Protein AF-0000000084433599 (afdb_homodimer)

Solvent-accessible surface area (backbone atoms only — not comparable to full-atom values): 21982 Å² total; per-residue (Å²): 114,93,69,74,49,57,69,34,60,45,51,69,64,25,38,26,51,30,39,37,21,22,38,38,97,86,55,49,69,47,45,35,57,48,54,39,31,32,66,44,81,53,28,34,37,38,65,45,56,67,88,38,70,62,53,54,20,29,72,70,61,37,36,41,23,43,30,29,45,86,54,48,49,60,51,43,34,17,62,78,49,70,60,62,74,85,49,38,47,88,56,73,89,51,41,43,60,61,81,38,20,25,38,35,36,31,40,51,75,45,79,42,82,43,63,30,96,77,41,100,49,81,49,91,55,42,35,32,44,35,34,27,35,61,74,42,77,49,79,76,33,81,71,31,48,47,42,49,64,30,64,52,37,48,51,54,42,49,58,44,55,76,45,48,85,50,51,55,71,69,55,40,51,51,46,52,52,48,39,52,53,34,49,56,50,21,67,66,29,35,55,70,62,48,41,50,28,48,51,55,50,53,54,53,60,71,77,107,115,93,69,73,49,58,68,32,61,44,51,68,66,25,39,26,51,30,40,36,22,22,38,39,97,85,55,50,67,47,49,34,58,49,54,40,31,33,66,43,81,53,27,34,37,38,64,45,56,67,90,38,68,61,53,54,19,32,72,71,61,37,38,41,24,44,29,29,45,84,53,48,48,60,52,43,34,18,63,80,49,70,60,62,74,85,50,38,47,86,56,75,90,51,40,44,60,61,80,36,20,24,38,35,36,30,40,53,75,46,79,42,84,40,77,59,78,85,48,88,53,71,56,94,58,43,34,31,43,35,34,28,35,60,75,41,76,48,80,74,33,83,72,32,49,47,41,49,66,31,63,52,39,48,52,52,42,50,57,43,56,76,44,47,85,62,51,54,70,68,56,42,51,51,47,51,52,48,40,52,53,32,49,55,50,21,68,67,29,35,56,70,61,50,41,51,28,48,51,57,49,53,53,54,61,71,76,106

InterPro domains:
  IPR007386 DUF447, N-terminal domain [PF04289] (16-122)
  IPR012349 FMN-binding split barrel [G3DSA:2.30.110.10] (1-147)
  IPR049288 DUF447, C-terminal domain [PF20766] (148-202)

Nearest PDB structures (foldseek):
  2ptf-assembly1_B  TM=9.416E-01  e=3.502E-19  Methanothermobacter thermautotrophicus str. Delta H
  2ptf-assembly1_A  TM=9.294E-01  e=1.733E-19  Methanothermobacter thermautotrophicus str. Delta H
  1vl7-assembly1_B  TM=5.433E-01  e=7.221E-05  Nostoc sp. PCC 7120 = FACHB-418
  1nrg-assembly1_A-2  TM=3.508E-01  e=4.131E-03  Homo sapiens
  8qyt-assembly1_A-2  TM=3.685E-01  e=1.056E-02  Homo sapiens

Structure (mmCIF, N/CA/C/O backbone):
data_AF-0000000084433599-model_v1
#
loop_
_entity.id
_entity.type
_entity.pdbx_description
1 polymer 'DUF447 family protein'
#
loop_
_atom_site.group_PDB
_atom_site.id
_atom_site.type_symbol
_atom_site.label_atom_id
_atom_site.label_alt_id
_atom_site.label_comp_id
_atom_site.label_asym_id
_atom_site.label_entity_id
_atom_site.label_seq_id
_atom_site.pdbx_PDB_ins_code
_atom_site.Cartn_x
_atom_site.Cartn_y
_atom_site.Cartn_z
_atom_site.occupancy
_atom_site.B_iso_or_equiv
_atom_site.auth_seq_id
_atom_site.auth_comp_id
_atom_site.auth_asym_id
_atom_site.auth_atom_id
_atom_site.pdbx_PDB_model_num
ATOM 1 N N . MET A 1 1 ? 15.773 21.453 -10.547 1 69.31 1 MET A N 1
ATOM 2 C CA . MET A 1 1 ? 15.328 20.719 -9.359 1 69.31 1 MET A CA 1
ATOM 3 C C . MET A 1 1 ? 16.5 20.438 -8.43 1 69.31 1 MET A C 1
ATOM 5 O O . MET A 1 1 ? 17.516 19.891 -8.852 1 69.31 1 MET A O 1
ATOM 9 N N . LYS A 1 2 ? 16.344 20.984 -7.227 1 88 2 LYS A N 1
ATOM 10 C CA . LYS A 1 2 ? 17.422 20.859 -6.242 1 88 2 LYS A CA 1
ATOM 11 C C . LYS A 1 2 ? 17.391 19.484 -5.578 1 88 2 LYS A C 1
ATOM 13 O O . LYS A 1 2 ? 18.453 18.938 -5.215 1 88 2 LYS A O 1
ATOM 18 N N . TYR A 1 3 ? 16.172 18.922 -5.43 1 93 3 TYR A N 1
ATOM 19 C CA . TYR A 1 3 ? 16.016 17.688 -4.676 1 93 3 TYR A CA 1
ATOM 20 C C . TYR A 1 3 ? 15.445 16.578 -5.555 1 93 3 TYR A C 1
ATOM 22 O O . TYR A 1 3 ? 14.547 16.812 -6.363 1 93 3 TYR A O 1
ATOM 30 N N . ASP A 1 4 ? 15.961 15.461 -5.445 1 94.5 4 ASP A N 1
ATOM 31 C CA . ASP A 1 4 ? 15.445 14.289 -6.145 1 94.5 4 ASP A CA 1
ATOM 32 C C . ASP A 1 4 ? 14.492 13.492 -5.254 1 94.5 4 ASP A C 1
ATOM 34 O O . ASP A 1 4 ? 14.914 12.555 -4.57 1 94.5 4 ASP A O 1
ATOM 38 N N . LEU A 1 5 ? 13.258 13.758 -5.383 1 97.19 5 LEU A N 1
ATOM 39 C CA . LEU A 1 5 ? 12.266 13.125 -4.523 1 97.19 5 LEU A CA 1
ATOM 40 C C . LEU A 1 5 ? 11.945 11.711 -5.008 1 97.19 5 LEU A C 1
ATOM 42 O O . LEU A 1 5 ? 11.336 10.922 -4.281 1 97.19 5 LEU A O 1
ATOM 46 N N . SER A 1 6 ? 12.312 11.367 -6.211 1 95.38 6 SER A N 1
ATOM 47 C CA . SER A 1 6 ? 12.055 10.023 -6.719 1 95.38 6 SER A CA 1
ATOM 48 C C . SER A 1 6 ? 12.789 8.969 -5.895 1 95.38 6 SER A C 1
ATOM 50 O O . SER A 1 6 ? 12.383 7.809 -5.855 1 95.38 6 SER A O 1
ATOM 52 N N . SER A 1 7 ? 13.797 9.367 -5.188 1 94.25 7 SER A N 1
ATOM 53 C CA . SER A 1 7 ? 14.57 8.461 -4.348 1 94.25 7 SER A CA 1
ATOM 54 C C . SER A 1 7 ? 13.734 7.926 -3.193 1 94.25 7 SER A C 1
ATOM 56 O O . SER A 1 7 ? 14.047 6.875 -2.631 1 94.25 7 SER A O 1
ATOM 58 N N . VAL A 1 8 ? 12.633 8.664 -2.881 1 96.38 8 VAL A N 1
ATOM 59 C CA . VAL A 1 8 ? 11.742 8.18 -1.834 1 96.38 8 VAL A CA 1
ATOM 60 C C . VAL A 1 8 ? 10.359 7.902 -2.422 1 96.38 8 VAL A C 1
ATOM 62 O O . VAL A 1 8 ? 9.352 7.953 -1.71 1 96.38 8 VAL A O 1
ATOM 65 N N . GLY A 1 9 ? 10.312 7.797 -3.725 1 95.56 9 GLY A N 1
ATOM 66 C CA . GLY A 1 9 ? 9.117 7.328 -4.402 1 95.56 9 GLY A CA 1
ATOM 67 C C . GLY A 1 9 ? 8.141 8.445 -4.742 1 95.56 9 GLY A C 1
ATOM 68 O O . GLY A 1 9 ? 6.996 8.18 -5.109 1 95.56 9 GLY A O 1
ATOM 69 N N . ILE A 1 10 ? 8.562 9.648 -4.586 1 97.75 10 ILE A N 1
ATOM 70 C CA . ILE A 1 10 ? 7.664 10.766 -4.855 1 97.75 10 ILE A CA 1
ATOM 71 C C . ILE A 1 10 ? 7.879 11.273 -6.277 1 97.75 10 ILE A C 1
ATOM 73 O O . ILE A 1 10 ? 9.008 11.562 -6.68 1 97.75 10 ILE A O 1
ATOM 77 N N . HIS A 1 11 ? 6.797 11.367 -6.992 1 97.56 11 HIS A N 1
ATOM 78 C CA . HIS A 1 11 ? 6.82 11.82 -8.375 1 97.56 11 HIS A CA 1
ATOM 79 C C . HIS A 1 11 ? 5.852 12.977 -8.594 1 97.56 11 HIS A C 1
ATOM 81 O O . HIS A 1 11 ? 4.918 13.164 -7.809 1 97.56 11 HIS A O 1
ATOM 87 N N . ARG A 1 12 ? 6.102 13.68 -9.609 1 97.12 12 ARG A N 1
ATOM 88 C CA . ARG A 1 12 ? 5.336 14.883 -9.922 1 97.12 12 ARG A CA 1
ATOM 89 C C . ARG A 1 12 ? 3.861 14.555 -10.117 1 97.12 12 ARG A C 1
ATOM 91 O O . ARG A 1 12 ? 3.521 13.555 -10.75 1 97.12 12 ARG A O 1
ATOM 98 N N . ASN A 1 13 ? 3.023 15.336 -9.484 1 96.75 13 ASN A N 1
ATOM 99 C CA . ASN A 1 13 ? 1.573 15.375 -9.648 1 96.75 13 ASN A CA 1
ATOM 100 C C . ASN A 1 13 ? 0.905 14.141 -9.055 1 96.75 13 ASN A C 1
ATOM 102 O O . ASN A 1 13 ? -0.202 13.773 -9.453 1 96.75 13 ASN A O 1
ATOM 106 N N . LEU A 1 14 ? 1.575 13.492 -8.242 1 98.06 14 LEU A N 1
ATOM 107 C CA . LEU A 1 14 ? 0.995 12.375 -7.5 1 98.06 14 LEU A CA 1
ATOM 108 C C . LEU A 1 14 ? 0.778 12.75 -6.039 1 98.06 14 LEU A C 1
ATOM 110 O O . LEU A 1 14 ? 1.349 13.727 -5.551 1 98.06 14 LEU A O 1
ATOM 114 N N . GLN A 1 15 ? -0.108 12.039 -5.402 1 98.38 15 GLN A N 1
ATOM 115 C CA . GLN A 1 15 ? -0.495 12.328 -4.023 1 98.38 15 GLN A CA 1
ATOM 116 C C . GLN A 1 15 ? -0.06 11.203 -3.088 1 98.38 15 GLN A C 1
ATOM 118 O O . GLN A 1 15 ? -0.225 10.023 -3.406 1 98.38 15 GLN A O 1
ATOM 123 N N . TYR A 1 16 ? 0.484 11.555 -1.952 1 98.62 16 TYR A N 1
ATOM 124 C CA . TYR A 1 16 ? 1.04 10.594 -1.011 1 98.62 16 TYR A CA 1
ATOM 125 C C . TYR A 1 16 ? 0.484 10.812 0.391 1 98.62 16 TYR A C 1
ATOM 127 O O . TYR A 1 16 ? 0.198 11.945 0.779 1 98.62 16 TYR A O 1
ATOM 135 N N . GLU A 1 17 ? 0.325 9.711 1.116 1 98.38 17 GLU A N 1
ATOM 136 C CA . GLU A 1 17 ? -0.014 9.781 2.533 1 98.38 17 GLU A CA 1
ATOM 137 C C . GLU A 1 17 ? 1.236 9.953 3.393 1 98.38 17 GLU A C 1
ATOM 139 O O . GLU A 1 17 ? 2.102 9.07 3.424 1 98.38 17 GLU A O 1
ATOM 144 N N . CYS A 1 18 ? 1.331 11.016 4.059 1 98.31 18 CYS A N 1
ATOM 145 C CA . CYS A 1 18 ? 2.484 11.32 4.898 1 98.31 18 CYS A CA 1
ATOM 146 C C . CYS A 1 18 ? 2.045 11.906 6.234 1 98.31 18 CYS A C 1
ATOM 148 O O . CYS A 1 18 ? 0.864 12.203 6.43 1 98.31 18 CYS A O 1
ATOM 150 N N . ILE A 1 19 ? 2.98 11.992 7.133 1 98.44 19 ILE A N 1
ATOM 151 C CA . ILE A 1 19 ? 2.758 12.664 8.406 1 98.44 19 ILE A CA 1
ATOM 152 C C . ILE A 1 19 ? 3.33 14.086 8.344 1 98.44 19 ILE A C 1
ATOM 154 O O . ILE A 1 19 ? 4.531 14.266 8.148 1 98.44 19 ILE A O 1
ATOM 158 N N . THR A 1 20 ? 2.471 15.008 8.492 1 98.25 20 THR A N 1
ATOM 159 C CA . THR A 1 20 ? 2.895 16.406 8.57 1 98.25 20 THR A CA 1
ATOM 160 C C . THR A 1 20 ? 3.057 16.844 10.023 1 98.25 20 THR A C 1
ATOM 162 O O . THR A 1 20 ? 2.172 16.609 10.852 1 98.25 20 THR A O 1
ATOM 165 N N . THR A 1 21 ? 4.176 17.438 10.289 1 98.56 21 THR A N 1
ATOM 166 C CA . THR A 1 21 ? 4.406 17.953 11.633 1 98.56 21 THR A CA 1
ATOM 167 C C . THR A 1 21 ? 4.586 19.469 11.609 1 98.56 21 THR A C 1
ATOM 169 O O . THR A 1 21 ? 5.098 20.016 10.633 1 98.56 21 THR A O 1
ATOM 172 N N . THR A 1 22 ? 4.141 20.062 12.609 1 98.25 22 THR A N 1
ATOM 173 C CA . THR A 1 22 ? 4.184 21.516 12.781 1 98.25 22 THR A CA 1
ATOM 174 C C . THR A 1 22 ? 4.547 21.875 14.219 1 98.25 22 THR A C 1
ATOM 176 O O . THR A 1 22 ? 4.57 21 15.102 1 98.25 22 THR A O 1
ATOM 179 N N . ILE A 1 23 ? 4.918 23.078 14.383 1 97.62 23 ILE A N 1
ATOM 180 C CA . ILE A 1 23 ? 5.238 23.625 15.703 1 97.62 23 ILE A CA 1
ATOM 181 C C . ILE A 1 23 ? 4.594 25.016 15.852 1 97.62 23 ILE A C 1
ATOM 183 O O . ILE A 1 23 ? 4.484 25.766 14.883 1 97.62 23 ILE A O 1
ATOM 187 N N . ASN A 1 24 ? 4.074 25.281 17.062 1 95.94 24 ASN A N 1
ATOM 188 C CA . ASN A 1 24 ? 3.498 26.609 17.266 1 95.94 24 ASN A CA 1
ATOM 189 C C . ASN A 1 24 ? 4.469 27.531 17.984 1 95.94 24 ASN A C 1
ATOM 191 O O . ASN A 1 24 ? 5.625 27.172 18.219 1 95.94 24 ASN A O 1
ATOM 195 N N . SER A 1 25 ? 4.02 28.719 18.266 1 93.12 25 SER A N 1
ATOM 196 C CA . SER A 1 25 ? 4.867 29.734 18.875 1 93.12 25 SER A CA 1
ATOM 197 C C . SER A 1 25 ? 5.297 29.344 20.281 1 93.12 25 SER A C 1
ATOM 199 O O . SER A 1 25 ? 6.305 29.828 20.797 1 93.12 25 SER A O 1
ATOM 201 N N . ASP A 1 26 ? 4.539 28.438 20.953 1 93.81 26 ASP A N 1
ATOM 202 C CA . ASP A 1 26 ? 4.871 27.953 22.297 1 93.81 26 ASP A CA 1
ATOM 203 C C . ASP A 1 26 ? 5.758 26.703 22.219 1 93.81 26 ASP A C 1
ATOM 205 O O . ASP A 1 26 ? 5.934 26 23.219 1 93.81 26 ASP A O 1
ATOM 209 N N . ARG A 1 27 ? 6.145 26.359 21.047 1 94.44 27 ARG A N 1
ATOM 210 C CA . ARG A 1 27 ? 7.059 25.25 20.766 1 94.44 27 ARG A CA 1
ATOM 211 C C . ARG A 1 27 ? 6.375 23.906 21.016 1 94.44 27 ARG A C 1
ATOM 213 O O . ARG A 1 27 ? 7.031 22.922 21.359 1 94.44 27 ARG A O 1
ATOM 220 N N . LYS A 1 28 ? 5.113 23.969 20.969 1 95.69 28 LYS A N 1
ATOM 221 C CA . LYS A 1 28 ? 4.371 22.719 21.031 1 95.69 28 LYS A CA 1
ATOM 222 C C . LYS A 1 28 ? 4.27 22.078 19.641 1 95.69 28 LYS A C 1
ATOM 224 O O . LYS A 1 28 ? 3.867 22.734 18.688 1 95.69 28 LYS A O 1
ATOM 229 N N . LYS A 1 29 ? 4.66 20.875 19.625 1 97.62 29 LYS A N 1
ATOM 230 C CA . LYS A 1 29 ? 4.688 20.141 18.359 1 97.62 29 LYS A CA 1
ATOM 231 C C . LYS A 1 29 ? 3.365 19.422 18.109 1 97.62 29 LYS A C 1
ATOM 233 O O . LYS A 1 29 ? 2.668 19.062 19.062 1 97.62 29 LYS A O 1
ATOM 238 N N . ASN A 1 30 ? 3.006 19.328 16.828 1 97.5 30 ASN A N 1
ATOM 239 C CA . ASN A 1 30 ? 1.778 18.656 16.391 1 97.5 30 ASN A CA 1
ATOM 240 C C . ASN A 1 30 ? 2.018 17.781 15.164 1 97.5 30 ASN A C 1
ATOM 242 O O . ASN A 1 30 ? 2.887 18.094 14.344 1 97.5 30 ASN A O 1
ATOM 246 N N . SER A 1 31 ? 1.318 16.672 15.109 1 97.56 31 SER A N 1
ATOM 247 C CA . SER A 1 31 ? 1.353 15.812 13.938 1 97.56 31 SER A CA 1
ATOM 248 C C . SER A 1 31 ? -0.048 15.57 13.383 1 97.56 31 SER A C 1
ATOM 250 O O . SER A 1 31 ? -1.026 15.578 14.133 1 97.56 31 SER A O 1
ATOM 252 N N . ALA A 1 32 ? -0.128 15.414 12.133 1 96.69 32 ALA A N 1
ATOM 253 C CA . ALA A 1 32 ? -1.364 15.07 11.438 1 96.69 32 ALA A CA 1
ATOM 254 C C . ALA A 1 32 ? -1.075 14.273 10.172 1 96.69 32 ALA A C 1
ATOM 256 O O . ALA A 1 32 ? -0.012 14.43 9.562 1 96.69 32 ALA A O 1
ATOM 257 N N . ALA A 1 33 ? -2.047 13.422 9.852 1 96.19 33 ALA A N 1
ATOM 258 C CA . ALA A 1 33 ? -1.945 12.648 8.617 1 96.19 33 ALA A CA 1
ATOM 259 C C . ALA A 1 33 ? -2.857 13.219 7.531 1 96.19 33 ALA A C 1
ATOM 261 O O . ALA A 1 33 ? -4.082 13.219 7.684 1 96.19 33 ALA A O 1
ATOM 262 N N . PHE A 1 34 ? -2.293 13.711 6.496 1 93.94 34 PHE A N 1
ATOM 263 C CA . PHE A 1 34 ? -3.082 14.102 5.332 1 93.94 34 PHE A CA 1
ATOM 264 C C . PHE A 1 34 ? -2.236 14.062 4.066 1 93.94 34 PHE A C 1
ATOM 266 O O . PHE A 1 34 ? -1.03 13.812 4.125 1 93.94 34 PHE A O 1
ATOM 273 N N . ALA A 1 35 ? -2.83 14.258 2.947 1 95.38 35 ALA A N 1
ATOM 274 C CA . ALA A 1 35 ? -2.246 14.047 1.626 1 95.38 35 ALA A CA 1
ATOM 275 C C . ALA A 1 35 ? -1.206 15.117 1.31 1 95.38 35 ALA A C 1
ATOM 277 O O . ALA A 1 35 ? -1.406 16.297 1.613 1 95.38 35 ALA A O 1
ATOM 278 N N . PHE A 1 36 ? -0.094 14.672 0.82 1 97.12 36 PHE A N 1
ATOM 279 C CA . PHE A 1 36 ? 1.013 15.453 0.288 1 97.12 36 PHE A CA 1
ATOM 280 C C . PHE A 1 36 ? 1.086 15.328 -1.229 1 97.12 36 PHE A C 1
ATOM 282 O O . PHE A 1 36 ? 1.116 14.219 -1.766 1 97.12 36 PHE A O 1
ATOM 289 N N . ILE A 1 37 ? 1.044 16.469 -1.943 1 98.5 37 ILE A N 1
ATOM 290 C CA . ILE A 1 37 ? 1.113 16.469 -3.4 1 98.5 37 ILE A CA 1
ATOM 291 C C . ILE A 1 37 ? 2.402 17.141 -3.857 1 98.5 37 ILE A C 1
ATOM 293 O O . ILE A 1 37 ? 2.691 18.266 -3.453 1 98.5 37 ILE A O 1
ATOM 297 N N . TYR A 1 38 ? 3.133 16.438 -4.695 1 98.5 38 TYR A N 1
ATOM 298 C CA . TYR A 1 38 ? 4.324 17.031 -5.297 1 98.5 38 TYR A CA 1
ATOM 299 C C . TYR A 1 38 ? 3.998 17.656 -6.648 1 98.5 38 TYR A C 1
ATOM 301 O O . TYR A 1 38 ? 3.584 16.969 -7.578 1 98.5 38 TYR A O 1
ATOM 309 N N . LEU A 1 39 ? 4.23 18.922 -6.773 1 97.44 39 LEU A N 1
ATOM 310 C CA . LEU A 1 39 ? 3.83 19.656 -7.973 1 97.44 39 LEU A CA 1
ATOM 311 C C . LEU A 1 39 ? 4.969 19.703 -8.984 1 97.44 39 LEU A C 1
ATOM 313 O O . LEU A 1 39 ? 4.754 20.031 -10.156 1 97.44 39 LEU A O 1
ATOM 317 N N . GLY A 1 40 ? 6.145 19.375 -8.57 1 95.88 40 GLY A N 1
ATOM 318 C CA . GLY A 1 40 ? 7.34 19.547 -9.383 1 95.88 40 GLY A CA 1
ATOM 319 C C . GLY A 1 40 ? 8.109 20.812 -9.055 1 95.88 40 GLY A C 1
ATOM 320 O O . GLY A 1 40 ? 7.602 21.688 -8.344 1 95.88 40 GLY A O 1
ATOM 321 N N . ASP A 1 41 ? 9.406 20.781 -9.414 1 94.44 41 ASP A N 1
ATOM 322 C CA . ASP A 1 41 ? 10.266 21.938 -9.25 1 94.44 41 ASP A CA 1
ATOM 323 C C . ASP A 1 41 ? 10.305 22.391 -7.793 1 94.44 41 ASP A C 1
ATOM 325 O O . ASP A 1 41 ? 10.156 23.578 -7.504 1 94.44 41 ASP A O 1
ATOM 329 N N . ASP A 1 42 ? 10.328 21.5 -6.871 1 96.56 42 ASP A N 1
ATOM 330 C CA . ASP A 1 42 ? 10.484 21.703 -5.43 1 96.56 42 ASP A CA 1
ATOM 331 C C . ASP A 1 42 ? 9.242 22.344 -4.828 1 96.56 42 AS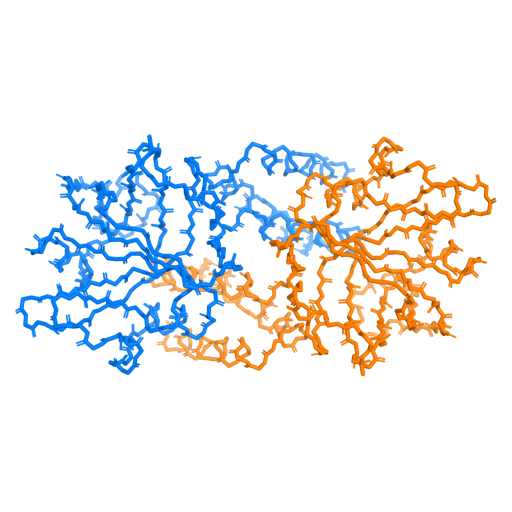P A C 1
ATOM 333 O O . ASP A 1 42 ? 9.305 22.922 -3.738 1 96.56 42 ASP A O 1
ATOM 337 N N . ARG A 1 43 ? 8.172 22.312 -5.594 1 98.25 43 ARG A N 1
ATOM 338 C CA . ARG A 1 43 ? 6.902 22.859 -5.117 1 98.25 43 ARG A CA 1
ATOM 339 C C . ARG A 1 43 ? 5.961 21.734 -4.68 1 98.25 43 ARG A C 1
ATOM 341 O O . ARG A 1 43 ? 5.906 20.672 -5.312 1 98.25 43 ARG A O 1
ATOM 348 N N . VAL A 1 44 ? 5.258 22.062 -3.602 1 98.62 44 VAL A N 1
ATOM 349 C CA . VAL A 1 44 ? 4.367 21.062 -3.029 1 98.62 44 VAL A CA 1
ATOM 350 C C . VAL A 1 44 ? 3.043 21.703 -2.635 1 98.62 44 VAL A C 1
ATOM 352 O O . VAL A 1 44 ? 2.939 22.938 -2.582 1 98.62 44 VAL A O 1
ATOM 355 N N . MET A 1 45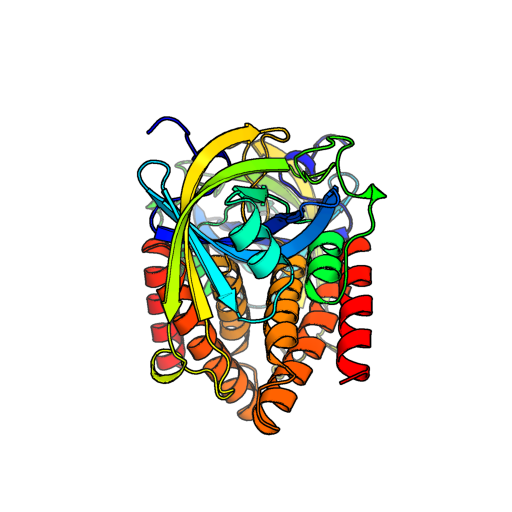 ? 2.047 20.875 -2.395 1 98.44 45 MET A N 1
ATOM 356 C CA . MET A 1 45 ? 0.739 21.344 -1.943 1 98.44 45 MET A CA 1
ATOM 357 C C . MET A 1 45 ? 0.112 20.344 -0.971 1 98.44 45 MET A C 1
ATOM 359 O O . MET A 1 45 ? 0.37 19.141 -1.051 1 98.44 45 MET A O 1
ATOM 363 N N . CYS A 1 46 ? -0.626 20.891 -0.053 1 97.69 46 CYS A N 1
ATOM 364 C CA . CYS A 1 46 ? -1.502 20.078 0.782 1 97.69 46 CYS A CA 1
ATOM 365 C C . CYS A 1 46 ? -2.836 20.766 1.017 1 97.69 46 CYS A C 1
ATOM 367 O O . CYS A 1 46 ? -2.992 21.953 0.688 1 97.69 46 CYS A O 1
ATOM 369 N N . ARG A 1 47 ? -3.807 20 1.437 1 94.06 47 ARG A N 1
ATOM 370 C CA . ARG A 1 47 ? -5.137 20.5 1.779 1 94.06 47 ARG A CA 1
ATOM 371 C C . ARG A 1 47 ? -5.488 20.172 3.227 1 94.06 47 ARG A C 1
ATOM 373 O O . ARG A 1 47 ? -5.336 19.016 3.664 1 94.06 47 ARG A O 1
ATOM 380 N N . ILE A 1 48 ? -5.895 21.156 3.867 1 93.31 48 ILE A N 1
ATOM 381 C CA . ILE A 1 48 ? -6.195 20.984 5.285 1 93.31 48 ILE A CA 1
ATOM 382 C C . ILE A 1 48 ? -7.562 21.594 5.598 1 93.31 48 ILE A C 1
ATOM 384 O O . ILE A 1 48 ? -7.879 22.703 5.145 1 93.31 48 ILE A O 1
ATOM 388 N N . PHE A 1 49 ? -8.32 20.891 6.363 1 86.75 49 PHE A N 1
ATOM 389 C CA . PHE A 1 49 ? -9.633 21.391 6.762 1 86.75 49 PHE A CA 1
ATOM 390 C C . PHE A 1 49 ? -9.508 22.484 7.816 1 86.75 49 PHE A C 1
ATOM 392 O O . PHE A 1 49 ? -8.602 22.438 8.656 1 86.75 49 PHE A O 1
ATOM 399 N N . GLU A 1 50 ? -10.445 23.328 7.773 1 90.19 50 GLU A N 1
ATOM 400 C CA . GLU A 1 50 ? -10.492 24.406 8.758 1 90.19 50 GLU A CA 1
ATOM 401 C C . GLU A 1 50 ? -10.656 23.859 10.172 1 90.19 50 GLU A C 1
ATOM 403 O O . GLU A 1 50 ? -11.398 22.906 10.383 1 90.19 50 GLU A O 1
ATOM 408 N N . GLY A 1 51 ? -9.906 24.531 11.109 1 89.38 51 GLY A N 1
ATOM 409 C CA . GLY A 1 51 ? -10.086 24.203 12.516 1 89.38 51 GLY A CA 1
ATOM 410 C C . GLY A 1 51 ? -9.023 23.25 13.047 1 89.38 51 GLY A C 1
ATOM 411 O O . GLY A 1 51 ? -9.008 22.953 14.242 1 89.38 51 GLY A O 1
ATOM 412 N N . SER A 1 52 ? -8.094 22.906 12.227 1 91.06 52 SER A N 1
ATOM 413 C CA . SER A 1 52 ? -7.059 21.984 12.68 1 91.06 52 SER A CA 1
ATOM 414 C C . SER A 1 52 ? -5.91 22.734 13.344 1 91.06 52 SER A C 1
ATOM 416 O O . SER A 1 52 ? -5.637 23.891 13.008 1 91.06 52 SER A O 1
ATOM 418 N N . LYS A 1 53 ? -5.254 22.078 14.273 1 94.88 53 LYS A N 1
ATOM 419 C CA . LYS A 1 53 ? -4.059 22.625 14.906 1 94.88 53 LYS A CA 1
ATOM 420 C C . LYS A 1 53 ? -2.941 22.828 13.883 1 94.88 53 LYS A C 1
ATOM 422 O O . LYS A 1 53 ? -2.209 23.812 13.945 1 94.88 53 LYS A O 1
ATOM 427 N N . SER A 1 54 ? -2.84 21.938 12.906 1 96.44 54 SER A N 1
ATOM 428 C CA . SER A 1 54 ? -1.822 22.047 11.867 1 96.44 54 SER A CA 1
ATOM 429 C C . SER A 1 54 ? -2.01 23.328 11.047 1 96.44 54 SER A C 1
ATOM 431 O O . SER A 1 54 ? -1.04 24.031 10.758 1 96.44 54 SER A O 1
ATOM 433 N N . LEU A 1 55 ? -3.27 23.578 10.75 1 96.94 55 LEU A N 1
ATOM 434 C CA . LEU A 1 55 ? -3.545 24.797 9.984 1 96.94 55 LEU A CA 1
ATOM 435 C C . LEU A 1 55 ? -3.168 26.031 10.781 1 96.94 55 LEU A C 1
ATOM 437 O O . LEU A 1 55 ? -2.527 26.953 10.25 1 96.94 55 LEU A O 1
ATOM 441 N N . GLU A 1 56 ? -3.557 26.078 12.023 1 97.38 56 GLU A N 1
ATOM 442 C CA . GLU A 1 56 ? -3.225 27.203 12.898 1 97.38 56 GLU A CA 1
ATOM 443 C C . GLU A 1 56 ? -1.717 27.422 12.969 1 97.38 56 GLU A C 1
ATOM 445 O O . GLU A 1 56 ? -1.236 28.547 12.797 1 97.38 56 GLU A O 1
ATOM 450 N N . ASN A 1 57 ? -1.011 26.344 13.203 1 98 57 ASN A N 1
ATOM 451 C CA . ASN A 1 57 ? 0.443 26.422 13.297 1 98 57 ASN A CA 1
ATOM 452 C C . ASN A 1 57 ? 1.059 26.922 11.992 1 98 57 ASN A C 1
ATOM 454 O O . ASN A 1 57 ? 1.965 27.75 12 1 98 57 ASN A O 1
ATOM 458 N N . ILE A 1 58 ? 0.608 26.391 10.867 1 98.25 58 ILE A N 1
ATOM 459 C CA . ILE A 1 58 ? 1.147 26.734 9.555 1 98.25 58 ILE A CA 1
ATOM 460 C C . ILE A 1 58 ? 0.884 28.219 9.258 1 98.25 58 ILE A C 1
ATOM 462 O O . ILE A 1 58 ? 1.744 28.906 8.711 1 98.25 58 ILE A O 1
ATOM 466 N N . LYS A 1 59 ? -0.319 28.641 9.633 1 97.56 59 LYS A N 1
ATOM 467 C CA . LYS A 1 59 ? -0.635 30.062 9.445 1 97.56 59 LYS A CA 1
ATOM 468 C C . LYS A 1 59 ? 0.306 30.953 10.258 1 97.56 59 LYS A C 1
ATOM 470 O O . LYS A 1 59 ? 0.684 32.031 9.812 1 97.56 59 LYS A O 1
ATOM 475 N N . GLN A 1 60 ? 0.678 30.453 11.383 1 96.94 60 GLN A N 1
ATOM 476 C CA . GLN A 1 60 ? 1.52 31.219 12.305 1 96.94 60 GLN A CA 1
ATOM 477 C C . GLN A 1 60 ? 2.982 31.188 11.867 1 96.94 60 GLN A C 1
ATOM 479 O O . GLN A 1 60 ? 3.666 32.219 11.883 1 96.94 60 GLN A O 1
ATOM 484 N N . THR A 1 61 ? 3.498 30.047 11.477 1 97.12 61 THR A N 1
ATOM 485 C CA . THR A 1 61 ? 4.938 29.859 11.328 1 97.12 61 THR A CA 1
ATOM 486 C C . THR A 1 61 ? 5.332 29.859 9.859 1 97.12 61 THR A C 1
ATOM 488 O O . THR A 1 61 ? 6.512 30.016 9.523 1 97.12 61 THR A O 1
ATOM 491 N N . LYS A 1 62 ? 4.418 29.578 9.008 1 97.88 62 LYS A N 1
ATOM 492 C CA . LYS A 1 62 ? 4.621 29.469 7.566 1 97.88 62 LYS A CA 1
ATOM 493 C C . LYS A 1 62 ? 5.633 28.375 7.23 1 97.88 62 LYS A C 1
ATOM 495 O O . LYS A 1 62 ? 6.418 28.516 6.293 1 97.88 62 LYS A O 1
ATOM 500 N N . ARG A 1 63 ? 5.609 27.391 8.016 1 98.19 63 ARG A N 1
ATOM 501 C CA . ARG A 1 63 ? 6.512 26.266 7.824 1 98.19 63 ARG A CA 1
ATOM 502 C C . ARG A 1 63 ? 5.887 24.969 8.328 1 98.19 63 ARG A C 1
ATOM 504 O O . ARG A 1 63 ? 5.129 24.969 9.297 1 98.19 63 ARG A O 1
ATOM 511 N N . TYR A 1 64 ? 6.164 23.875 7.668 1 98.69 64 TYR A N 1
ATOM 512 C CA . TYR A 1 64 ? 5.812 22.562 8.172 1 98.69 64 TYR A CA 1
ATOM 513 C C . TYR A 1 64 ? 6.77 21.5 7.633 1 98.69 64 TYR A C 1
ATOM 515 O O . TYR A 1 64 ? 7.613 21.797 6.785 1 98.69 64 TYR A O 1
ATOM 523 N N . VAL A 1 65 ? 6.73 20.406 8.25 1 98.88 65 VAL A N 1
ATOM 524 C CA . VAL A 1 65 ? 7.602 19.297 7.867 1 98.88 65 VAL A CA 1
ATOM 525 C C . VAL A 1 65 ? 6.758 18.109 7.391 1 98.88 65 VAL A C 1
ATOM 527 O O . VAL A 1 65 ? 5.738 17.781 8 1 98.88 65 VAL A O 1
ATOM 530 N N . VAL A 1 66 ? 7.117 17.531 6.293 1 98.88 66 VAL A N 1
ATOM 531 C CA . VAL A 1 66 ? 6.527 16.281 5.805 1 98.88 66 VAL A CA 1
ATOM 532 C C . VAL A 1 66 ? 7.441 15.117 6.148 1 98.88 66 VAL A C 1
ATOM 534 O O . VAL A 1 66 ? 8.594 15.062 5.711 1 98.88 66 VAL A O 1
ATOM 537 N N . ASN A 1 67 ? 6.969 14.227 6.93 1 98.88 67 ASN A N 1
ATOM 538 C CA . ASN A 1 67 ? 7.707 13.031 7.32 1 98.88 67 ASN A CA 1
ATOM 539 C C . ASN A 1 67 ? 7.27 11.812 6.508 1 98.88 67 ASN A C 1
ATOM 541 O O . ASN A 1 67 ? 6.086 11.469 6.484 1 98.88 67 ASN A O 1
ATOM 545 N N . ILE A 1 68 ? 8.211 11.18 5.859 1 98.62 68 ILE A N 1
ATOM 546 C CA . ILE A 1 68 ? 7.961 9.977 5.082 1 98.62 68 ILE A CA 1
ATOM 547 C C . ILE A 1 68 ? 8.141 8.742 5.969 1 98.62 68 ILE A C 1
ATOM 549 O O . ILE A 1 68 ? 9.266 8.43 6.387 1 98.62 68 ILE A O 1
ATOM 553 N N . THR A 1 69 ? 7.039 8.109 6.285 1 97.88 69 THR A N 1
ATOM 554 C CA . THR A 1 69 ? 7.035 6.898 7.098 1 97.88 69 THR A CA 1
ATOM 555 C C . THR A 1 69 ? 5.852 6.004 6.73 1 97.88 69 THR A C 1
ATOM 557 O O . THR A 1 69 ? 4.871 6.473 6.152 1 97.88 69 THR A O 1
ATOM 560 N N . GLN A 1 70 ? 6.016 4.723 6.996 1 97.19 70 GLN A N 1
ATOM 561 C CA . GLN A 1 70 ? 4.902 3.787 6.895 1 97.19 70 GLN A CA 1
ATOM 562 C C . GLN A 1 70 ? 4.668 3.061 8.219 1 97.19 70 GLN A C 1
ATOM 564 O O . GLN A 1 70 ? 4.348 1.87 8.227 1 97.19 70 GLN A O 1
ATOM 569 N N . ASP A 1 71 ? 4.988 3.773 9.305 1 97.56 71 ASP A N 1
ATOM 570 C CA . ASP A 1 71 ? 4.719 3.244 10.641 1 97.56 71 ASP A CA 1
ATOM 571 C C . ASP A 1 71 ? 3.225 3.281 10.953 1 97.56 71 ASP A C 1
ATOM 573 O O . ASP A 1 71 ? 2.631 4.355 11.055 1 97.56 71 ASP A O 1
ATOM 577 N N . PRO A 1 72 ? 2.627 2.102 11.156 1 98.31 72 PRO A N 1
ATOM 578 C CA . PRO A 1 72 ? 1.173 2.076 11.32 1 98.31 72 PRO A CA 1
ATOM 579 C C . PRO A 1 72 ? 0.71 2.787 12.594 1 98.31 72 PRO A C 1
ATOM 581 O O . PRO A 1 72 ? -0.355 3.408 12.602 1 98.31 72 PRO A O 1
ATOM 584 N N . LEU A 1 73 ? 1.469 2.752 13.586 1 97.5 73 LEU A N 1
ATOM 585 C CA . LEU A 1 73 ? 1.07 3.391 14.836 1 97.5 73 LEU A CA 1
ATOM 586 C C . LEU A 1 73 ? 1.147 4.91 14.719 1 97.5 73 LEU A C 1
ATOM 588 O O . LEU A 1 73 ? 0.276 5.617 15.227 1 97.5 73 LEU A O 1
ATOM 592 N N . ILE A 1 74 ? 2.152 5.398 14.062 1 98.12 74 ILE A N 1
ATOM 593 C CA . ILE A 1 74 ? 2.303 6.84 13.891 1 98.12 74 ILE A CA 1
ATOM 594 C C . ILE A 1 74 ? 1.134 7.387 13.07 1 98.12 74 ILE A C 1
ATOM 596 O O . ILE A 1 74 ? 0.539 8.406 13.43 1 98.12 74 ILE A O 1
ATOM 600 N N . PHE A 1 75 ? 0.755 6.688 12.008 1 98.19 75 PHE A N 1
ATOM 601 C CA . PHE A 1 75 ? -0.39 7.105 11.203 1 98.19 75 PHE A CA 1
ATOM 602 C C . PHE A 1 75 ? -1.665 7.098 12.039 1 98.19 75 PHE A C 1
ATOM 604 O O . PHE A 1 75 ? -2.451 8.047 11.984 1 98.19 75 PHE A O 1
ATOM 611 N N . THR A 1 76 ? -1.84 6.051 12.797 1 97.81 76 THR A N 1
ATOM 612 C CA . THR A 1 76 ? -3.066 5.887 13.57 1 97.81 76 THR A CA 1
ATOM 613 C C . THR A 1 76 ? -3.172 6.953 14.656 1 97.81 76 THR A C 1
ATOM 615 O O . THR A 1 76 ? -4.172 7.668 14.734 1 97.81 76 THR A O 1
ATOM 618 N N . LEU A 1 77 ? -2.135 7.141 15.367 1 96.62 77 LEU A N 1
ATOM 619 C CA . LEU A 1 77 ? -2.146 8.102 16.469 1 96.62 77 LEU A CA 1
ATOM 620 C C . LEU A 1 77 ? -2.254 9.523 15.938 1 96.62 77 LEU A C 1
ATOM 622 O O . LEU A 1 77 ? -2.977 10.352 16.5 1 96.62 77 LEU A O 1
ATOM 626 N N . SER A 1 78 ? -1.613 9.805 14.836 1 96.12 78 SER A N 1
ATOM 627 C CA . SER A 1 78 ? -1.644 11.148 14.258 1 96.12 78 SER A CA 1
ATOM 628 C C . SER A 1 78 ? -3.021 11.477 13.688 1 96.12 78 SER A C 1
ATOM 630 O O . SER A 1 78 ? -3.338 12.641 13.453 1 96.12 78 SER A O 1
ATOM 632 N N . THR A 1 79 ? -3.764 10.469 13.391 1 94.56 79 THR A N 1
ATOM 633 C CA . THR A 1 79 ? -5.094 10.664 12.828 1 94.56 79 THR A CA 1
ATOM 634 C C . THR A 1 79 ? -6.137 10.797 13.938 1 94.56 79 THR A C 1
ATOM 636 O O . THR A 1 79 ? -7.02 11.656 13.859 1 94.56 79 THR A O 1
ATOM 639 N N . ILE A 1 80 ? -6.082 10.008 14.969 1 92.44 80 ILE A N 1
ATOM 640 C CA . ILE A 1 80 ? -7.188 9.93 15.914 1 92.44 80 ILE A CA 1
ATOM 641 C C . ILE A 1 80 ? -6.891 10.812 17.125 1 92.44 80 ILE A C 1
ATOM 643 O O . ILE A 1 80 ? -7.797 11.18 17.875 1 92.44 80 ILE A O 1
ATOM 647 N N . ASP A 1 81 ? -5.582 10.969 17.406 1 85.31 81 ASP A N 1
ATOM 648 C CA . ASP A 1 81 ? -5.172 11.727 18.578 1 85.31 81 ASP A CA 1
ATOM 649 C C . ASP A 1 81 ? -3.91 12.539 18.297 1 85.31 81 ASP A C 1
ATOM 651 O O . ASP A 1 81 ? -3.746 13.078 17.203 1 85.31 81 ASP A O 1
ATOM 655 N N . LYS A 1 82 ? -3.17 12.805 19.328 1 84.75 82 LYS A N 1
ATOM 656 C CA . LYS A 1 82 ? -1.874 13.477 19.234 1 84.75 82 LYS A CA 1
ATOM 657 C C . LYS A 1 82 ? -0.733 12.5 19.516 1 84.75 82 LYS A C 1
ATOM 659 O O . LYS A 1 82 ? -0.829 11.664 20.406 1 84.75 82 LYS A O 1
ATOM 664 N N . LEU A 1 83 ? 0.238 12.633 18.688 1 94.94 83 LEU A N 1
ATOM 665 C CA . LEU A 1 83 ? 1.45 11.867 18.969 1 94.94 83 LEU A CA 1
ATOM 666 C C . LEU A 1 83 ? 2.137 12.375 20.234 1 94.94 83 LEU A C 1
ATOM 668 O O . LEU A 1 83 ? 2.262 13.586 20.438 1 94.94 83 LEU A O 1
ATOM 672 N N . PRO A 1 84 ? 2.574 11.492 21.094 1 94.06 84 PRO A N 1
ATOM 673 C CA . PRO A 1 84 ? 3.355 11.93 22.25 1 94.06 84 PRO A CA 1
ATOM 674 C C . PRO A 1 84 ? 4.664 12.609 21.844 1 94.06 84 PRO A C 1
ATOM 676 O O . PRO A 1 84 ? 5.203 12.344 20.766 1 94.06 84 PRO A O 1
ATOM 679 N N . ASP A 1 85 ? 5.203 13.359 22.734 1 94.56 85 ASP A N 1
ATOM 680 C CA . ASP A 1 85 ? 6.383 14.172 22.469 1 94.56 85 ASP A CA 1
ATOM 681 C C . ASP A 1 85 ? 7.602 13.297 22.188 1 94.56 85 ASP A C 1
ATOM 683 O O . ASP A 1 85 ? 8.5 13.703 21.438 1 94.56 85 ASP A O 1
ATOM 687 N N . GLU A 1 86 ? 7.578 12.102 22.703 1 95.81 86 GLU A N 1
ATOM 688 C CA . GLU A 1 86 ? 8.742 11.234 22.578 1 95.81 86 GLU A CA 1
ATOM 689 C C . GLU A 1 86 ? 8.953 10.773 21.141 1 95.81 86 GLU A C 1
ATOM 691 O O . GLU A 1 86 ? 10 10.234 20.797 1 95.81 86 GLU A O 1
ATOM 696 N N . TYR A 1 87 ? 7.992 11.039 20.281 1 97.5 87 TYR A N 1
ATOM 697 C CA . TYR A 1 87 ? 8.109 10.625 18.891 1 97.5 87 TYR A CA 1
ATOM 698 C C . TYR A 1 87 ? 8.883 11.656 18.078 1 97.5 87 TYR A C 1
ATOM 700 O O . TYR A 1 87 ? 9.289 11.391 16.953 1 97.5 87 TYR A O 1
ATOM 708 N N . TYR A 1 88 ? 9.117 12.836 18.641 1 98.06 88 TYR A N 1
ATOM 709 C CA . TYR A 1 88 ? 9.773 13.922 17.922 1 98.06 88 TYR A CA 1
ATOM 710 C C . TYR A 1 88 ? 11.25 14.016 18.281 1 98.06 88 TYR A C 1
ATOM 712 O O . TYR A 1 88 ? 11.648 13.602 19.375 1 98.06 88 TYR A O 1
ATOM 720 N N . THR A 1 89 ? 11.992 14.555 17.359 1 97.38 89 THR A N 1
ATOM 721 C CA . THR A 1 89 ? 13.375 14.891 17.672 1 97.38 89 THR A CA 1
ATOM 722 C C . THR A 1 89 ? 13.445 16.031 18.688 1 97.38 89 THR A C 1
ATOM 724 O O . THR A 1 89 ? 12.43 16.672 18.984 1 97.38 89 THR A O 1
ATOM 727 N N . ASP A 1 90 ? 14.625 16.344 19.203 1 95.69 90 ASP A N 1
ATOM 728 C CA . ASP A 1 90 ? 14.781 17.281 20.312 1 95.69 90 ASP A CA 1
ATOM 729 C C . ASP A 1 90 ? 14.953 18.703 19.797 1 95.69 90 ASP A C 1
ATOM 731 O O . ASP A 1 90 ? 15.203 19.625 20.578 1 95.69 90 ASP A O 1
ATOM 735 N N . ASP A 1 91 ? 14.789 18.906 18.547 1 95.56 91 ASP A N 1
ATOM 736 C CA . ASP A 1 91 ? 14.898 20.25 18 1 95.56 91 ASP A CA 1
ATOM 737 C C . ASP A 1 91 ? 13.875 21.188 18.641 1 95.56 91 ASP A C 1
ATOM 739 O O . ASP A 1 91 ? 12.719 20.812 18.828 1 95.56 91 ASP A O 1
ATOM 743 N N . GLU A 1 92 ? 14.25 22.422 18.906 1 93.75 92 GLU A N 1
ATOM 744 C CA . GLU A 1 92 ? 13.391 23.359 19.625 1 93.75 92 GLU A CA 1
ATOM 745 C C . GLU A 1 92 ? 12.492 24.141 18.672 1 93.75 92 GLU A C 1
ATOM 747 O O . GLU A 1 92 ? 11.398 24.562 19.047 1 93.75 92 GLU A O 1
ATOM 752 N N . ASP A 1 93 ? 12.93 24.312 17.422 1 94.94 93 ASP A N 1
ATOM 753 C CA . ASP A 1 93 ? 12.227 25.25 16.562 1 94.94 93 ASP A CA 1
ATOM 754 C C . ASP A 1 93 ? 11.625 24.547 15.344 1 94.94 93 ASP A C 1
ATOM 756 O O . ASP A 1 93 ? 11.188 25.203 14.391 1 94.94 93 ASP A O 1
ATOM 760 N N . ILE A 1 94 ? 11.75 23.219 15.352 1 97.25 94 ILE A N 1
ATOM 761 C CA . ILE A 1 94 ? 11.195 22.438 14.242 1 97.25 94 ILE A CA 1
ATOM 762 C C . ILE A 1 94 ? 10.703 21.094 14.75 1 97.25 94 ILE A C 1
ATOM 764 O O . ILE A 1 94 ? 11.297 20.5 15.656 1 97.25 94 ILE A O 1
ATOM 768 N N . ALA A 1 95 ? 9.641 20.625 14.281 1 98.06 95 ALA A N 1
ATOM 769 C CA . ALA A 1 95 ? 9.086 19.312 14.641 1 98.06 95 ALA A CA 1
ATOM 770 C C . ALA A 1 95 ? 9.422 18.266 13.586 1 98.06 95 ALA A C 1
ATOM 772 O O . ALA A 1 95 ? 8.961 18.344 12.445 1 98.06 95 ALA A O 1
ATOM 773 N N . ILE A 1 96 ? 10.219 17.312 13.914 1 98.62 96 ILE A N 1
ATOM 774 C CA . ILE A 1 96 ? 10.602 16.219 13.039 1 98.62 96 ILE A CA 1
ATOM 775 C C . ILE A 1 96 ? 10.383 14.891 13.758 1 98.62 96 ILE A C 1
ATOM 777 O O . ILE A 1 96 ? 10.703 14.758 14.945 1 98.62 96 ILE A O 1
ATOM 781 N N . LEU A 1 97 ? 9.805 13.938 13.125 1 98.56 97 LEU A N 1
ATOM 782 C CA . LEU A 1 97 ? 9.648 12.617 13.727 1 98.56 97 LEU A CA 1
ATOM 783 C C . LEU A 1 97 ? 10.992 11.906 13.844 1 98.56 97 LEU A C 1
ATOM 785 O O . LEU A 1 97 ? 11.75 11.828 12.867 1 98.56 97 LEU A O 1
ATOM 789 N N . LYS A 1 98 ? 11.188 11.305 14.93 1 97.38 98 LYS A N 1
ATOM 790 C CA . LYS A 1 98 ? 12.453 10.648 15.227 1 97.38 98 LYS A CA 1
ATOM 791 C C . LYS A 1 98 ? 12.711 9.492 14.266 1 97.38 98 LYS A C 1
ATOM 793 O O . LYS A 1 98 ? 13.844 9.289 13.82 1 97.38 98 LYS A O 1
ATOM 798 N N . ASP A 1 99 ? 11.688 8.781 13.906 1 95.31 99 ASP A N 1
ATOM 799 C CA . ASP A 1 99 ? 11.883 7.523 13.188 1 95.31 99 ASP A CA 1
ATOM 800 C C . ASP A 1 99 ? 11.398 7.633 11.742 1 95.31 99 ASP A C 1
ATOM 802 O O . ASP A 1 99 ? 11.102 6.621 11.109 1 95.31 99 ASP A O 1
ATOM 806 N N . SER A 1 100 ? 11.234 8.836 11.258 1 97.62 100 SER A N 1
ATOM 807 C CA . SER A 1 100 ? 10.867 8.977 9.852 1 97.62 100 SER A CA 1
ATOM 808 C C . SER A 1 100 ? 12.023 8.57 8.938 1 97.62 100 SER A C 1
ATOM 810 O O . SER A 1 100 ? 13.18 8.906 9.211 1 97.62 100 SER A O 1
ATOM 812 N N . GLY A 1 101 ? 11.766 7.867 7.902 1 97.81 101 GLY A N 1
ATOM 813 C CA . GLY A 1 101 ? 12.789 7.469 6.949 1 97.81 101 GLY A CA 1
ATOM 814 C C . GLY A 1 101 ? 13.359 8.633 6.16 1 97.81 101 GLY A C 1
ATOM 815 O O . GLY A 1 101 ? 14.516 8.594 5.738 1 97.81 101 GLY A O 1
ATOM 816 N N . ALA A 1 102 ? 12.617 9.594 5.914 1 98.5 102 ALA A N 1
ATOM 817 C CA . ALA A 1 102 ? 12.992 10.844 5.266 1 98.5 102 ALA A CA 1
ATOM 818 C C . ALA A 1 102 ? 12.047 11.977 5.672 1 98.5 102 ALA A C 1
ATOM 820 O O . ALA A 1 102 ? 10.984 11.734 6.238 1 98.5 102 ALA A O 1
ATOM 821 N N . TYR A 1 103 ? 12.492 13.172 5.438 1 98.75 103 TYR A N 1
ATOM 822 C CA . TYR A 1 103 ? 11.578 14.281 5.688 1 98.75 103 TYR A CA 1
ATOM 823 C C . TYR A 1 103 ? 11.922 15.477 4.809 1 98.75 103 TYR A C 1
ATOM 825 O O . TYR A 1 103 ? 13.039 15.594 4.309 1 98.75 103 TYR A O 1
ATOM 833 N N . LEU A 1 104 ? 10.977 16.281 4.578 1 98.81 104 LEU A N 1
ATOM 834 C CA . LEU A 1 104 ? 11.07 17.547 3.844 1 98.81 104 LEU A CA 1
ATOM 835 C C . LEU A 1 104 ? 10.688 18.719 4.734 1 98.81 104 LEU A C 1
ATOM 837 O O . LEU A 1 104 ? 9.688 18.672 5.449 1 98.81 104 LEU A O 1
ATOM 841 N N . VAL A 1 105 ? 11.461 19.734 4.688 1 98.88 105 VAL A N 1
ATOM 842 C CA . VAL A 1 105 ? 11.086 21 5.316 1 98.88 105 VAL A CA 1
ATOM 843 C C . VAL A 1 105 ? 10.492 21.938 4.27 1 98.88 105 VAL A C 1
ATOM 845 O O . VAL A 1 105 ? 11.117 22.219 3.244 1 98.88 105 VAL A O 1
ATOM 848 N N . ILE A 1 106 ? 9.281 22.438 4.555 1 98.88 106 ILE A N 1
ATOM 849 C CA . ILE A 1 106 ? 8.547 23.234 3.576 1 98.88 106 ILE A CA 1
ATOM 850 C C . ILE A 1 106 ? 8.367 24.656 4.094 1 98.88 106 ILE A C 1
ATOM 852 O O . ILE A 1 106 ? 7.926 24.859 5.23 1 98.88 106 ILE A O 1
ATOM 856 N N . ASP A 1 107 ? 8.695 25.594 3.295 1 98.81 107 ASP A N 1
ATOM 857 C CA . ASP A 1 107 ? 8.258 26.969 3.51 1 98.81 107 ASP A CA 1
ATOM 858 C C . ASP A 1 107 ? 6.973 27.266 2.744 1 98.81 107 ASP A C 1
ATOM 860 O O . ASP A 1 107 ? 6.879 27 1.544 1 98.81 107 ASP A O 1
ATOM 864 N N . VAL A 1 108 ? 6.051 27.797 3.424 1 98.81 108 VAL A N 1
ATOM 865 C CA . VAL A 1 108 ? 4.738 28.062 2.834 1 98.81 108 VAL A CA 1
ATOM 866 C C . VAL A 1 108 ? 4.781 29.344 2.014 1 98.81 108 VAL A C 1
ATOM 868 O O . VAL A 1 108 ? 5.238 30.375 2.496 1 98.81 108 VAL A O 1
ATOM 871 N N . ASP A 1 109 ? 4.277 29.234 0.836 1 98.69 109 ASP A N 1
ATOM 872 C CA . ASP A 1 109 ? 4.23 30.391 -0.061 1 98.69 109 ASP A CA 1
ATOM 873 C C . ASP A 1 109 ? 2.844 31.031 -0.055 1 98.69 109 ASP A C 1
ATOM 875 O O . ASP A 1 109 ? 2.723 32.25 -0.067 1 98.69 109 ASP A O 1
ATOM 879 N N . GLU A 1 110 ? 1.83 30.172 -0.062 1 98.5 110 GLU A N 1
ATOM 880 C CA . GLU A 1 110 ? 0.462 30.656 -0.214 1 98.5 110 GLU A CA 1
ATOM 881 C C . GLU A 1 110 ? -0.524 29.781 0.544 1 98.5 110 GLU A C 1
ATOM 883 O O . GLU A 1 110 ? -0.369 28.547 0.579 1 98.5 110 GLU A O 1
ATOM 888 N N . ILE A 1 111 ? -1.473 30.391 1.151 1 98.06 111 ILE A N 1
ATOM 889 C CA . ILE A 1 111 ? -2.609 29.719 1.789 1 98.06 111 ILE A CA 1
ATOM 890 C C . ILE A 1 111 ? -3.912 30.281 1.219 1 98.06 111 ILE A C 1
ATOM 892 O O . ILE A 1 111 ? -4.199 31.469 1.354 1 98.06 111 ILE A O 1
ATOM 896 N N . GLU A 1 112 ? -4.668 29.391 0.603 1 96.06 112 GLU A N 1
ATOM 897 C CA . GLU A 1 112 ? -5.922 29.797 -0.025 1 96.06 112 GLU A CA 1
ATOM 898 C C . GLU A 1 112 ? -7.105 29.031 0.554 1 96.06 112 GLU A C 1
ATOM 900 O O . GLU A 1 112 ? -7.09 27.812 0.604 1 96.06 112 GLU A O 1
ATOM 905 N N . MET A 1 113 ? -8.086 29.766 0.937 1 93.25 113 MET A N 1
ATOM 906 C CA . MET A 1 113 ? -9.312 29.141 1.413 1 93.25 113 MET A CA 1
ATOM 907 C C . MET A 1 113 ? -10.25 28.812 0.25 1 93.25 113 MET A C 1
ATOM 909 O O . MET A 1 113 ? -10.445 29.641 -0.641 1 93.25 113 MET A O 1
ATOM 913 N N . LYS A 1 114 ? -10.656 27.562 0.248 1 86.69 114 LYS A N 1
ATOM 914 C CA . LYS A 1 114 ? -11.656 27.156 -0.741 1 86.69 114 LYS A CA 1
ATOM 915 C C . LYS A 1 114 ? -12.945 26.688 -0.067 1 86.69 114 LYS A C 1
ATOM 917 O O . LYS A 1 114 ? -12.898 26.047 0.977 1 86.69 114 LYS A O 1
ATOM 922 N N . THR A 1 115 ? -14.164 27.094 -0.573 1 77.25 115 THR A N 1
ATOM 923 C CA . THR A 1 115 ? -15.461 26.766 0.007 1 77.25 115 THR A CA 1
ATOM 924 C C . THR A 1 115 ? -15.977 25.438 -0.548 1 77.25 115 THR A C 1
ATOM 926 O O . THR A 1 115 ? -15.625 25.047 -1.666 1 77.25 115 THR A O 1
ATOM 929 N N . PRO A 1 116 ? -16.75 24.688 0.349 1 66.62 116 PRO A N 1
ATOM 930 C CA . PRO A 1 116 ? -17.281 23.328 0.121 1 66.62 116 PRO A CA 1
ATOM 931 C C . PRO A 1 116 ? -17.953 23.188 -1.237 1 66.62 116 PRO A C 1
ATOM 933 O O . PRO A 1 116 ? -17.953 22.094 -1.821 1 66.62 116 PRO A O 1
ATOM 936 N N . GLU A 1 117 ? -18.609 24.156 -1.685 1 62.53 117 GLU A N 1
ATOM 937 C CA . GLU A 1 117 ? -19.297 23.953 -2.957 1 62.53 117 GLU A CA 1
ATOM 938 C C . GLU A 1 117 ? -18.359 23.344 -3.996 1 62.53 117 GLU A C 1
ATOM 940 O O . GLU A 1 117 ? -18.797 22.688 -4.934 1 62.53 117 GLU A O 1
ATOM 945 N N . ASP A 1 118 ? -17.156 23.406 -3.576 1 55.97 118 ASP A N 1
ATOM 946 C CA . ASP A 1 118 ? -16.141 22.984 -4.527 1 55.97 118 ASP A CA 1
ATOM 947 C C . ASP A 1 118 ? -15.703 21.547 -4.254 1 55.97 118 ASP A C 1
ATOM 949 O O . ASP A 1 118 ? -14.945 20.953 -5.031 1 55.97 118 ASP A O 1
ATOM 953 N N . PHE A 1 119 ? -16.219 21.078 -2.994 1 59.5 119 PHE A N 1
ATOM 954 C CA . PHE A 1 119 ? -15.805 19.719 -2.648 1 59.5 119 PHE A CA 1
ATOM 955 C C . PHE A 1 119 ? -16.984 18.891 -2.156 1 59.5 119 PHE A C 1
ATOM 957 O O . PHE A 1 119 ? -17.953 19.453 -1.629 1 59.5 119 PHE A O 1
ATOM 964 N N . PRO A 1 120 ? -17.031 17.734 -2.533 1 55.34 120 PRO A N 1
ATOM 965 C CA . PRO A 1 120 ? -18.141 16.875 -2.094 1 55.34 120 PRO A CA 1
ATOM 966 C C . PRO A 1 120 ? -18.125 16.625 -0.589 1 55.34 120 PRO A C 1
ATOM 968 O O . PRO A 1 120 ? -18.078 15.469 -0.156 1 55.34 120 PRO A O 1
ATOM 971 N N . ILE A 1 121 ? -17.938 17.703 0.227 1 58.75 121 ILE A N 1
ATOM 972 C CA . ILE A 1 121 ? -18 17.531 1.674 1 58.75 121 ILE A CA 1
ATOM 973 C C . ILE A 1 121 ? -19.312 18.109 2.215 1 58.75 121 ILE A C 1
ATOM 975 O O . ILE A 1 121 ? -19.719 19.203 1.822 1 58.75 121 ILE A O 1
ATOM 979 N N . LYS A 1 122 ? -20.125 17.281 2.75 1 57.84 122 LYS A N 1
ATOM 980 C CA . LYS A 1 122 ? -21.438 17.688 3.256 1 57.84 122 LYS A CA 1
ATOM 981 C C . LYS A 1 122 ? -21.312 18.812 4.277 1 57.84 122 LYS A C 1
ATOM 983 O O . LYS A 1 122 ? -22.266 19.547 4.527 1 57.84 122 LYS A O 1
ATOM 988 N N . ASN A 1 123 ? -20.203 18.703 5.059 1 59.94 123 ASN A N 1
ATOM 989 C CA . ASN A 1 123 ? -20.234 19.703 6.125 1 59.94 123 ASN A CA 1
ATOM 990 C C . ASN A 1 123 ? -19.609 21.016 5.68 1 59.94 123 ASN A C 1
ATOM 992 O O . ASN A 1 123 ? -18.75 21.031 4.789 1 59.94 123 ASN A O 1
ATOM 996 N N . ASP A 1 124 ? -20.25 22 5.984 1 63.81 124 ASP A N 1
ATOM 997 C CA . ASP A 1 124 ? -20 23.406 5.707 1 63.81 124 ASP A CA 1
ATOM 998 C C . ASP A 1 124 ? -18.609 23.828 6.199 1 63.81 124 ASP A C 1
ATOM 1000 O O . ASP A 1 124 ? -18.422 24.953 6.645 1 63.81 124 ASP A O 1
ATOM 1004 N N . THR A 1 125 ? -17.656 22.844 6.18 1 77.69 125 THR A N 1
ATOM 1005 C CA . THR A 1 125 ? -16.344 23.25 6.676 1 77.69 125 THR A CA 1
ATOM 1006 C C . THR A 1 125 ? -15.438 23.656 5.52 1 77.69 125 THR A C 1
ATOM 1008 O O . THR A 1 125 ? -15.383 22.969 4.496 1 77.69 125 THR A O 1
ATOM 1011 N N . ASN A 1 126 ? -14.703 24.766 5.633 1 87.44 126 ASN A N 1
ATOM 1012 C CA . ASN A 1 126 ? -13.781 25.266 4.621 1 87.44 126 ASN A CA 1
ATOM 1013 C C . ASN A 1 126 ? -12.531 24.375 4.523 1 87.44 126 ASN A C 1
ATOM 1015 O O . ASN A 1 126 ? -12.156 23.719 5.492 1 87.44 126 ASN A O 1
ATOM 1019 N N . ILE A 1 127 ? -12.031 24.344 3.32 1 90.56 127 ILE A N 1
ATOM 1020 C CA . ILE A 1 127 ? -10.766 23.672 3.072 1 90.56 127 ILE A CA 1
ATOM 1021 C C . ILE A 1 127 ? -9.711 24.688 2.648 1 90.56 127 ILE A C 1
ATOM 1023 O O . ILE A 1 127 ? -9.992 25.609 1.877 1 90.56 127 ILE A O 1
ATOM 1027 N N . TYR A 1 128 ? -8.555 24.531 3.15 1 94.88 128 TYR A N 1
ATOM 1028 C CA . TYR A 1 128 ? -7.445 25.406 2.805 1 94.88 128 TYR A CA 1
ATOM 1029 C C . TYR A 1 128 ? -6.434 24.703 1.914 1 94.88 128 TYR A C 1
ATOM 1031 O O . TYR A 1 128 ? -5.977 23.594 2.238 1 94.88 128 TYR A O 1
ATOM 1039 N N . PHE A 1 129 ? -6.141 25.312 0.801 1 96.44 129 PHE A N 1
ATOM 1040 C CA . PHE A 1 129 ? -5.062 24.891 -0.086 1 96.44 129 PHE A CA 1
ATOM 1041 C C . PHE A 1 129 ? -3.762 25.594 0.266 1 96.44 129 PHE A C 1
ATOM 1043 O O . PHE A 1 129 ? -3.688 26.828 0.222 1 96.44 129 PHE A O 1
ATOM 1050 N N . ILE A 1 130 ? -2.783 24.844 0.583 1 98.44 130 ILE A N 1
ATOM 1051 C CA . ILE A 1 130 ? -1.506 25.391 1.019 1 98.44 130 ILE A CA 1
ATOM 1052 C C . ILE A 1 130 ? -0.404 24.984 0.045 1 98.44 130 ILE A C 1
ATOM 1054 O O . ILE A 1 130 ? -0.145 23.797 -0.142 1 98.44 130 ILE A O 1
ATOM 1058 N N . THR A 1 131 ? 0.213 25.922 -0.591 1 98.62 131 THR A N 1
ATOM 1059 C CA . THR A 1 131 ? 1.351 25.672 -1.469 1 98.62 131 THR A CA 1
ATOM 1060 C C . THR A 1 131 ? 2.646 26.156 -0.828 1 98.62 131 THR A C 1
ATOM 1062 O O . THR A 1 131 ? 2.643 27.125 -0.058 1 98.62 131 THR A O 1
ATOM 1065 N N . GLY A 1 132 ? 3.691 25.391 -1.058 1 98.75 132 GLY A N 1
ATOM 1066 C CA . GLY A 1 132 ? 4.98 25.719 -0.474 1 98.75 132 GLY A CA 1
ATOM 1067 C C . GLY A 1 132 ? 6.152 25.234 -1.297 1 98.75 132 GLY A C 1
ATOM 1068 O O . GLY A 1 132 ? 5.965 24.625 -2.354 1 98.75 132 GLY A O 1
ATOM 1069 N N . THR A 1 133 ? 7.336 25.562 -0.816 1 98.69 133 THR A N 1
ATOM 1070 C CA . THR A 1 133 ? 8.594 25.188 -1.451 1 98.69 133 THR A CA 1
ATOM 1071 C C . THR A 1 133 ? 9.453 24.359 -0.504 1 98.69 133 THR A C 1
ATOM 1073 O O . THR A 1 133 ? 9.555 24.656 0.686 1 98.69 133 THR A O 1
ATOM 1076 N N . ILE A 1 134 ? 10.039 23.359 -1.056 1 98.81 134 ILE A N 1
ATOM 1077 C CA . ILE A 1 134 ? 10.93 22.516 -0.271 1 98.81 134 ILE A CA 1
ATOM 1078 C C . ILE A 1 134 ? 12.219 23.266 0.042 1 98.81 134 ILE A C 1
ATOM 1080 O O . ILE A 1 134 ? 12.891 23.766 -0.866 1 98.81 134 ILE A O 1
ATOM 1084 N N . LYS A 1 135 ? 12.555 23.281 1.309 1 98.38 135 LYS A N 1
ATOM 1085 C CA . LYS A 1 135 ? 13.75 23.984 1.747 1 98.38 135 LYS A CA 1
ATOM 1086 C C . LYS A 1 135 ? 14.867 23.016 2.123 1 98.38 135 LYS A C 1
ATOM 1088 O O . LYS A 1 135 ? 16.047 23.359 2.08 1 98.38 135 LYS A O 1
ATOM 1093 N N . ASP A 1 136 ? 14.445 21.906 2.557 1 98.19 136 ASP A N 1
ATOM 1094 C CA . ASP A 1 136 ? 15.375 20.844 2.934 1 98.19 136 ASP A CA 1
ATOM 1095 C C . ASP A 1 136 ? 14.766 19.469 2.691 1 98.19 136 ASP A C 1
ATOM 1097 O O . ASP A 1 136 ? 13.547 19.297 2.77 1 98.19 136 ASP A O 1
ATOM 1101 N N . PHE A 1 137 ? 15.555 18.625 2.316 1 98.56 137 PHE A N 1
ATOM 1102 C CA . PHE A 1 137 ? 15.188 17.234 2.074 1 98.56 137 PHE A CA 1
ATOM 1103 C C . PHE A 1 137 ? 16.25 16.297 2.605 1 98.56 137 PHE A C 1
ATOM 1105 O O . PHE A 1 137 ? 17.375 16.266 2.094 1 98.56 137 PHE A O 1
ATOM 1112 N N . VAL A 1 138 ? 15.891 15.523 3.613 1 98.31 138 VAL A N 1
ATOM 1113 C CA . VAL A 1 138 ? 16.844 14.656 4.293 1 98.31 138 VAL A CA 1
ATOM 1114 C C . VAL A 1 138 ? 16.391 13.211 4.207 1 98.31 138 VAL A C 1
ATOM 1116 O O . VAL A 1 138 ? 15.227 12.898 4.52 1 98.31 138 VAL A O 1
ATOM 1119 N N . ILE A 1 139 ? 17.312 12.32 3.775 1 97.94 139 ILE A N 1
ATOM 1120 C CA . ILE A 1 139 ? 17.047 10.883 3.736 1 97.94 139 ILE A CA 1
ATOM 1121 C C . ILE A 1 139 ? 17.828 10.188 4.855 1 97.94 139 ILE A C 1
ATOM 1123 O O . ILE A 1 139 ? 19.047 10.305 4.938 1 97.94 139 ILE A O 1
ATOM 1127 N N . ARG A 1 140 ? 17.109 9.516 5.676 1 97.38 140 ARG A N 1
ATOM 1128 C CA . ARG A 1 140 ? 17.719 8.797 6.797 1 97.38 140 ARG A CA 1
ATOM 1129 C C . ARG A 1 140 ? 17.734 7.293 6.539 1 97.38 140 ARG A C 1
ATOM 1131 O O . ARG A 1 140 ? 18.562 6.57 7.109 1 97.38 140 ARG A O 1
ATOM 1138 N N . ASP A 1 141 ? 16.781 6.812 5.852 1 94.81 141 ASP A N 1
ATOM 1139 C CA . ASP A 1 141 ? 16.625 5.426 5.418 1 94.81 141 ASP A CA 1
ATOM 1140 C C . ASP A 1 141 ? 16.438 5.34 3.906 1 94.81 141 ASP A C 1
ATOM 1142 O O . ASP A 1 141 ? 15.406 5.754 3.377 1 94.81 141 ASP A O 1
ATOM 1146 N N . GLU A 1 142 ? 17.391 4.707 3.277 1 91.12 142 GLU A N 1
ATOM 1147 C CA . GLU A 1 142 ? 17.391 4.664 1.819 1 91.12 142 GLU A CA 1
ATOM 1148 C C . GLU A 1 142 ? 16.234 3.842 1.284 1 91.12 142 GLU A C 1
ATOM 1150 O O . GLU A 1 142 ? 15.891 3.932 0.102 1 91.12 142 GLU A O 1
ATOM 1155 N N . SER A 1 143 ? 15.602 3.076 2.123 1 91.31 143 SER A N 1
ATOM 1156 C CA . SER A 1 143 ? 14.477 2.252 1.69 1 91.31 143 SER A CA 1
ATOM 1157 C C . SER A 1 143 ? 13.156 2.975 1.896 1 91.31 143 SER A C 1
ATOM 1159 O O . SER A 1 143 ? 12.102 2.467 1.511 1 91.31 143 SER A O 1
ATOM 1161 N N . ALA A 1 144 ? 13.242 4.23 2.426 1 95 144 ALA A N 1
ATOM 1162 C CA . ALA A 1 144 ? 12.016 4.98 2.701 1 95 144 ALA A CA 1
ATOM 1163 C C . ALA A 1 144 ? 11.25 5.273 1.415 1 95 144 ALA A C 1
ATOM 1165 O O . ALA A 1 144 ? 11.844 5.68 0.411 1 95 144 ALA A O 1
ATOM 1166 N N . GLN A 1 145 ? 9.977 4.992 1.433 1 95.75 145 GLN A N 1
ATOM 1167 C CA . GLN A 1 145 ? 9.078 5.273 0.317 1 95.75 145 GLN A CA 1
ATOM 1168 C C . GLN A 1 145 ? 7.777 5.914 0.802 1 95.75 145 GLN A C 1
ATOM 1170 O O . GLN A 1 145 ? 7.18 5.449 1.774 1 95.75 145 GLN A O 1
ATOM 1175 N N . ALA A 1 146 ? 7.375 6.992 0.171 1 97.81 146 ALA A N 1
ATOM 1176 C CA . ALA A 1 146 ? 6.07 7.574 0.471 1 97.81 146 ALA A CA 1
ATOM 1177 C C . ALA A 1 146 ? 4.938 6.684 -0.035 1 97.81 146 ALA A C 1
ATOM 1179 O O . ALA A 1 146 ? 5.07 6.035 -1.075 1 97.81 146 ALA A O 1
ATOM 1180 N N . PHE A 1 147 ? 3.922 6.707 0.689 1 98 147 PHE A N 1
ATOM 1181 C CA . PHE A 1 147 ? 2.838 5.777 0.397 1 98 147 PHE A CA 1
ATOM 1182 C C . PHE A 1 147 ? 1.796 6.426 -0.506 1 98 147 PHE A C 1
ATOM 1184 O O . PHE A 1 147 ? 1.283 7.504 -0.196 1 98 147 PHE A O 1
ATOM 1191 N N . ASN A 1 148 ? 1.479 5.848 -1.598 1 98.12 148 ASN A N 1
ATOM 1192 C CA . ASN A 1 148 ? 0.431 6.215 -2.543 1 98.12 148 ASN A CA 1
ATOM 1193 C C . ASN A 1 148 ? -0.706 5.199 -2.543 1 98.12 148 ASN A C 1
ATOM 1195 O O . ASN A 1 148 ? -0.465 3.992 -2.627 1 98.12 148 ASN A O 1
ATOM 1199 N N . ARG A 1 149 ? -1.883 5.645 -2.482 1 97.94 149 ARG A N 1
ATOM 1200 C CA . ARG A 1 149 ? -3.016 4.746 -2.283 1 97.94 149 ARG A CA 1
ATOM 1201 C C . ARG A 1 149 ? -3.428 4.082 -3.594 1 97.94 149 ARG A C 1
ATOM 1203 O O . ARG A 1 149 ? -4.242 3.158 -3.598 1 97.94 149 ARG A O 1
ATOM 1210 N N . GLY A 1 150 ? -2.91 4.547 -4.68 1 98.25 150 GLY A N 1
ATOM 1211 C CA . GLY A 1 150 ? -3.348 4.055 -5.977 1 98.25 150 GLY A CA 1
ATOM 1212 C C . GLY A 1 150 ? -3.104 2.57 -6.164 1 98.25 150 GLY A C 1
ATOM 1213 O O . GLY A 1 150 ? -4.039 1.813 -6.438 1 98.25 150 GLY A O 1
ATOM 1214 N N . PHE A 1 151 ? -1.852 2.15 -5.91 1 98 151 PHE A N 1
ATOM 1215 C CA . PHE A 1 151 ? -1.488 0.754 -6.133 1 98 151 PHE A CA 1
ATOM 1216 C C . PHE A 1 151 ? -2.258 -0.16 -5.188 1 98 151 PHE A C 1
ATOM 1218 O O . PHE A 1 151 ? -2.73 -1.225 -5.59 1 98 151 PHE A O 1
ATOM 1225 N N . SER A 1 152 ? -2.398 0.212 -3.973 1 98 152 SER A N 1
ATOM 1226 C CA . SER A 1 152 ? -3.135 -0.589 -2.998 1 98 152 SER A CA 1
ATOM 1227 C C . SER A 1 152 ? -4.59 -0.769 -3.418 1 98 152 SER A C 1
ATOM 1229 O O . SER A 1 152 ? -5.148 -1.859 -3.285 1 98 152 SER A O 1
ATOM 1231 N N . GLY A 1 153 ? -5.219 0.342 -3.875 1 98.06 153 GLY A N 1
ATOM 1232 C CA . GLY A 1 153 ? -6.57 0.226 -4.395 1 98.06 153 GLY A CA 1
ATOM 1233 C C . GLY A 1 153 ? -6.688 -0.75 -5.551 1 98.06 153 GLY A C 1
ATOM 1234 O O . GLY A 1 153 ? -7.664 -1.494 -5.645 1 98.06 153 GLY A O 1
ATOM 1235 N N . LEU A 1 154 ? -5.727 -0.727 -6.406 1 98.69 154 LEU A N 1
ATOM 1236 C CA . LEU A 1 154 ? -5.699 -1.655 -7.531 1 98.69 154 LEU A CA 1
ATOM 1237 C C . LEU A 1 154 ? -5.594 -3.096 -7.043 1 98.69 154 LEU A C 1
ATOM 1239 O O . LEU A 1 154 ? -6.332 -3.969 -7.508 1 98.69 154 LEU A O 1
ATOM 1243 N N . ILE A 1 155 ? -4.715 -3.4 -6.086 1 98.31 155 ILE A N 1
ATOM 1244 C CA . ILE A 1 155 ? -4.52 -4.75 -5.566 1 98.31 155 ILE A CA 1
ATOM 1245 C C . ILE A 1 155 ? -5.82 -5.262 -4.953 1 98.31 155 ILE A C 1
ATOM 1247 O O . ILE A 1 155 ? -6.23 -6.398 -5.211 1 98.31 155 ILE A O 1
ATOM 1251 N N . GLU A 1 156 ? -6.473 -4.406 -4.199 1 97.19 156 GLU A N 1
ATOM 1252 C CA . GLU A 1 156 ? -7.75 -4.812 -3.625 1 97.19 156 GLU A CA 1
ATOM 1253 C C . GLU A 1 156 ? -8.758 -5.164 -4.715 1 97.19 156 GLU A C 1
ATOM 1255 O O . GLU A 1 156 ? -9.5 -6.141 -4.59 1 97.19 156 GLU A O 1
ATOM 1260 N N . SER A 1 157 ? -8.773 -4.355 -5.715 1 97.75 157 SER A N 1
ATOM 1261 C CA . SER A 1 157 ? -9.711 -4.582 -6.816 1 97.75 157 SER A CA 1
ATOM 1262 C C . SER A 1 157 ? -9.375 -5.871 -7.562 1 97.75 157 SER A C 1
ATOM 1264 O O . SER A 1 157 ? -10.281 -6.582 -8.008 1 97.75 157 SER A O 1
ATOM 1266 N N . LEU A 1 158 ? -8.133 -6.176 -7.691 1 97.31 158 LEU A N 1
ATOM 1267 C CA . LEU A 1 158 ? -7.695 -7.398 -8.352 1 97.31 158 LEU A CA 1
ATOM 1268 C C . LEU A 1 158 ? -8.062 -8.625 -7.531 1 97.31 158 LEU A C 1
ATOM 1270 O O . LEU A 1 158 ? -8.523 -9.633 -8.078 1 97.31 158 LEU A O 1
ATOM 1274 N N . VAL A 1 159 ? -7.848 -8.57 -6.238 1 94.69 159 VAL A N 1
ATOM 1275 C CA . VAL A 1 159 ? -8.211 -9.664 -5.344 1 94.69 159 VAL A CA 1
ATOM 1276 C C . VAL A 1 159 ? -9.711 -9.938 -5.457 1 94.69 159 VAL A C 1
ATOM 1278 O O . VAL A 1 159 ? -10.125 -11.094 -5.562 1 94.69 159 VAL A O 1
ATOM 1281 N N . ASN A 1 160 ? -10.5 -8.859 -5.457 1 93.88 160 ASN A N 1
ATOM 1282 C CA . ASN A 1 160 ? -11.945 -9 -5.613 1 93.88 160 ASN A CA 1
ATOM 1283 C C . ASN A 1 160 ? -12.305 -9.625 -6.957 1 93.88 160 ASN A C 1
ATOM 1285 O O . ASN A 1 160 ? -13.195 -10.469 -7.031 1 93.88 160 ASN A O 1
ATOM 1289 N N . CYS A 1 161 ? -11.648 -9.188 -7.934 1 93.38 161 CYS A N 1
ATOM 1290 C CA . CYS A 1 161 ? -11.922 -9.68 -9.281 1 93.38 161 CYS A CA 1
ATOM 1291 C C . CYS A 1 161 ? -11.695 -11.188 -9.359 1 93.38 161 CYS A C 1
ATOM 1293 O O . CYS A 1 161 ? -12.469 -11.898 -10 1 93.38 161 CYS A O 1
ATOM 1295 N N . SER A 1 162 ? -10.617 -11.648 -8.742 1 87.94 162 SER A N 1
ATOM 1296 C CA . SER A 1 162 ? -10.281 -13.07 -8.773 1 87.94 162 SER A CA 1
ATOM 1297 C C . SER A 1 162 ? -11.359 -13.906 -8.094 1 87.94 162 SER A C 1
ATOM 1299 O O . SER A 1 162 ? -11.477 -15.102 -8.359 1 87.94 162 SER A O 1
ATOM 1301 N N . ARG A 1 163 ? -12.164 -13.297 -7.297 1 84.5 163 ARG A N 1
ATOM 1302 C CA . ARG A 1 163 ? -13.203 -14 -6.562 1 84.5 163 ARG A CA 1
ATOM 1303 C C . ARG A 1 163 ? -14.578 -13.719 -7.16 1 84.5 163 ARG A C 1
ATOM 1305 O O . ARG A 1 163 ? -15.578 -14.32 -6.758 1 84.5 163 ARG A O 1
ATOM 1312 N N . TYR A 1 164 ? -14.656 -12.836 -8.023 1 86.31 164 TYR A N 1
ATOM 1313 C CA . TYR A 1 164 ? -15.891 -12.227 -8.508 1 86.31 164 TYR A CA 1
ATOM 1314 C C . TYR A 1 164 ? -16.828 -13.281 -9.086 1 86.31 164 TYR A C 1
ATOM 1316 O O . TYR A 1 164 ? -18.047 -13.188 -8.93 1 86.31 164 TY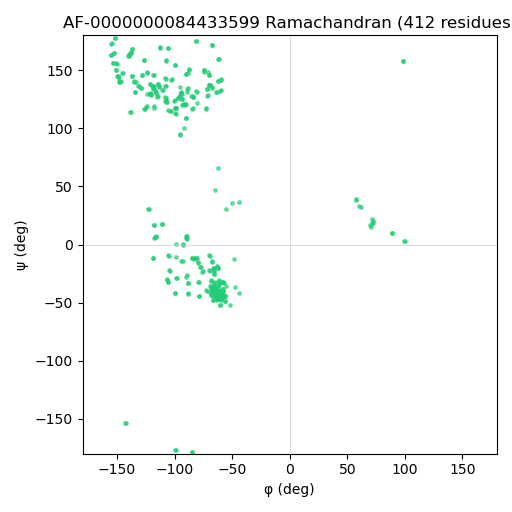R A O 1
ATOM 1324 N N . LYS A 1 165 ? -16.281 -14.305 -9.656 1 79.94 165 LYS A N 1
ATOM 1325 C CA . LYS A 1 165 ? -17.094 -15.289 -10.359 1 79.94 165 LYS A CA 1
ATOM 1326 C C . LYS A 1 165 ? -17.688 -16.312 -9.391 1 79.94 165 LYS A C 1
ATOM 1328 O O . LYS A 1 165 ? -18.625 -17.031 -9.734 1 79.94 165 LYS A O 1
ATOM 1333 N N . ILE A 1 166 ? -17.234 -16.344 -8.188 1 80.38 166 ILE A N 1
ATOM 1334 C CA . ILE A 1 166 ? -17.641 -17.422 -7.301 1 80.38 166 ILE A CA 1
ATOM 1335 C C . ILE A 1 166 ? -18.422 -16.859 -6.121 1 80.38 166 ILE A C 1
ATOM 1337 O O . ILE A 1 166 ? -18.719 -17.578 -5.16 1 80.38 166 ILE A O 1
ATOM 1341 N N . VAL A 1 167 ? -18.734 -15.602 -6.141 1 82.38 167 VAL A N 1
ATOM 1342 C CA . VAL A 1 167 ? -19.484 -15 -5.039 1 82.38 167 VAL A CA 1
ATOM 1343 C C . VAL A 1 167 ? -20.922 -14.742 -5.465 1 82.38 167 VAL A C 1
ATOM 1345 O O . VAL A 1 167 ? -21.266 -14.852 -6.645 1 82.38 167 VAL A O 1
ATOM 1348 N N . ASP A 1 168 ? -21.734 -14.406 -4.449 1 84.06 168 ASP A N 1
ATOM 1349 C CA . ASP A 1 168 ? -23.156 -14.188 -4.723 1 84.06 168 ASP A CA 1
ATOM 1350 C C . ASP A 1 168 ? -23.406 -12.758 -5.199 1 84.06 168 ASP A C 1
ATOM 1352 O O . ASP A 1 168 ? -22.469 -11.969 -5.336 1 84.06 168 ASP A O 1
ATOM 1356 N N . GLY A 1 169 ? -24.656 -12.477 -5.438 1 85.44 169 GLY A N 1
ATOM 1357 C CA . GLY A 1 169 ? -25.047 -11.195 -6.012 1 85.44 169 GLY A CA 1
ATOM 1358 C C . GLY A 1 169 ? -24.719 -10.016 -5.109 1 85.44 169 GLY A C 1
ATOM 1359 O O . GLY A 1 169 ? -24.312 -8.961 -5.582 1 85.44 169 GLY A O 1
ATOM 1360 N N . GLU A 1 170 ? -24.969 -10.18 -3.912 1 87.81 170 GLU A N 1
ATOM 1361 C CA . GLU A 1 170 ? -24.703 -9.094 -2.973 1 87.81 170 GLU A CA 1
ATOM 1362 C C . GLU A 1 170 ? -23.219 -8.773 -2.898 1 87.81 170 GLU A C 1
ATOM 1364 O O . GLU A 1 170 ? -22.828 -7.602 -2.936 1 87.81 170 GLU A O 1
ATOM 1369 N N . LYS A 1 171 ? -22.469 -9.789 -2.855 1 88.44 171 LYS A N 1
ATOM 1370 C CA . LYS A 1 171 ? -21.016 -9.602 -2.809 1 88.44 171 LYS A CA 1
ATOM 1371 C C . LYS A 1 171 ? -20.484 -9.047 -4.129 1 88.44 171 LYS A C 1
ATOM 1373 O O . LYS A 1 171 ? -19.531 -8.273 -4.145 1 88.44 171 LYS A O 1
ATOM 1378 N N . LYS A 1 172 ? -21.078 -9.477 -5.18 1 90.5 172 LYS A N 1
ATOM 1379 C CA . LYS A 1 172 ? -20.703 -8.922 -6.477 1 90.5 172 LYS A CA 1
ATOM 1380 C C . LYS A 1 172 ? -20.922 -7.414 -6.52 1 90.5 172 LYS A C 1
ATOM 1382 O O . LYS A 1 172 ? -20.078 -6.664 -7 1 90.5 172 LYS A O 1
ATOM 1387 N N . LYS A 1 173 ? -22.078 -7.047 -5.996 1 90.81 173 LYS A N 1
ATOM 1388 C CA . LYS A 1 173 ? -22.375 -5.617 -5.934 1 90.81 173 LYS A CA 1
ATOM 1389 C C . LYS A 1 173 ? -21.359 -4.883 -5.07 1 90.81 173 LYS A C 1
ATOM 1391 O O . LYS A 1 173 ? -20.891 -3.797 -5.434 1 90.81 173 LYS A O 1
ATOM 1396 N N . TYR A 1 174 ? -21 -5.492 -4 1 90.12 174 TYR A N 1
ATOM 1397 C CA . TYR A 1 174 ? -20.016 -4.926 -3.098 1 90.12 174 TYR A CA 1
ATOM 1398 C C . TYR A 1 174 ? -18.672 -4.734 -3.805 1 90.12 174 TYR A C 1
ATOM 1400 O O . TYR A 1 174 ? -18.047 -3.68 -3.684 1 90.12 174 TYR A O 1
ATOM 1408 N N . TYR A 1 175 ? -18.25 -5.699 -4.574 1 93.38 175 TYR A N 1
ATOM 1409 C CA . TYR A 1 175 ? -16.984 -5.645 -5.293 1 93.38 175 TYR A CA 1
ATOM 1410 C C . TYR A 1 175 ? -17.016 -4.562 -6.367 1 93.38 175 TYR A C 1
ATOM 1412 O O . TYR A 1 175 ? -16.031 -3.861 -6.578 1 93.38 175 TYR A O 1
ATOM 1420 N N . LYS A 1 176 ? -18.141 -4.414 -6.996 1 94.25 176 LYS A N 1
ATOM 1421 C CA . LYS A 1 176 ? -18.266 -3.396 -8.039 1 94.25 176 LYS A CA 1
ATOM 1422 C C . LYS A 1 176 ? -18.234 -1.993 -7.438 1 94.25 176 LYS A C 1
ATOM 1424 O O . LYS A 1 176 ? -17.625 -1.087 -8 1 94.25 176 LYS A O 1
ATOM 1429 N N . ASP A 1 177 ? -18.891 -1.826 -6.344 1 92.56 177 ASP A N 1
ATOM 1430 C CA . ASP A 1 177 ? -18.859 -0.539 -5.656 1 92.56 177 ASP A CA 1
ATOM 1431 C C . ASP A 1 177 ? -17.422 -0.177 -5.246 1 92.56 177 ASP A C 1
ATOM 1433 O O . ASP A 1 177 ? -17.016 0.973 -5.391 1 92.56 177 ASP A O 1
ATOM 1437 N N . ARG A 1 178 ? -16.75 -1.158 -4.812 1 93.88 178 ARG A N 1
ATOM 1438 C CA . ARG A 1 178 ? -15.367 -0.936 -4.41 1 93.88 178 ARG A CA 1
ATOM 1439 C C . ARG A 1 178 ? -14.5 -0.592 -5.613 1 93.88 178 ARG A C 1
ATOM 1441 O O . ARG A 1 178 ? -13.609 0.256 -5.52 1 93.88 178 ARG A O 1
ATOM 1448 N N . LEU A 1 179 ? -14.758 -1.296 -6.664 1 96.88 179 LEU A N 1
ATOM 1449 C CA . LEU A 1 179 ? -14.031 -1.013 -7.898 1 96.88 179 LEU A CA 1
ATOM 1450 C C . LEU A 1 179 ? -14.219 0.442 -8.312 1 96.88 179 LEU A C 1
ATOM 1452 O O . LEU A 1 179 ? -13.25 1.119 -8.672 1 96.88 179 LEU A O 1
ATOM 1456 N N . GLU A 1 180 ? -15.422 0.938 -8.242 1 96.25 180 GLU A N 1
ATOM 1457 C CA . GLU A 1 180 ? -15.719 2.307 -8.656 1 96.25 180 GLU A CA 1
ATOM 1458 C C . GLU A 1 180 ? -15.039 3.316 -7.734 1 96.25 180 GLU A C 1
ATOM 1460 O O . GLU A 1 180 ? -14.492 4.32 -8.195 1 96.25 180 GLU A O 1
ATOM 1465 N N . GLU A 1 181 ? -15.102 3.045 -6.492 1 94.81 181 GLU A N 1
ATOM 1466 C CA . GLU A 1 181 ? -14.445 3.93 -5.535 1 94.81 181 GLU A CA 1
ATOM 1467 C C . GLU A 1 181 ? -12.93 3.945 -5.754 1 94.81 181 GLU A C 1
ATOM 1469 O O . GLU A 1 181 ? -12.312 5.012 -5.746 1 94.81 181 GLU A O 1
ATOM 1474 N N . ASN A 1 182 ? -12.367 2.795 -5.926 1 97.69 182 ASN A N 1
ATOM 1475 C CA . ASN A 1 182 ? -10.93 2.715 -6.164 1 97.69 182 ASN A CA 1
ATOM 1476 C C . ASN A 1 182 ? -10.539 3.395 -7.477 1 97.69 182 ASN A C 1
ATOM 1478 O O . ASN A 1 182 ? -9.484 4.023 -7.562 1 97.69 182 ASN A O 1
ATOM 1482 N N . LYS A 1 183 ? -11.391 3.182 -8.453 1 98.12 183 LYS A N 1
ATOM 1483 C CA . LYS A 1 183 ? -11.148 3.844 -9.734 1 98.12 183 LYS A CA 1
ATOM 1484 C C . LYS A 1 183 ? -11.109 5.359 -9.57 1 98.12 183 LYS A C 1
ATOM 1486 O O . LYS A 1 183 ? -10.227 6.023 -10.109 1 98.12 183 LYS A O 1
ATOM 1491 N N . ARG A 1 184 ? -12.023 5.91 -8.844 1 97.06 184 ARG A N 1
ATOM 1492 C CA . ARG A 1 184 ? -12.062 7.344 -8.57 1 97.06 184 ARG A CA 1
ATOM 1493 C C . ARG A 1 184 ? -10.789 7.801 -7.863 1 97.06 184 ARG A C 1
ATOM 1495 O O . ARG A 1 184 ? -10.188 8.805 -8.25 1 97.06 184 ARG A O 1
ATOM 1502 N N . VAL A 1 185 ? -10.375 7.125 -6.863 1 96.75 185 VAL A N 1
ATOM 1503 C CA . VAL A 1 185 ? -9.188 7.469 -6.094 1 96.75 185 VAL A CA 1
ATOM 1504 C C . VAL A 1 185 ? -7.953 7.402 -6.988 1 96.75 185 VAL A C 1
ATOM 1506 O O . VAL A 1 185 ? -7.152 8.336 -7.02 1 96.75 185 VAL A O 1
ATOM 1509 N N . ILE A 1 186 ? -7.809 6.352 -7.746 1 98.56 186 ILE A N 1
ATOM 1510 C CA . ILE A 1 186 ? -6.652 6.121 -8.602 1 98.56 186 ILE A CA 1
ATOM 1511 C C . ILE A 1 186 ? -6.543 7.238 -9.633 1 98.56 186 ILE A C 1
ATOM 1513 O O . ILE A 1 186 ? -5.445 7.73 -9.914 1 98.56 186 ILE A O 1
ATOM 1517 N N . GLU A 1 187 ? -7.66 7.621 -10.156 1 97.94 187 GLU A N 1
ATOM 1518 C CA . GLU A 1 187 ? -7.664 8.703 -11.133 1 97.94 187 GLU A CA 1
ATOM 1519 C C . GLU A 1 187 ? -7.074 9.984 -10.547 1 97.94 187 GLU A C 1
ATOM 1521 O O . GLU A 1 187 ? -6.426 10.758 -11.258 1 97.94 187 GLU A O 1
ATOM 1526 N N . LYS A 1 188 ? -7.254 10.172 -9.328 1 96.06 188 LYS A N 1
ATOM 1527 C CA . LYS A 1 188 ? -6.867 11.414 -8.68 1 96.06 188 LYS A CA 1
ATOM 1528 C C . LYS A 1 188 ? -5.418 11.359 -8.203 1 96.06 188 LYS A C 1
ATOM 1530 O O . LYS A 1 188 ? -4.719 12.375 -8.211 1 96.06 188 LYS A O 1
ATOM 1535 N N . VAL A 1 189 ? -4.91 10.242 -7.801 1 97.94 189 VAL A N 1
ATOM 1536 C CA . VAL A 1 189 ? -3.707 10.266 -6.977 1 97.94 189 VAL A CA 1
ATOM 1537 C C . VAL A 1 189 ? -2.576 9.531 -7.688 1 97.94 189 VAL A C 1
ATOM 1539 O O . VAL A 1 189 ? -1.418 9.602 -7.27 1 97.94 189 VAL A O 1
ATOM 1542 N N . SER A 1 190 ? -2.85 8.805 -8.758 1 98.25 190 SER A N 1
ATOM 1543 C CA . SER A 1 190 ? -1.897 7.816 -9.25 1 98.25 190 SER A CA 1
ATOM 1544 C C . SER A 1 190 ? -1.332 8.219 -10.602 1 98.25 190 SER A C 1
ATOM 1546 O O . SER A 1 190 ? -1.802 9.18 -11.219 1 98.25 190 SER A O 1
ATOM 1548 N N . ASP A 1 191 ? -0.356 7.531 -11.008 1 97.75 191 ASP A N 1
ATOM 1549 C CA . ASP A 1 191 ? 0.296 7.758 -12.297 1 97.75 191 ASP A CA 1
ATOM 1550 C C . ASP A 1 191 ? -0.488 7.105 -13.43 1 97.75 191 ASP A C 1
ATOM 1552 O O . ASP A 1 191 ? -1.454 6.383 -13.188 1 97.75 191 ASP A O 1
ATOM 1556 N N . GLU A 1 192 ? -0.049 7.34 -14.617 1 98.06 192 GLU A N 1
ATOM 1557 C CA . GLU A 1 192 ? -0.76 6.883 -15.812 1 98.06 192 GLU A CA 1
ATOM 1558 C C . GLU A 1 192 ? -0.75 5.363 -15.914 1 98.06 192 GLU A C 1
ATOM 1560 O O . GLU A 1 192 ? -1.717 4.762 -16.391 1 98.06 192 GLU A O 1
ATOM 1565 N N . LYS A 1 193 ? 0.275 4.742 -15.562 1 98.06 193 LYS A N 1
ATOM 1566 C CA . LYS A 1 193 ? 0.371 3.287 -15.633 1 98.06 193 LYS A CA 1
ATOM 1567 C C . LYS A 1 193 ? -0.679 2.623 -14.742 1 98.06 193 LYS A C 1
ATOM 1569 O O . LYS A 1 193 ? -1.334 1.665 -15.164 1 98.06 193 LYS A O 1
ATOM 1574 N N . THR A 1 194 ? -0.84 3.133 -13.547 1 98.69 194 THR A N 1
ATOM 1575 C CA . THR A 1 194 ? -1.843 2.617 -12.625 1 98.69 194 THR A CA 1
ATOM 1576 C C . THR A 1 194 ? -3.25 2.879 -13.148 1 98.69 194 THR A C 1
ATOM 1578 O O . THR A 1 194 ? -4.125 2.016 -13.047 1 98.69 194 THR A O 1
ATOM 1581 N N . LYS A 1 195 ? -3.447 4 -13.695 1 98.75 195 LYS A N 1
ATOM 1582 C CA . LYS A 1 195 ? -4.738 4.32 -14.297 1 98.75 195 LYS A CA 1
ATOM 1583 C C . LYS A 1 195 ? -5.078 3.35 -15.422 1 98.75 195 LYS A C 1
ATOM 1585 O O . LYS A 1 195 ? -6.203 2.85 -15.5 1 98.75 195 LYS A O 1
ATOM 1590 N N . LYS A 1 196 ? -4.141 3.117 -16.219 1 98.56 196 LYS A N 1
ATOM 1591 C CA . LYS A 1 196 ? -4.332 2.18 -17.328 1 98.56 196 LYS A CA 1
ATOM 1592 C C . LYS A 1 196 ? -4.656 0.781 -16.812 1 98.56 196 LYS A C 1
ATOM 1594 O O . LYS A 1 196 ? -5.555 0.114 -17.328 1 98.56 196 LYS A O 1
ATOM 1599 N N . ALA A 1 197 ? -3.914 0.334 -15.828 1 98.38 197 ALA A N 1
ATOM 1600 C CA . ALA A 1 197 ? -4.164 -0.971 -15.219 1 98.38 197 ALA A CA 1
ATOM 1601 C C . ALA A 1 197 ? -5.598 -1.069 -14.703 1 98.38 197 ALA A C 1
ATOM 1603 O O . ALA A 1 197 ? -6.273 -2.076 -14.914 1 98.38 197 ALA A O 1
ATOM 1604 N N . MET A 1 198 ? -6.035 -0.036 -14.055 1 98.62 198 MET A N 1
ATOM 1605 C CA . MET A 1 198 ? -7.395 -0.011 -13.523 1 98.62 198 MET A CA 1
ATOM 1606 C C . MET A 1 198 ? -8.422 -0.059 -14.641 1 98.62 198 MET A C 1
ATOM 1608 O O . MET A 1 198 ? -9.461 -0.715 -14.516 1 98.62 198 MET A O 1
ATOM 1612 N N . GLU A 1 199 ? -8.156 0.629 -15.703 1 98.12 199 GLU A N 1
ATOM 1613 C CA . GLU A 1 199 ? -9.047 0.596 -16.859 1 98.12 199 GLU A CA 1
ATOM 1614 C C . GLU A 1 199 ? -9.172 -0.819 -17.422 1 98.12 199 GLU A C 1
ATOM 1616 O O . GLU A 1 199 ? -10.273 -1.276 -17.719 1 98.12 199 GLU A O 1
ATOM 1621 N N . ILE A 1 200 ? -8.102 -1.467 -17.547 1 97.25 200 ILE A N 1
ATOM 1622 C CA . ILE A 1 200 ? -8.086 -2.842 -18.031 1 97.25 200 ILE A CA 1
ATOM 1623 C C . ILE A 1 200 ? -8.914 -3.725 -17.094 1 97.25 200 ILE A C 1
ATOM 1625 O O . ILE A 1 200 ? -9.727 -4.535 -17.562 1 97.25 200 ILE A O 1
ATOM 1629 N N . LEU A 1 201 ? -8.734 -3.531 -15.82 1 97.69 201 LEU A N 1
ATOM 1630 C CA . LEU A 1 201 ? -9.469 -4.324 -14.844 1 97.69 201 LEU A CA 1
ATOM 1631 C C . LEU A 1 201 ? -10.961 -4.043 -14.922 1 97.69 201 LEU A C 1
ATOM 1633 O O . LEU A 1 201 ? -11.781 -4.965 -14.852 1 97.69 201 LEU A O 1
ATOM 1637 N N . ALA A 1 202 ? -11.266 -2.783 -15.031 1 97.06 202 ALA A N 1
ATOM 1638 C CA . ALA A 1 202 ? -12.672 -2.4 -15.117 1 97.06 202 ALA A CA 1
ATOM 1639 C C . ALA A 1 202 ? -13.352 -3.064 -16.312 1 97.06 202 ALA A C 1
ATOM 1641 O O . ALA A 1 202 ? -14.508 -3.486 -16.219 1 97.06 202 ALA A O 1
ATOM 1642 N N . GLU A 1 203 ? -12.648 -3.168 -17.391 1 95.38 203 GLU A N 1
ATOM 1643 C CA . GLU A 1 203 ? -13.18 -3.84 -18.578 1 95.38 203 GLU A CA 1
ATOM 1644 C C . GLU A 1 203 ? -13.43 -5.32 -18.297 1 95.38 203 GLU A C 1
ATOM 1646 O O . GLU A 1 203 ? -14.391 -5.895 -18.812 1 95.38 203 GLU A O 1
ATOM 1651 N N . GLU A 1 204 ? -12.602 -5.918 -17.562 1 93.25 204 GLU A N 1
ATOM 1652 C CA . GLU A 1 204 ? -12.766 -7.324 -17.188 1 93.25 204 GLU A CA 1
ATOM 1653 C C . GLU A 1 204 ? -14.047 -7.535 -16.375 1 93.25 204 GLU A C 1
ATOM 1655 O O . GLU A 1 204 ? -14.734 -8.547 -16.547 1 93.25 204 GLU A O 1
ATOM 1660 N N . TYR A 1 205 ? -14.352 -6.605 -15.461 1 91.69 205 TYR A N 1
ATOM 1661 C CA . TYR A 1 205 ? -15.57 -6.68 -14.672 1 91.69 205 TYR A CA 1
ATOM 1662 C C . TYR A 1 205 ? -16.812 -6.613 -15.562 1 91.69 205 TYR A C 1
ATOM 1664 O O . TYR A 1 205 ? -17.844 -7.199 -15.242 1 91.69 205 TYR A O 1
ATOM 1672 N N . GLU A 1 206 ? -16.688 -5.93 -16.625 1 90.12 206 GLU A N 1
ATOM 1673 C CA . GLU A 1 206 ? -17.828 -5.758 -17.516 1 90.12 206 GLU A CA 1
ATOM 1674 C C . GLU A 1 206 ? -18.094 -7.023 -18.328 1 90.12 206 GLU A C 1
ATOM 1676 O O . GLU A 1 206 ? -19.203 -7.246 -18.781 1 90.12 206 GLU A O 1
ATOM 1681 N N . LYS A 1 207 ? -17.125 -7.852 -18.5 1 87.31 207 LYS A N 1
ATOM 1682 C CA . LYS A 1 207 ? -17.266 -9.102 -19.234 1 87.31 207 LYS A CA 1
ATOM 1683 C C . LYS A 1 207 ? -17.984 -10.156 -18.391 1 87.31 207 LYS A C 1
ATOM 1685 O O . LYS A 1 207 ? -18.469 -11.156 -18.922 1 87.31 207 LYS A O 1
ATOM 1690 N N . ASN A 1 208 ? -18.031 -10 -17.062 1 76.12 208 ASN A N 1
ATOM 1691 C CA . ASN A 1 208 ? -18.531 -11.023 -16.156 1 76.12 208 ASN A CA 1
ATOM 1692 C C . ASN A 1 208 ? -19.844 -10.578 -15.492 1 76.12 208 ASN A C 1
ATOM 1694 O O . ASN A 1 208 ? -20.578 -11.406 -14.961 1 76.12 208 ASN A O 1
ATOM 1698 N N . MET B 1 1 ? 19.922 -18.969 8.562 1 69.5 1 MET B N 1
ATOM 1699 C CA . MET B 1 1 ? 19.25 -18.344 7.426 1 69.5 1 MET B CA 1
ATOM 1700 C C . MET B 1 1 ? 20.266 -17.875 6.387 1 69.5 1 MET B C 1
ATOM 1702 O O . MET B 1 1 ? 21.203 -17.141 6.715 1 69.5 1 MET B O 1
ATOM 1706 N N . LYS B 1 2 ? 20.109 -18.453 5.191 1 88.12 2 LYS B N 1
ATOM 1707 C CA . LYS B 1 2 ? 21.062 -18.156 4.113 1 88.12 2 LYS B CA 1
ATOM 1708 C C . LYS B 1 2 ? 20.75 -16.812 3.461 1 88.12 2 LYS B C 1
ATOM 1710 O O . LYS B 1 2 ? 21.656 -16.109 3.004 1 88.12 2 LYS B O 1
ATOM 1715 N N . TYR B 1 3 ? 19.438 -16.484 3.432 1 93.12 3 TYR B N 1
ATOM 1716 C CA . TYR B 1 3 ? 19.016 -15.289 2.699 1 93.12 3 TYR B CA 1
ATOM 1717 C C . TYR B 1 3 ? 18.359 -14.273 3.635 1 93.12 3 TYR B C 1
ATOM 1719 O O . TYR B 1 3 ? 17.594 -14.648 4.52 1 93.12 3 TYR B O 1
ATOM 1727 N N . ASP B 1 4 ? 18.688 -13.094 3.473 1 94.56 4 ASP B N 1
ATOM 1728 C CA . ASP B 1 4 ? 18.062 -12.016 4.23 1 94.56 4 ASP B CA 1
ATOM 1729 C C . ASP B 1 4 ? 16.922 -11.383 3.441 1 94.56 4 ASP B C 1
ATOM 1731 O O . ASP B 1 4 ? 17.109 -10.391 2.732 1 94.56 4 ASP B O 1
ATOM 1735 N N . LEU B 1 5 ? 15.758 -11.844 3.689 1 97.19 5 LEU B N 1
ATOM 1736 C CA . LEU B 1 5 ? 14.594 -11.375 2.936 1 97.19 5 LEU B CA 1
ATOM 1737 C C . LEU B 1 5 ? 14.109 -10.031 3.463 1 97.19 5 LEU B C 1
ATOM 1739 O O . LEU B 1 5 ? 13.312 -9.352 2.805 1 97.19 5 LEU B O 1
ATOM 1743 N N . SER B 1 6 ? 14.516 -9.609 4.633 1 95.44 6 SER B N 1
ATOM 1744 C CA . SER B 1 6 ? 14.102 -8.32 5.176 1 95.44 6 SER B CA 1
ATOM 1745 C C . SER B 1 6 ? 14.578 -7.172 4.301 1 95.44 6 SER B C 1
ATOM 1747 O O . SER B 1 6 ? 13.992 -6.09 4.305 1 95.44 6 SER B O 1
ATOM 1749 N N . SER B 1 7 ? 15.57 -7.422 3.5 1 94.31 7 SER B N 1
ATOM 1750 C CA . SER B 1 7 ? 16.125 -6.41 2.602 1 94.31 7 SER B CA 1
ATOM 1751 C C . SER B 1 7 ? 15.109 -6.016 1.53 1 94.31 7 SER B C 1
ATOM 1753 O O . SER B 1 7 ? 15.203 -4.934 0.947 1 94.31 7 SER B O 1
ATOM 1755 N N . VAL B 1 8 ? 14.102 -6.922 1.309 1 96.38 8 VAL B N 1
ATOM 1756 C CA . VAL B 1 8 ? 13.055 -6.59 0.351 1 96.38 8 VAL B CA 1
ATOM 1757 C C . VAL B 1 8 ? 11.703 -6.523 1.065 1 96.38 8 VAL B C 1
ATOM 1759 O O . VAL B 1 8 ? 10.656 -6.73 0.448 1 96.38 8 VAL B O 1
ATOM 1762 N N . GLY B 1 9 ? 11.766 -6.422 2.369 1 95.56 9 GLY B N 1
ATOM 1763 C CA . GLY B 1 9 ? 10.578 -6.141 3.156 1 95.56 9 GLY B CA 1
ATOM 1764 C C . GLY B 1 9 ? 9.828 -7.391 3.578 1 95.56 9 GLY B C 1
ATOM 1765 O O . GLY B 1 9 ? 8.695 -7.312 4.059 1 95.56 9 GLY B O 1
ATOM 1766 N N . ILE B 1 10 ? 10.414 -8.516 3.379 1 97.81 10 ILE B N 1
ATOM 1767 C CA . ILE B 1 10 ? 9.727 -9.758 3.719 1 97.81 10 ILE B CA 1
ATOM 1768 C C . ILE B 1 10 ? 10.148 -10.219 5.113 1 97.81 10 ILE B C 1
ATOM 1770 O O . ILE B 1 10 ? 11.344 -10.312 5.41 1 97.81 10 ILE B O 1
ATOM 1774 N N . HIS B 1 11 ? 9.164 -10.477 5.91 1 97.5 11 HIS B N 1
ATOM 1775 C CA . HIS B 1 11 ? 9.383 -10.922 7.281 1 97.5 11 HIS B CA 1
ATOM 1776 C C . HIS B 1 11 ? 8.633 -12.219 7.574 1 97.5 11 HIS B C 1
ATOM 1778 O O . HIS B 1 11 ? 7.676 -12.555 6.879 1 97.5 11 HIS B O 1
ATOM 1784 N N . ARG B 1 12 ? 9.086 -12.867 8.555 1 97.06 12 ARG B N 1
ATOM 1785 C CA . ARG B 1 12 ? 8.555 -14.172 8.922 1 97.06 12 ARG B CA 1
ATOM 1786 C C . ARG B 1 12 ? 7.07 -14.086 9.266 1 97.06 12 ARG B C 1
ATOM 1788 O O . ARG B 1 12 ? 6.637 -13.148 9.938 1 97.06 12 ARG B O 1
ATOM 1795 N N . ASN B 1 13 ? 6.301 -14.984 8.703 1 96.69 13 ASN B N 1
ATOM 1796 C CA . ASN B 1 13 ? 4.898 -15.25 9 1 96.69 13 ASN B CA 1
ATOM 1797 C C . ASN B 1 13 ? 3.994 -14.141 8.484 1 96.69 13 ASN B C 1
ATOM 1799 O O . ASN B 1 13 ? 2.885 -13.945 8.984 1 96.69 13 ASN B O 1
ATOM 1803 N N . LEU B 1 14 ? 4.477 -13.391 7.621 1 98 14 LEU B N 1
ATOM 1804 C CA . LEU B 1 14 ? 3.66 -12.383 6.949 1 98 14 LEU B CA 1
ATOM 1805 C C . LEU B 1 14 ? 3.373 -12.797 5.508 1 98 14 LEU B C 1
ATOM 1807 O O . LEU B 1 14 ? 4.047 -13.672 4.961 1 98 14 LEU B O 1
ATOM 1811 N N . GLN B 1 15 ? 2.326 -12.227 4.965 1 98.31 15 GLN B N 1
ATOM 1812 C CA . GLN B 1 15 ? 1.867 -12.586 3.625 1 98.31 15 GLN B CA 1
ATOM 1813 C C . GLN B 1 15 ? 2.031 -11.414 2.66 1 98.31 15 GLN B C 1
ATOM 1815 O O . GLN B 1 15 ? 1.705 -10.273 3 1 98.31 15 GLN B O 1
ATOM 1820 N N . TYR B 1 16 ? 2.527 -11.68 1.475 1 98.62 16 TYR B N 1
ATOM 1821 C CA . TYR B 1 16 ? 2.834 -10.648 0.495 1 98.62 16 TYR B CA 1
ATOM 1822 C C . TYR B 1 16 ? 2.197 -10.961 -0.852 1 98.62 16 TYR B C 1
ATOM 1824 O O . TYR B 1 16 ? 2.059 -12.133 -1.222 1 98.62 16 TYR B O 1
ATOM 1832 N N . GLU B 1 17 ? 1.794 -9.898 -1.55 1 98.38 17 GLU B N 1
ATOM 1833 C CA . GLU B 1 17 ? 1.346 -10.031 -2.932 1 98.38 17 GLU B CA 1
ATOM 1834 C C . GLU B 1 17 ? 2.527 -10.016 -3.898 1 98.38 17 GLU B C 1
ATOM 1836 O O . GLU B 1 17 ? 3.242 -9.023 -3.996 1 98.38 17 GLU B O 1
ATOM 1841 N N . CYS B 1 18 ? 2.725 -11.062 -4.594 1 98.38 18 CYS B N 1
ATOM 1842 C CA . CYS B 1 18 ? 3.83 -11.195 -5.531 1 98.38 18 CYS B CA 1
ATOM 1843 C C . CYS B 1 18 ? 3.369 -11.844 -6.832 1 98.38 18 CYS B C 1
ATOM 1845 O O . CYS B 1 18 ? 2.234 -12.32 -6.922 1 98.38 18 CYS B O 1
ATOM 1847 N N . ILE B 1 19 ? 4.227 -11.781 -7.809 1 98.44 19 ILE B N 1
ATOM 1848 C CA . ILE B 1 19 ? 3.998 -12.492 -9.062 1 98.44 19 ILE B CA 1
ATOM 1849 C C . ILE B 1 19 ? 4.793 -13.797 -9.07 1 98.44 19 ILE B C 1
ATOM 1851 O O . ILE B 1 19 ? 6.023 -13.781 -8.977 1 98.44 19 ILE B O 1
ATOM 1855 N N . THR B 1 20 ? 4.074 -14.859 -9.141 1 98.31 20 THR B N 1
ATOM 1856 C CA . THR B 1 20 ? 4.707 -16.172 -9.266 1 98.31 20 THR B CA 1
ATOM 1857 C C . THR B 1 20 ? 4.801 -16.578 -10.727 1 98.31 20 THR B C 1
ATOM 1859 O O . THR B 1 20 ? 3.814 -16.516 -11.469 1 98.31 20 THR B O 1
ATOM 1862 N N . THR B 1 21 ? 5.977 -17 -11.102 1 98.62 21 THR B N 1
ATOM 1863 C CA . THR B 1 21 ? 6.16 -17.469 -12.469 1 98.62 21 THR B CA 1
ATOM 1864 C C . THR B 1 21 ? 6.578 -18.938 -12.477 1 98.62 21 THR B C 1
ATOM 1866 O O . THR B 1 21 ? 7.262 -19.406 -11.555 1 98.62 21 THR B O 1
ATOM 1869 N N . THR B 1 22 ? 6.145 -19.594 -13.438 1 98.25 22 THR B N 1
ATOM 1870 C CA . THR B 1 22 ? 6.398 -21.031 -13.625 1 98.25 22 THR B CA 1
ATOM 1871 C C . THR B 1 22 ? 6.684 -21.328 -15.094 1 98.25 22 THR B C 1
ATOM 1873 O O . THR B 1 22 ? 6.488 -20.484 -15.961 1 98.25 22 THR B O 1
ATOM 1876 N N . ILE B 1 23 ? 7.227 -22.469 -15.289 1 97.56 23 ILE B N 1
ATOM 1877 C CA . ILE B 1 23 ? 7.508 -22.969 -16.641 1 97.56 23 ILE B CA 1
ATOM 1878 C C . ILE B 1 23 ? 7.082 -24.438 -16.75 1 97.56 23 ILE B C 1
ATOM 1880 O O . ILE B 1 23 ? 7.188 -25.188 -15.773 1 97.56 23 ILE B O 1
ATOM 1884 N N . ASN B 1 24 ? 6.5 -24.797 -17.891 1 95.88 24 ASN B N 1
ATOM 1885 C CA . ASN B 1 24 ? 6.125 -26.188 -18.047 1 95.88 24 ASN B CA 1
ATOM 1886 C C . ASN B 1 24 ? 7.16 -26.953 -18.875 1 95.88 24 ASN B C 1
ATOM 1888 O O . ASN B 1 24 ? 8.219 -26.422 -19.203 1 95.88 24 ASN B O 1
ATOM 1892 N N . SER B 1 25 ? 6.871 -28.203 -19.125 1 93.06 25 SER B N 1
ATOM 1893 C CA . SER B 1 25 ? 7.812 -29.078 -19.812 1 93.06 25 SER B CA 1
ATOM 1894 C C . SER B 1 25 ? 8.047 -28.625 -21.25 1 93.06 25 SER B C 1
ATOM 1896 O O . SER B 1 25 ? 9.078 -28.953 -21.844 1 93.06 25 SER B O 1
ATOM 1898 N N . ASP B 1 26 ? 7.098 -27.859 -21.844 1 93.69 26 ASP B N 1
ATOM 1899 C CA . ASP B 1 26 ? 7.227 -27.328 -23.203 1 93.69 26 ASP B CA 1
ATOM 1900 C C . ASP B 1 26 ? 7.906 -25.969 -23.203 1 93.69 26 ASP B C 1
ATOM 1902 O O . ASP B 1 26 ? 7.879 -25.25 -24.203 1 93.69 26 ASP B O 1
ATOM 1906 N N . ARG B 1 27 ? 8.344 -25.547 -22.062 1 94.38 27 ARG B N 1
ATOM 1907 C CA . ARG B 1 27 ? 9.086 -24.312 -21.875 1 94.38 27 ARG B CA 1
ATOM 1908 C C . ARG B 1 27 ? 8.18 -23.094 -22.031 1 94.38 27 ARG B C 1
ATOM 1910 O O . ARG B 1 27 ? 8.641 -22.016 -22.438 1 94.38 27 ARG B O 1
ATOM 1917 N N . LYS B 1 28 ? 6.957 -23.359 -21.875 1 95.56 28 LYS B N 1
ATOM 1918 C CA . LYS B 1 28 ? 6.023 -22.234 -21.859 1 95.56 28 LYS B CA 1
ATOM 1919 C C . LYS B 1 28 ? 5.949 -21.609 -20.469 1 95.56 28 LYS B C 1
ATOM 1921 O O . LYS B 1 28 ? 5.746 -22.312 -19.469 1 95.56 28 LYS B O 1
ATOM 1926 N N . LYS B 1 29 ? 6.141 -20.375 -20.469 1 97.62 29 LYS B N 1
ATOM 1927 C CA . LYS B 1 29 ? 6.168 -19.625 -19.203 1 97.62 29 LYS B CA 1
ATOM 1928 C C . LYS B 1 29 ? 4.773 -19.125 -18.844 1 97.62 29 LYS B C 1
ATOM 1930 O O . LYS B 1 29 ? 3.943 -18.891 -19.719 1 97.62 29 LYS B O 1
ATOM 1935 N N . ASN B 1 30 ? 4.523 -19.078 -17.516 1 97.44 30 ASN B N 1
ATOM 1936 C CA . ASN B 1 30 ? 3.252 -18.609 -16.969 1 97.44 30 ASN B CA 1
ATOM 1937 C C . ASN B 1 30 ? 3.459 -17.703 -15.758 1 97.44 30 ASN B C 1
ATOM 1939 O O . ASN B 1 30 ? 4.434 -17.875 -15.016 1 97.44 30 ASN B O 1
ATOM 1943 N N . SER B 1 31 ? 2.594 -16.719 -15.633 1 97.56 31 SER B N 1
ATOM 1944 C CA . SER B 1 31 ? 2.6 -15.859 -14.461 1 97.56 31 SER B CA 1
ATOM 1945 C C . SER B 1 31 ? 1.235 -15.852 -13.773 1 97.56 31 SER B C 1
ATOM 1947 O O . SER B 1 31 ? 0.206 -16.016 -14.438 1 97.56 31 SER B O 1
ATOM 1949 N N . ALA B 1 32 ? 1.257 -15.695 -12.531 1 96.62 32 ALA B N 1
ATOM 1950 C CA . ALA B 1 32 ? 0.049 -15.555 -11.727 1 96.62 32 ALA B CA 1
ATOM 1951 C C . ALA B 1 32 ? 0.322 -14.711 -10.477 1 96.62 32 ALA B C 1
ATOM 1953 O O . ALA B 1 32 ? 1.444 -14.695 -9.969 1 96.62 32 ALA B O 1
ATOM 1954 N N . ALA B 1 33 ? -0.747 -14.031 -10.062 1 96.19 33 ALA B N 1
ATOM 1955 C CA . ALA B 1 33 ? -0.659 -13.242 -8.844 1 96.19 33 ALA B CA 1
ATOM 1956 C C . ALA B 1 33 ? -1.373 -13.938 -7.688 1 96.19 33 ALA B C 1
ATOM 1958 O O . ALA B 1 33 ? -2.592 -14.125 -7.727 1 96.19 33 ALA B O 1
ATOM 1959 N N . PHE B 1 34 ? -0.648 -14.32 -6.707 1 93.94 34 PHE B N 1
ATOM 1960 C CA . PHE B 1 34 ? -1.254 -14.82 -5.477 1 93.94 34 PHE B CA 1
ATOM 1961 C C . PHE B 1 34 ? -0.309 -14.633 -4.297 1 93.94 34 PHE B C 1
ATOM 1963 O O . PHE B 1 34 ? 0.837 -14.219 -4.473 1 93.94 34 PHE B O 1
ATOM 1970 N N . ALA B 1 35 ? -0.765 -14.898 -3.133 1 95.44 35 ALA B N 1
ATOM 1971 C CA . ALA B 1 35 ? -0.097 -14.578 -1.873 1 95.44 35 ALA B CA 1
ATOM 1972 C C . ALA B 1 35 ? 1.12 -15.469 -1.655 1 95.44 35 ALA B C 1
ATOM 1974 O O . ALA B 1 35 ? 1.074 -16.672 -1.936 1 95.44 35 ALA B O 1
ATOM 1975 N N . PHE B 1 36 ? 2.189 -14.859 -1.268 1 97.19 36 PHE B N 1
ATOM 1976 C CA . PHE B 1 36 ? 3.449 -15.461 -0.846 1 97.19 36 PHE B CA 1
ATOM 1977 C C . PHE B 1 36 ? 3.637 -15.32 0.661 1 97.19 36 PHE B C 1
ATOM 1979 O O . PHE B 1 36 ? 3.529 -14.219 1.206 1 97.19 36 PHE B O 1
ATOM 1986 N N . ILE B 1 37 ? 3.863 -16.453 1.359 1 98.44 37 ILE B N 1
ATOM 1987 C CA . ILE B 1 37 ? 4.059 -16.438 2.805 1 98.44 37 ILE B CA 1
ATOM 1988 C C . ILE B 1 37 ? 5.473 -16.906 3.137 1 98.44 37 ILE B C 1
ATOM 1990 O O . ILE B 1 37 ? 5.898 -17.969 2.697 1 98.44 37 ILE B O 1
ATOM 1994 N N . TYR B 1 38 ? 6.16 -16.094 3.912 1 98.44 38 TYR B N 1
ATOM 1995 C CA . TYR B 1 38 ? 7.48 -16.484 4.398 1 98.44 38 TYR B CA 1
ATOM 1996 C C . TYR B 1 38 ? 7.379 -17.156 5.766 1 98.44 38 TYR B C 1
ATOM 1998 O O . TYR B 1 38 ? 6.941 -16.531 6.734 1 98.44 38 TYR B O 1
ATOM 2006 N N . LEU B 1 39 ? 7.824 -18.359 5.859 1 97.38 39 LEU B N 1
ATOM 2007 C CA . LEU B 1 39 ? 7.652 -19.141 7.078 1 97.38 39 LEU B CA 1
ATOM 2008 C C . LEU B 1 39 ? 8.875 -19.016 7.984 1 97.38 39 LEU B C 1
ATOM 2010 O O . LEU B 1 39 ? 8.812 -19.359 9.164 1 97.38 39 LEU B O 1
ATOM 2014 N N . GLY B 1 40 ? 9.945 -18.516 7.461 1 95.81 40 GLY B N 1
ATOM 2015 C CA . GLY B 1 40 ? 11.211 -18.5 8.164 1 95.81 40 GLY B CA 1
ATOM 2016 C C . GLY B 1 40 ? 12.141 -19.625 7.758 1 95.81 40 GLY B C 1
ATOM 2017 O O . GLY B 1 40 ? 11.711 -20.578 7.094 1 95.81 40 GLY B O 1
ATOM 2018 N N . ASP B 1 41 ? 13.445 -19.391 8.008 1 94.44 41 ASP B N 1
ATOM 2019 C CA . ASP B 1 41 ? 14.461 -20.406 7.754 1 94.44 41 ASP B CA 1
ATOM 2020 C C . ASP B 1 41 ? 14.438 -20.844 6.297 1 94.44 41 ASP B C 1
ATOM 2022 O O . ASP B 1 41 ? 14.445 -22.047 6.008 1 94.44 41 ASP B O 1
ATOM 2026 N N . ASP B 1 42 ? 14.234 -19.969 5.398 1 96.5 42 ASP B N 1
ATOM 2027 C CA . ASP B 1 42 ? 14.281 -20.141 3.947 1 96.5 42 ASP B CA 1
ATOM 2028 C C . ASP B 1 42 ? 13.109 -20.984 3.453 1 96.5 42 ASP B C 1
ATOM 2030 O O . ASP B 1 42 ? 13.164 -21.547 2.355 1 96.5 42 ASP B O 1
ATOM 2034 N N . ARG B 1 43 ? 12.109 -21.109 4.305 1 98.19 43 ARG B N 1
ATOM 2035 C CA . ARG B 1 43 ? 10.906 -21.844 3.936 1 98.19 43 ARG B CA 1
ATOM 2036 C C . ARG B 1 43 ? 9.766 -20.891 3.592 1 98.19 43 ARG B C 1
ATOM 2038 O O . ARG B 1 43 ? 9.617 -19.844 4.23 1 98.19 43 ARG B O 1
ATOM 2045 N N . VAL B 1 44 ? 9.031 -21.312 2.588 1 98.62 44 VAL B N 1
ATOM 2046 C CA . VAL B 1 44 ? 7.949 -20.469 2.104 1 98.62 44 VAL B CA 1
ATOM 2047 C C . VAL B 1 44 ? 6.715 -21.312 1.821 1 98.62 44 VAL B C 1
ATOM 2049 O O . VAL B 1 44 ? 6.797 -22.547 1.771 1 98.62 44 VAL B O 1
ATOM 2052 N N . MET B 1 45 ? 5.594 -20.656 1.657 1 98.31 45 MET B N 1
ATOM 2053 C CA . MET B 1 45 ? 4.34 -21.312 1.324 1 98.31 45 MET B CA 1
ATOM 2054 C C . MET B 1 45 ? 3.477 -20.438 0.423 1 98.31 45 MET B C 1
ATOM 2056 O O . MET B 1 45 ? 3.559 -19.219 0.483 1 98.31 45 MET B O 1
ATOM 2060 N N . CYS B 1 46 ? 2.74 -21.094 -0.409 1 97.56 46 CYS B N 1
ATOM 2061 C CA . CYS B 1 46 ? 1.671 -20.438 -1.148 1 97.56 46 CYS B CA 1
ATOM 2062 C C . CYS B 1 46 ? 0.448 -21.328 -1.263 1 97.56 46 CYS B C 1
ATOM 2064 O O . CYS B 1 46 ? 0.51 -22.516 -0.927 1 97.56 46 CYS B O 1
ATOM 2066 N N . ARG B 1 47 ? -0.673 -20.703 -1.583 1 93.56 47 ARG B N 1
ATOM 2067 C CA . ARG B 1 47 ? -1.935 -21.406 -1.801 1 93.56 47 ARG B CA 1
ATOM 2068 C C . ARG B 1 47 ? -2.469 -21.156 -3.205 1 93.56 47 ARG B C 1
ATOM 2070 O O . ARG B 1 47 ? -2.545 -20 -3.645 1 93.56 47 ARG B O 1
ATOM 2077 N N . ILE B 1 48 ? -2.754 -22.203 -3.809 1 92.88 48 ILE B N 1
ATOM 2078 C CA . ILE B 1 48 ? -3.209 -22.094 -5.191 1 92.88 48 ILE B CA 1
ATOM 2079 C C . ILE B 1 48 ? -4.492 -22.906 -5.375 1 92.88 48 ILE B C 1
ATOM 2081 O O . ILE B 1 48 ? -4.594 -24.047 -4.91 1 92.88 48 ILE B O 1
ATOM 2085 N N . PHE B 1 49 ? -5.418 -22.328 -6.055 1 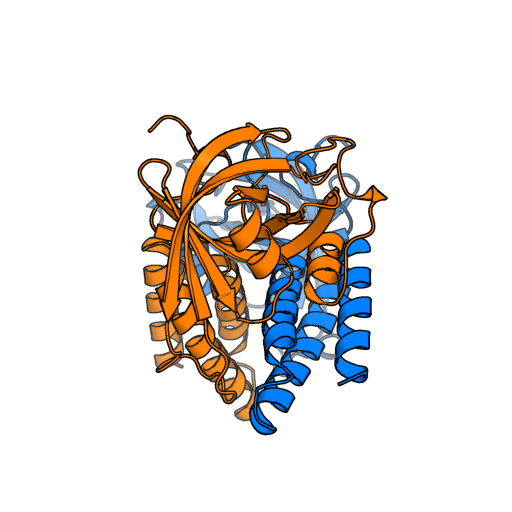86.19 49 PHE B N 1
ATOM 2086 C CA . PHE B 1 49 ? -6.668 -23.016 -6.336 1 86.19 49 PHE B CA 1
ATOM 2087 C C . PHE B 1 49 ? -6.473 -24.078 -7.414 1 86.19 49 PHE B C 1
ATOM 2089 O O . PHE B 1 49 ? -5.664 -23.891 -8.328 1 86.19 49 PHE B O 1
ATOM 2096 N N . GLU B 1 50 ? -7.258 -25.062 -7.301 1 89.19 50 GLU B N 1
ATOM 2097 C CA . GLU B 1 50 ? -7.223 -26.141 -8.289 1 89.19 50 GLU B CA 1
ATOM 2098 C C . GLU B 1 50 ? -7.598 -25.625 -9.68 1 89.19 50 GLU B C 1
ATOM 2100 O O . GLU B 1 50 ? -8.492 -24.797 -9.812 1 89.19 50 GLU B O 1
ATOM 2105 N N . GLY B 1 51 ? -6.844 -26.172 -10.695 1 88.75 51 GLY B N 1
ATOM 2106 C CA . GLY B 1 51 ? -7.211 -25.891 -12.07 1 88.75 51 GLY B CA 1
ATOM 2107 C C . GLY B 1 51 ? -6.355 -24.797 -12.695 1 88.75 51 GLY B C 1
ATOM 2108 O O . GLY B 1 51 ? -6.5 -24.5 -13.883 1 88.75 51 GLY B O 1
ATOM 2109 N N . SER B 1 52 ? -5.402 -24.312 -11.961 1 90.56 52 SER B N 1
ATOM 2110 C CA . SER B 1 52 ? -4.562 -23.25 -12.5 1 90.56 52 SER B CA 1
ATOM 2111 C C . SER B 1 52 ? -3.375 -23.812 -13.273 1 90.56 52 SER B C 1
ATOM 2113 O O . SER B 1 52 ? -2.902 -24.906 -12.969 1 90.56 52 SER B O 1
ATOM 2115 N N . LYS B 1 53 ? -2.916 -23.078 -14.258 1 94.69 53 LYS B N 1
ATOM 2116 C CA . LYS B 1 53 ? -1.71 -23.438 -14.992 1 94.69 53 LYS B CA 1
ATOM 2117 C C . LYS B 1 53 ? -0.491 -23.453 -14.078 1 94.69 53 LYS B C 1
ATOM 2119 O O . LYS B 1 53 ? 0.378 -24.328 -14.211 1 94.69 53 LYS B O 1
ATOM 2124 N N . SER B 1 54 ? -0.442 -22.547 -13.102 1 96.5 54 SER B N 1
ATOM 2125 C CA . SER B 1 54 ? 0.67 -22.5 -12.156 1 96.5 54 SER B CA 1
ATOM 2126 C C . SER B 1 54 ? 0.759 -23.781 -11.344 1 96.5 54 SER B C 1
ATOM 2128 O O . SER B 1 54 ? 1.848 -24.328 -11.141 1 96.5 54 SER B O 1
ATOM 2130 N N . LEU B 1 55 ? -0.414 -24.219 -10.93 1 96.81 55 LEU B N 1
ATOM 2131 C CA . LEU B 1 55 ? -0.428 -25.453 -10.148 1 96.81 55 LEU B CA 1
ATOM 2132 C C . LEU B 1 55 ? 0.066 -26.625 -10.984 1 96.81 55 LEU B C 1
ATOM 2134 O O . LEU B 1 55 ? 0.888 -27.422 -10.523 1 96.81 55 LEU B O 1
ATOM 2138 N N . GLU B 1 56 ? -0.421 -26.75 -12.188 1 97.25 56 GLU B N 1
ATOM 2139 C CA . GLU B 1 56 ? 0.002 -27.812 -13.086 1 97.25 56 GLU B CA 1
ATOM 2140 C C . GLU B 1 56 ? 1.514 -27.797 -13.297 1 97.25 56 GLU B C 1
ATOM 2142 O O . GLU B 1 56 ? 2.178 -28.828 -13.18 1 97.25 56 GLU B O 1
ATOM 2147 N N . ASN B 1 57 ? 2.012 -26.625 -13.594 1 97.94 57 ASN B N 1
ATOM 2148 C CA . ASN B 1 57 ? 3.445 -26.469 -13.82 1 97.94 57 ASN B CA 1
ATOM 2149 C C . ASN B 1 57 ? 4.246 -26.859 -12.578 1 97.94 57 ASN B C 1
ATOM 2151 O O . ASN B 1 57 ? 5.27 -27.531 -12.68 1 97.94 57 ASN B O 1
ATOM 2155 N N . ILE B 1 58 ? 3.824 -26.406 -11.414 1 98.19 58 ILE B N 1
ATOM 2156 C CA . ILE B 1 58 ? 4.527 -26.641 -10.164 1 98.19 58 ILE B CA 1
ATOM 2157 C C . ILE B 1 58 ? 4.527 -28.141 -9.859 1 98.19 58 ILE B C 1
ATOM 2159 O O . ILE B 1 58 ? 5.531 -28.688 -9.391 1 98.19 58 ILE B O 1
ATOM 2163 N N . LYS B 1 59 ? 3.371 -28.75 -10.125 1 97.5 59 LYS B N 1
ATOM 2164 C CA . LYS B 1 59 ? 3.299 -30.203 -9.914 1 97.5 59 LYS B CA 1
ATOM 2165 C C . LYS B 1 59 ? 4.289 -30.938 -10.82 1 97.5 59 LYS B C 1
ATOM 2167 O O . LYS B 1 59 ? 4.871 -31.938 -10.414 1 97.5 59 LYS B O 1
ATOM 2172 N N . GLN B 1 60 ? 4.473 -30.406 -11.977 1 96.88 60 GLN B N 1
ATOM 2173 C CA . GLN B 1 60 ? 5.336 -31.031 -12.969 1 96.88 60 GLN B CA 1
ATOM 2174 C C . GLN B 1 60 ? 6.809 -30.766 -12.672 1 96.88 60 GLN B C 1
ATOM 2176 O O . GLN B 1 60 ? 7.637 -31.672 -12.75 1 96.88 60 GLN B O 1
ATOM 2181 N N . THR B 1 61 ? 7.176 -29.562 -12.336 1 97.12 61 THR B N 1
ATOM 2182 C CA . THR B 1 61 ? 8.578 -29.156 -12.32 1 97.12 61 THR B CA 1
ATOM 2183 C C . THR B 1 61 ? 9.102 -29.094 -10.891 1 97.12 61 THR B C 1
ATOM 2185 O O . THR B 1 61 ? 10.312 -29.047 -10.664 1 97.12 61 THR B O 1
ATOM 2188 N N . LYS B 1 62 ? 8.234 -28.938 -9.961 1 97.88 62 LYS B N 1
ATOM 2189 C CA . LYS B 1 62 ? 8.555 -28.797 -8.539 1 97.88 62 LYS B CA 1
ATOM 2190 C C . LYS B 1 62 ? 9.406 -27.547 -8.289 1 97.88 62 LYS B C 1
ATOM 2192 O O . LYS B 1 62 ? 10.289 -27.562 -7.426 1 97.88 62 LYS B O 1
ATOM 2197 N N . ARG B 1 63 ? 9.164 -26.594 -9.062 1 98.19 63 ARG B N 1
ATOM 2198 C CA . ARG B 1 63 ? 9.898 -25.344 -8.938 1 98.19 63 ARG B CA 1
ATOM 2199 C C . ARG B 1 63 ? 9.031 -24.156 -9.375 1 98.19 63 ARG B C 1
ATOM 2201 O O . ARG B 1 63 ? 8.203 -24.281 -10.273 1 98.19 63 ARG B O 1
ATOM 2208 N N . TYR B 1 64 ? 9.195 -23.031 -8.734 1 98.69 64 TYR B N 1
ATOM 2209 C CA . TYR B 1 64 ? 8.594 -21.781 -9.188 1 98.69 64 TYR B CA 1
ATOM 2210 C C . TYR B 1 64 ? 9.422 -20.578 -8.734 1 98.69 64 TYR B C 1
ATOM 2212 O O . TYR B 1 64 ? 10.375 -20.734 -7.965 1 98.69 64 TYR B O 1
ATOM 2220 N N . VAL B 1 65 ? 9.141 -19.516 -9.336 1 98.88 65 VAL B N 1
ATOM 2221 C CA . VAL B 1 65 ? 9.859 -18.281 -9.031 1 98.88 65 VAL B CA 1
ATOM 2222 C C . VAL B 1 65 ? 8.883 -17.234 -8.469 1 98.88 65 VAL B C 1
ATOM 2224 O O . VAL B 1 65 ? 7.773 -17.078 -8.984 1 98.88 65 VAL B O 1
ATOM 2227 N N . VAL B 1 66 ? 9.234 -16.609 -7.402 1 98.88 66 VAL B N 1
ATOM 2228 C CA . VAL B 1 66 ? 8.508 -15.469 -6.852 1 98.88 66 VAL B CA 1
ATOM 2229 C C . VAL B 1 66 ? 9.188 -14.164 -7.266 1 98.88 66 VAL B C 1
ATOM 2231 O O . VAL B 1 66 ? 10.352 -13.93 -6.93 1 98.88 66 VAL B O 1
ATOM 2234 N N . ASN B 1 67 ? 8.508 -13.359 -7.988 1 98.88 67 ASN B N 1
ATOM 2235 C CA . ASN B 1 67 ? 9.008 -12.062 -8.43 1 98.88 67 ASN B CA 1
ATOM 2236 C C . ASN B 1 67 ? 8.461 -10.922 -7.574 1 98.88 67 ASN B C 1
ATOM 2238 O O . ASN B 1 67 ? 7.246 -10.773 -7.441 1 98.88 67 ASN B O 1
ATOM 2242 N N . ILE B 1 68 ? 9.352 -10.156 -7.008 1 98.62 68 ILE B N 1
ATOM 2243 C CA . ILE B 1 68 ? 8.984 -8.992 -6.203 1 98.62 68 ILE B CA 1
ATOM 2244 C C . ILE B 1 68 ? 8.891 -7.758 -7.09 1 98.62 68 ILE B C 1
ATOM 2246 O O . ILE B 1 68 ? 9.898 -7.277 -7.605 1 98.62 68 ILE B O 1
ATOM 2250 N N . THR B 1 69 ? 7.676 -7.301 -7.301 1 97.88 69 THR B N 1
ATOM 2251 C CA . THR B 1 69 ? 7.402 -6.109 -8.094 1 97.88 69 THR B CA 1
ATOM 2252 C C . THR B 1 69 ? 6.133 -5.414 -7.617 1 97.88 69 THR B C 1
ATOM 2254 O O . THR B 1 69 ? 5.297 -6.031 -6.949 1 97.88 69 THR B O 1
ATOM 2257 N N . GLN B 1 70 ? 6.059 -4.125 -7.895 1 97.19 70 GLN B N 1
ATOM 2258 C CA . GLN B 1 70 ? 4.82 -3.383 -7.684 1 97.19 70 GLN B CA 1
ATOM 2259 C C . GLN B 1 70 ? 4.355 -2.711 -8.977 1 97.19 70 GLN B C 1
ATOM 2261 O O . GLN B 1 70 ? 3.848 -1.588 -8.945 1 97.19 70 GLN B O 1
ATOM 2266 N N . ASP B 1 71 ? 4.688 -3.365 -10.094 1 97.56 71 ASP B N 1
ATOM 2267 C CA . ASP B 1 71 ? 4.215 -2.895 -11.391 1 97.56 71 ASP B CA 1
ATOM 2268 C C . ASP B 1 71 ? 2.723 -3.172 -11.57 1 97.56 71 ASP B C 1
ATOM 2270 O O . ASP B 1 71 ? 2.303 -4.328 -11.625 1 97.56 71 ASP B O 1
ATOM 2274 N N . PRO B 1 72 ? 1.931 -2.113 -11.703 1 98.31 72 PRO B N 1
ATOM 2275 C CA . PRO B 1 72 ? 0.481 -2.32 -11.734 1 98.31 72 PRO B CA 1
ATOM 2276 C C . PRO B 1 72 ? 0.026 -3.104 -12.961 1 98.31 72 PRO B C 1
ATOM 2278 O O . PRO B 1 72 ? -0.924 -3.889 -12.883 1 98.31 72 PRO B O 1
ATOM 2281 N N . LEU B 1 73 ? 0.672 -2.949 -14.031 1 97.5 73 LEU B N 1
ATOM 2282 C CA . LEU B 1 73 ? 0.27 -3.652 -15.242 1 97.5 73 LEU B CA 1
ATOM 2283 C C . LEU B 1 73 ? 0.598 -5.137 -15.141 1 97.5 73 LEU B C 1
ATOM 2285 O O . LEU B 1 73 ? -0.191 -5.984 -15.57 1 97.5 73 LEU B O 1
ATOM 2289 N N . ILE B 1 74 ? 1.729 -5.453 -14.586 1 98.12 74 ILE B N 1
ATOM 2290 C CA . ILE B 1 74 ? 2.121 -6.848 -14.43 1 98.12 74 ILE B CA 1
ATOM 2291 C C . ILE B 1 74 ? 1.132 -7.566 -13.516 1 98.12 74 ILE B C 1
ATOM 2293 O O . ILE B 1 74 ? 0.676 -8.672 -13.828 1 98.12 74 ILE B O 1
ATOM 2297 N N . PHE B 1 75 ? 0.747 -6.938 -12.422 1 98.19 75 PHE B N 1
ATOM 2298 C CA . PHE B 1 75 ? -0.24 -7.527 -11.523 1 98.19 75 PHE B CA 1
ATOM 2299 C C . PHE B 1 75 ? -1.571 -7.727 -12.234 1 98.19 75 PHE B C 1
ATOM 2301 O O . PHE B 1 75 ? -2.189 -8.789 -12.125 1 98.19 75 PHE B O 1
ATOM 2308 N N . THR B 1 76 ? -1.978 -6.727 -12.961 1 97.88 76 THR B N 1
ATOM 2309 C CA . THR B 1 76 ? -3.281 -6.762 -13.617 1 97.88 76 THR B CA 1
ATOM 2310 C C . THR B 1 76 ? -3.316 -7.84 -14.695 1 97.88 76 THR B C 1
ATOM 2312 O O . THR B 1 76 ? -4.195 -8.703 -14.688 1 97.88 76 THR B O 1
ATOM 2315 N N . LEU B 1 77 ? -2.334 -7.863 -15.5 1 96.62 77 LEU B N 1
ATOM 2316 C CA . LEU B 1 77 ? -2.297 -8.82 -16.594 1 96.62 77 LEU B CA 1
ATOM 2317 C C . LEU B 1 77 ? -2.131 -10.242 -16.078 1 96.62 77 LEU B C 1
ATOM 2319 O O . LEU B 1 77 ? -2.768 -11.172 -16.578 1 96.62 77 LEU B O 1
ATOM 2323 N N . SER B 1 78 ? -1.351 -10.406 -15.047 1 96.12 78 SER B N 1
ATOM 2324 C CA . SER B 1 78 ? -1.117 -11.734 -14.477 1 96.12 78 SER B CA 1
ATOM 2325 C C . SER B 1 78 ? -2.369 -12.266 -13.789 1 96.12 78 SER B C 1
ATOM 2327 O O . SER B 1 78 ? -2.479 -13.469 -13.547 1 96.12 78 SER B O 1
ATOM 2329 N N . THR B 1 79 ? -3.227 -11.391 -13.414 1 94.44 79 THR B N 1
ATOM 2330 C CA . THR B 1 79 ? -4.453 -11.789 -12.727 1 94.44 79 THR B CA 1
ATOM 2331 C C . THR B 1 79 ? -5.559 -12.094 -13.734 1 94.44 79 THR B C 1
ATOM 2333 O O . THR B 1 79 ? -6.285 -13.078 -13.586 1 94.44 79 THR B O 1
ATOM 2336 N N . ILE B 1 80 ? -5.715 -11.312 -14.766 1 92.31 80 ILE B N 1
ATOM 2337 C CA . ILE B 1 80 ? -6.902 -11.422 -15.609 1 92.31 80 ILE B CA 1
ATOM 2338 C C . ILE B 1 80 ? -6.582 -12.25 -16.844 1 92.31 80 ILE B C 1
ATOM 2340 O O . ILE B 1 80 ? -7.484 -12.758 -17.516 1 92.31 80 ILE B O 1
ATOM 2344 N N . ASP B 1 81 ? -5.297 -12.188 -17.25 1 85.38 81 ASP B N 1
ATOM 2345 C CA . ASP B 1 81 ? -4.883 -12.875 -18.469 1 85.38 81 ASP B CA 1
ATOM 2346 C C . ASP B 1 81 ? -3.488 -13.477 -18.312 1 85.38 81 ASP B C 1
ATOM 2348 O O . ASP B 1 81 ? -3.135 -13.977 -17.25 1 85.38 81 ASP B O 1
ATOM 2352 N N . LYS B 1 82 ? -2.822 -13.625 -19.422 1 84.88 82 LYS B N 1
ATOM 2353 C CA . LYS B 1 82 ? -1.435 -14.078 -19.453 1 84.88 82 LYS B CA 1
ATOM 2354 C C . LYS B 1 82 ? -0.489 -12.938 -19.812 1 84.88 82 LYS B C 1
ATOM 2356 O O . LYS B 1 82 ? -0.794 -12.125 -20.688 1 84.88 82 LYS B O 1
ATOM 2361 N N . LEU B 1 83 ? 0.562 -12.93 -19.062 1 95 83 LEU B N 1
ATOM 2362 C CA . LEU B 1 83 ? 1.612 -11.984 -19.438 1 95 83 LEU B CA 1
ATOM 2363 C C . LEU B 1 83 ? 2.26 -12.375 -20.75 1 95 83 LEU B C 1
ATOM 2365 O O . LEU B 1 83 ? 2.562 -13.547 -20.984 1 95 83 LEU B O 1
ATOM 2369 N N . PRO B 1 84 ? 2.465 -11.422 -21.656 1 94.06 84 PRO B N 1
ATOM 2370 C CA . PRO B 1 84 ? 3.199 -11.734 -22.875 1 94.06 84 PRO B CA 1
ATOM 2371 C C . PRO B 1 84 ? 4.629 -12.195 -22.609 1 94.06 84 PRO B C 1
ATOM 2373 O O . PRO B 1 84 ? 5.211 -11.844 -21.578 1 94.06 84 PRO B O 1
ATOM 2376 N N . ASP B 1 85 ? 5.195 -12.859 -23.562 1 94.5 85 ASP B N 1
ATOM 2377 C CA . ASP B 1 85 ? 6.512 -13.477 -23.406 1 94.5 85 ASP B CA 1
ATOM 2378 C C . ASP B 1 85 ? 7.594 -12.422 -23.219 1 94.5 85 ASP B C 1
ATOM 2380 O O . ASP B 1 85 ? 8.609 -12.672 -22.562 1 94.5 85 ASP B O 1
ATOM 2384 N N . GLU B 1 86 ? 7.328 -11.234 -23.719 1 95.75 86 GLU B N 1
ATOM 2385 C CA . GLU B 1 86 ? 8.352 -10.195 -23.703 1 95.75 86 GLU B CA 1
ATOM 2386 C C . GLU B 1 86 ? 8.609 -9.703 -22.281 1 95.75 86 GLU B C 1
ATOM 2388 O O . GLU B 1 86 ? 9.586 -8.992 -22.031 1 95.75 86 GLU B O 1
ATOM 2393 N N . TYR B 1 87 ? 7.789 -10.117 -21.344 1 97.56 87 TYR B N 1
ATOM 2394 C CA . TYR B 1 87 ? 7.961 -9.688 -19.953 1 97.56 87 TYR B CA 1
ATOM 2395 C C . TYR B 1 87 ? 8.961 -10.586 -19.234 1 97.56 87 TYR B C 1
ATOM 2397 O O . TYR B 1 87 ? 9.422 -10.258 -18.141 1 97.56 87 TYR B O 1
ATOM 2405 N N . TYR B 1 88 ? 9.328 -11.711 -19.828 1 98.06 88 TYR B N 1
ATOM 2406 C CA . TYR B 1 88 ? 10.203 -12.68 -19.188 1 98.06 88 TYR B CA 1
ATOM 2407 C C . TYR B 1 88 ? 11.633 -12.539 -19.688 1 98.06 88 TYR B C 1
ATOM 2409 O O . TYR B 1 88 ? 11.859 -12.086 -20.812 1 98.06 88 TYR B O 1
ATOM 2417 N N . THR B 1 89 ? 12.539 -12.953 -18.844 1 97.25 89 THR B N 1
ATOM 2418 C CA . THR B 1 89 ? 13.922 -13.062 -19.281 1 97.25 89 THR B CA 1
ATOM 2419 C C . THR B 1 89 ? 14.078 -14.172 -20.312 1 97.25 89 THR B C 1
ATOM 2421 O O . THR B 1 89 ? 13.156 -14.969 -20.516 1 97.25 89 THR B O 1
ATOM 2424 N N . ASP B 1 90 ? 15.242 -14.297 -20.938 1 95.56 90 ASP B N 1
ATOM 2425 C CA . ASP B 1 90 ? 15.445 -15.211 -22.047 1 95.56 90 ASP B CA 1
ATOM 2426 C C . ASP B 1 90 ? 15.891 -16.594 -21.562 1 95.56 90 ASP B C 1
ATOM 2428 O O . ASP B 1 90 ? 16.203 -17.469 -22.375 1 95.56 90 ASP B O 1
ATOM 2432 N N . ASP B 1 91 ? 15.875 -16.797 -20.312 1 95.56 91 ASP B N 1
ATOM 2433 C CA . ASP B 1 91 ? 16.25 -18.109 -19.797 1 95.56 91 ASP B CA 1
ATOM 2434 C C . ASP B 1 91 ? 15.344 -19.203 -20.344 1 95.56 91 ASP B C 1
ATOM 2436 O O . ASP B 1 91 ? 14.133 -19.016 -20.469 1 95.56 91 ASP B O 1
ATOM 2440 N N . GLU B 1 92 ? 15.891 -20.359 -20.625 1 93.69 92 GLU B N 1
ATOM 2441 C CA . GLU B 1 92 ? 15.141 -21.438 -21.281 1 93.69 92 GLU B CA 1
ATOM 2442 C C . GLU B 1 92 ? 14.461 -22.344 -20.25 1 93.69 92 GLU B C 1
ATOM 2444 O O . GLU B 1 92 ? 13.422 -22.938 -20.531 1 93.69 92 GLU B O 1
ATOM 2449 N N . ASP B 1 93 ? 15.039 -22.438 -19.047 1 94.94 93 ASP B N 1
ATOM 2450 C CA . ASP B 1 93 ? 14.57 -23.484 -18.141 1 94.94 93 ASP B CA 1
ATOM 2451 C C . ASP B 1 93 ? 13.969 -22.875 -16.875 1 94.94 93 ASP B C 1
ATOM 2453 O O . ASP B 1 93 ? 13.719 -23.578 -15.891 1 94.94 93 ASP B O 1
ATOM 2457 N N . ILE B 1 94 ? 13.867 -21.531 -16.891 1 97.19 94 ILE B N 1
ATOM 2458 C CA . ILE B 1 94 ? 13.305 -20.859 -15.727 1 97.19 94 ILE B CA 1
ATOM 2459 C C . ILE B 1 94 ? 12.562 -19.594 -16.172 1 97.19 94 ILE B C 1
ATOM 2461 O O . ILE B 1 94 ? 12.977 -18.938 -17.125 1 97.19 94 ILE B O 1
ATOM 2465 N N . ALA B 1 95 ? 11.484 -19.297 -15.617 1 98 95 ALA B N 1
ATOM 2466 C CA . ALA B 1 95 ? 10.695 -18.109 -15.914 1 98 95 ALA B CA 1
ATOM 2467 C C . ALA B 1 95 ? 10.953 -17 -14.891 1 98 95 ALA B C 1
ATOM 2469 O O . ALA B 1 95 ? 10.617 -17.156 -13.711 1 98 95 ALA B O 1
ATOM 2470 N N . ILE B 1 96 ? 11.547 -15.945 -15.273 1 98.62 96 ILE B N 1
ATOM 2471 C CA . ILE B 1 96 ? 11.828 -14.789 -14.422 1 98.62 96 ILE B CA 1
ATOM 2472 C C . ILE B 1 96 ? 11.344 -13.516 -15.109 1 98.62 96 ILE B C 1
ATOM 2474 O O . ILE B 1 96 ? 11.531 -13.344 -16.312 1 98.62 96 ILE B O 1
ATOM 2478 N N . LEU B 1 97 ? 10.68 -12.664 -14.414 1 98.56 97 LEU B N 1
ATOM 2479 C CA . LEU B 1 97 ? 10.258 -11.391 -14.984 1 98.56 97 LEU B CA 1
ATOM 2480 C C . LEU B 1 97 ? 11.461 -10.477 -15.211 1 98.56 97 LEU B C 1
ATOM 2482 O O . LEU B 1 97 ? 12.281 -10.281 -14.312 1 98.56 97 LEU B O 1
ATOM 2486 N N . LYS B 1 98 ? 11.461 -9.859 -16.312 1 97.38 98 LYS B N 1
ATOM 2487 C CA . LYS B 1 98 ? 12.57 -9.008 -16.719 1 97.38 98 LYS B CA 1
ATOM 2488 C C . LYS B 1 98 ? 12.734 -7.82 -15.766 1 97.38 98 LYS B C 1
ATOM 2490 O O . LYS B 1 98 ? 13.852 -7.441 -15.422 1 97.38 98 LYS B O 1
ATOM 2495 N N . ASP B 1 99 ? 11.641 -7.277 -15.312 1 95.25 99 ASP B N 1
ATOM 2496 C CA . ASP B 1 99 ? 11.695 -6 -14.602 1 95.25 99 ASP B CA 1
ATOM 2497 C C . ASP B 1 99 ? 11.375 -6.18 -13.125 1 95.25 99 ASP B C 1
ATOM 2499 O O . ASP B 1 99 ? 10.977 -5.227 -12.453 1 95.25 99 ASP B O 1
ATOM 2503 N N . SER B 1 100 ? 11.461 -7.395 -12.633 1 97.56 100 SER B N 1
ATOM 2504 C CA . SER B 1 100 ? 11.258 -7.59 -11.195 1 97.56 100 SER B CA 1
ATOM 2505 C C . SER B 1 100 ? 12.414 -7 -10.391 1 97.56 100 SER B C 1
ATOM 2507 O O . SER B 1 100 ? 13.578 -7.141 -10.773 1 97.56 100 SER B O 1
ATOM 2509 N N . GLY B 1 101 ? 12.141 -6.332 -9.32 1 97.81 101 GLY B N 1
ATOM 2510 C CA . GLY B 1 101 ? 13.172 -5.77 -8.469 1 97.81 101 GLY B CA 1
ATOM 2511 C C . GLY B 1 101 ? 13.984 -6.828 -7.742 1 97.81 101 GLY B C 1
ATOM 2512 O O . GLY B 1 101 ? 15.156 -6.605 -7.422 1 97.81 101 GLY B O 1
ATOM 2513 N N . ALA B 1 102 ? 13.43 -7.887 -7.449 1 98.5 102 ALA B N 1
ATOM 2514 C CA . ALA B 1 102 ? 14.055 -9.062 -6.848 1 98.5 102 ALA B CA 1
ATOM 2515 C C . ALA B 1 102 ? 13.273 -10.328 -7.176 1 98.5 102 ALA B C 1
ATOM 2517 O O . ALA B 1 102 ? 12.133 -10.258 -7.645 1 98.5 102 ALA B O 1
ATOM 2518 N N . TYR B 1 103 ? 13.93 -11.445 -6.992 1 98.75 103 TYR B N 1
ATOM 2519 C CA . TYR B 1 103 ? 13.18 -12.68 -7.168 1 98.75 103 TYR B CA 1
ATOM 2520 C C . TYR B 1 103 ? 13.781 -13.805 -6.336 1 98.75 103 TYR B C 1
ATOM 2522 O O . TYR B 1 103 ? 14.945 -13.734 -5.938 1 98.75 103 TYR B O 1
ATOM 2530 N N . LEU B 1 104 ? 13 -14.75 -6.027 1 98.81 104 LEU B N 1
ATOM 2531 C CA . LEU B 1 104 ? 13.352 -15.977 -5.316 1 98.81 104 LEU B CA 1
ATOM 2532 C C . LEU B 1 104 ? 13.086 -17.203 -6.184 1 98.81 104 LEU B C 1
ATOM 2534 O O . LEU B 1 104 ? 12.023 -17.312 -6.801 1 98.81 104 LEU B O 1
ATOM 2538 N N . VAL B 1 105 ? 14.023 -18.094 -6.215 1 98.88 105 VAL B N 1
ATOM 2539 C CA . VAL B 1 105 ? 13.797 -19.391 -6.816 1 98.88 105 VAL B CA 1
ATOM 2540 C C . VAL B 1 105 ? 13.453 -20.406 -5.73 1 98.88 105 VAL B C 1
ATOM 2542 O O . VAL B 1 105 ? 14.211 -20.578 -4.766 1 98.88 105 VAL B O 1
ATOM 2545 N N . ILE B 1 106 ? 12.312 -21.094 -5.91 1 98.88 106 ILE B N 1
ATOM 2546 C CA . ILE B 1 106 ? 11.805 -21.984 -4.875 1 98.88 106 ILE B CA 1
ATOM 2547 C C . ILE B 1 106 ? 11.805 -23.422 -5.387 1 98.88 106 ILE B C 1
ATOM 2549 O O . ILE B 1 106 ? 11.297 -23.703 -6.48 1 98.88 106 ILE B O 1
ATOM 2553 N N . ASP B 1 107 ? 12.336 -24.297 -4.621 1 98.81 107 ASP B N 1
ATOM 2554 C CA . ASP B 1 107 ? 12.102 -25.719 -4.809 1 98.81 107 ASP B CA 1
ATOM 2555 C C . ASP B 1 107 ? 10.953 -26.203 -3.93 1 98.81 107 ASP B C 1
ATOM 2557 O O . ASP B 1 107 ? 10.93 -25.938 -2.727 1 98.81 107 ASP B O 1
ATOM 2561 N N . VAL B 1 108 ? 10.07 -26.891 -4.531 1 98.81 108 VAL B N 1
ATOM 2562 C CA . VAL B 1 108 ? 8.875 -27.344 -3.828 1 98.81 108 VAL B CA 1
ATOM 2563 C C . VAL B 1 108 ? 9.188 -28.609 -3.021 1 98.81 108 VAL B C 1
ATOM 2565 O O . VAL B 1 108 ? 9.766 -29.562 -3.547 1 98.81 108 VAL B O 1
ATOM 2568 N N . ASP B 1 109 ? 8.773 -28.578 -1.798 1 98.69 109 ASP B N 1
ATOM 2569 C CA . ASP B 1 109 ? 8.984 -29.703 -0.906 1 98.69 109 ASP B CA 1
ATOM 2570 C C . ASP B 1 109 ? 7.719 -30.562 -0.79 1 98.69 109 ASP B C 1
ATOM 2572 O O . ASP B 1 109 ? 7.793 -31.797 -0.773 1 98.69 109 ASP B O 1
ATOM 2576 N N . GLU B 1 110 ? 6.598 -29.875 -0.695 1 98.44 110 GLU B N 1
ATOM 2577 C CA . GLU B 1 110 ? 5.34 -30.562 -0.424 1 98.44 110 GLU B CA 1
ATOM 2578 C C . GLU B 1 110 ? 4.164 -29.859 -1.082 1 98.44 110 GLU B C 1
ATOM 2580 O O . GLU B 1 110 ? 4.117 -28.625 -1.115 1 98.44 110 GLU B O 1
ATOM 2585 N N . ILE B 1 111 ? 3.281 -30.609 -1.609 1 97.88 111 ILE B N 1
ATOM 2586 C CA . ILE B 1 111 ? 2.002 -30.141 -2.139 1 97.88 111 ILE B CA 1
ATOM 2587 C C . ILE B 1 111 ? 0.86 -30.891 -1.463 1 97.88 111 ILE B C 1
ATOM 2589 O O . ILE B 1 111 ? 0.76 -32.125 -1.584 1 97.88 111 ILE B O 1
ATOM 2593 N N . GLU B 1 112 ? 0.01 -30.141 -0.777 1 95.44 112 GLU B N 1
ATOM 2594 C CA . GLU B 1 112 ? -1.095 -30.75 -0.044 1 95.44 112 GLU B CA 1
ATOM 2595 C C . GLU B 1 112 ? -2.436 -30.172 -0.485 1 95.44 112 GLU B C 1
ATOM 2597 O O . GLU B 1 112 ? -2.615 -28.953 -0.51 1 95.44 112 GLU B O 1
ATOM 2602 N N . MET B 1 113 ? -3.314 -31.062 -0.788 1 92.5 113 MET B N 1
ATOM 2603 C CA . MET B 1 113 ? -4.668 -30.625 -1.114 1 92.5 113 MET B CA 1
ATOM 2604 C C . MET B 1 113 ? -5.5 -30.438 0.151 1 92.5 113 MET B C 1
ATOM 2606 O O . MET B 1 113 ? -5.473 -31.281 1.048 1 92.5 113 MET B O 1
ATOM 2610 N N . LYS B 1 114 ? -6.07 -29.281 0.241 1 84.19 114 LYS B N 1
ATOM 2611 C CA . LYS B 1 114 ? -6.973 -29 1.356 1 84.19 114 LYS B CA 1
ATOM 2612 C C . LYS B 1 114 ? -8.367 -28.625 0.858 1 84.19 114 LYS B C 1
ATOM 2614 O O . LYS B 1 114 ? -8.5 -27.922 -0.147 1 84.19 114 LYS B O 1
ATOM 2619 N N . THR B 1 115 ? -9.469 -29.266 1.413 1 76.25 115 THR B N 1
ATOM 2620 C CA . THR B 1 115 ? -10.844 -28.938 1.05 1 76.25 115 THR B CA 1
ATOM 2621 C C . THR B 1 115 ? -11.32 -27.688 1.792 1 76.25 115 THR B C 1
ATOM 2623 O O . THR B 1 115 ? -11 -27.5 2.969 1 76.25 115 THR B O 1
ATOM 2626 N N . PRO B 1 116 ? -11.727 -26.656 1.117 1 62 116 PRO B N 1
ATOM 2627 C CA . PRO B 1 116 ? -11.961 -25.312 1.649 1 62 116 PRO B CA 1
ATOM 2628 C C . PRO B 1 116 ? -13.062 -25.281 2.709 1 62 116 PRO B C 1
ATOM 2630 O O . PRO B 1 116 ? -14.227 -25.547 2.404 1 62 116 PRO B O 1
ATOM 2633 N N . GLU B 1 117 ? -12.961 -25.844 3.818 1 55.22 117 GLU B N 1
ATOM 2634 C CA . GLU B 1 117 ? -14.086 -25.562 4.699 1 55.22 117 GLU B CA 1
ATOM 2635 C C . GLU B 1 117 ? -14.328 -24.062 4.82 1 55.22 117 GLU B C 1
ATOM 2637 O O . GLU B 1 117 ? -15.469 -23.609 4.895 1 55.22 117 GLU B O 1
ATOM 2642 N N . ASP B 1 118 ? -13.406 -23.25 5.121 1 52.34 118 ASP B N 1
ATOM 2643 C CA . ASP B 1 118 ? -13.562 -21.875 5.598 1 52.34 118 ASP B CA 1
ATOM 2644 C C . ASP B 1 118 ? -13.383 -20.875 4.457 1 52.34 118 ASP B C 1
ATOM 2646 O O . ASP B 1 118 ? -13.336 -19.672 4.688 1 52.34 118 ASP B O 1
ATOM 2650 N N . PHE B 1 119 ? -13.141 -21.406 3.271 1 55.69 119 PHE B N 1
ATOM 2651 C CA . PHE B 1 119 ? -13.008 -20.344 2.27 1 55.69 119 PHE B CA 1
ATOM 2652 C C . PHE B 1 119 ? -14.359 -20.031 1.643 1 55.69 119 PHE B C 1
ATOM 2654 O O . PHE B 1 119 ? -15.203 -20.922 1.479 1 55.69 119 PHE B O 1
ATOM 2661 N N . PRO B 1 120 ? -14.742 -18.891 1.771 1 50.69 120 PRO B N 1
ATOM 2662 C CA . PRO B 1 120 ? -16.016 -18.516 1.157 1 50.69 120 PRO B CA 1
ATOM 2663 C C . PRO B 1 120 ? -16.109 -18.922 -0.31 1 50.69 120 PRO B C 1
ATOM 2665 O O . PRO B 1 120 ? -16.172 -18.062 -1.192 1 50.69 120 PRO B O 1
ATOM 2668 N N . ILE B 1 121 ? -15.562 -20.016 -0.664 1 54.44 121 ILE B N 1
ATOM 2669 C CA . ILE B 1 121 ? -15.68 -20.391 -2.064 1 54.44 121 ILE B CA 1
ATOM 2670 C C . ILE B 1 121 ? -16.922 -21.266 -2.258 1 54.44 121 ILE B C 1
ATOM 2672 O O . ILE B 1 121 ? -17.109 -22.25 -1.537 1 54.44 121 ILE B O 1
ATOM 2676 N N . LYS B 1 122 ? -17.922 -20.609 -2.734 1 56.16 122 LYS B N 1
ATOM 2677 C CA . LYS B 1 122 ? -19.109 -21.391 -3.033 1 56.16 122 LYS B CA 1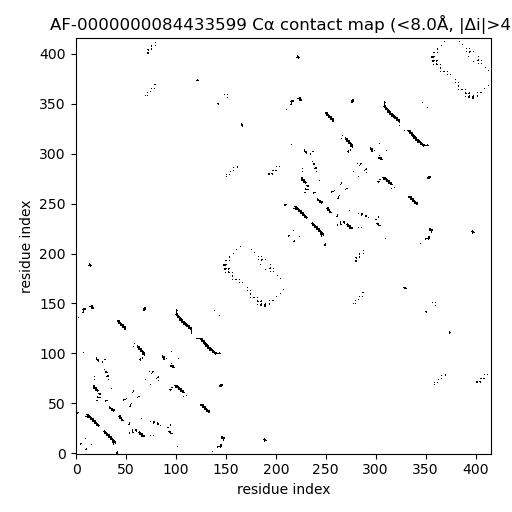
ATOM 2678 C C . LYS B 1 122 ? -18.75 -22.688 -3.752 1 56.16 122 LYS B C 1
ATOM 2680 O O . LYS B 1 122 ? -19.516 -23.656 -3.73 1 56.16 122 LYS B O 1
ATOM 2685 N N . ASN B 1 123 ? -17.812 -22.484 -4.68 1 56.69 123 ASN B N 1
ATOM 2686 C CA . ASN B 1 123 ? -17.688 -23.656 -5.531 1 56.69 123 ASN B CA 1
ATOM 2687 C C . ASN B 1 123 ? -16.672 -24.656 -4.969 1 56.69 123 ASN B C 1
ATOM 2689 O O . ASN B 1 123 ? -15.766 -24.266 -4.23 1 56.69 123 ASN B O 1
ATOM 2693 N N . ASP B 1 124 ? -17.031 -25.844 -4.902 1 62.5 124 ASP B N 1
ATOM 2694 C CA . ASP B 1 124 ? -16.328 -27.047 -4.477 1 62.5 124 ASP B CA 1
ATOM 2695 C C . ASP B 1 124 ? -14.914 -27.094 -5.062 1 62.5 124 ASP B C 1
ATOM 2697 O O . ASP B 1 124 ? -14.492 -28.141 -5.57 1 62.5 124 ASP B O 1
ATOM 2701 N N . THR B 1 125 ? -14.25 -25.891 -5.164 1 76.31 125 THR B N 1
ATOM 2702 C CA . THR B 1 125 ? -12.906 -25.984 -5.738 1 76.31 125 THR B CA 1
ATOM 2703 C C . THR B 1 125 ? -11.867 -26.234 -4.648 1 76.31 125 THR B C 1
ATOM 2705 O O . THR B 1 125 ? -11.891 -25.578 -3.605 1 76.31 125 THR B O 1
ATOM 2708 N N . ASN B 1 126 ? -10.969 -27.156 -4.848 1 85 126 ASN B N 1
ATOM 2709 C CA . ASN B 1 126 ? -9.906 -27.5 -3.916 1 85 126 ASN B CA 1
ATOM 2710 C C . ASN B 1 126 ? -8.805 -26.438 -3.906 1 85 126 ASN B C 1
ATOM 2712 O O . ASN B 1 126 ? -8.617 -25.734 -4.895 1 85 126 ASN B O 1
ATOM 2716 N N . ILE B 1 127 ? -8.234 -26.328 -2.752 1 89.69 127 ILE B N 1
ATOM 2717 C CA . ILE B 1 127 ? -7.078 -25.453 -2.6 1 89.69 127 ILE B CA 1
ATOM 2718 C C . ILE B 1 127 ? -5.84 -26.281 -2.279 1 89.69 127 ILE B C 1
ATOM 2720 O O . ILE B 1 127 ? -5.91 -27.234 -1.491 1 89.69 127 ILE B O 1
ATOM 2724 N N . TYR B 1 128 ? -4.785 -25.938 -2.879 1 94.19 128 TYR B N 1
ATOM 2725 C CA . TYR B 1 128 ? -3.531 -26.641 -2.643 1 94.19 128 TYR B CA 1
ATOM 2726 C C . TYR B 1 128 ? -2.564 -25.766 -1.841 1 94.19 128 TYR B C 1
ATOM 2728 O O . TYR B 1 128 ? -2.309 -24.625 -2.201 1 94.19 128 TYR B O 1
ATOM 2736 N N . PHE B 1 129 ? -2.078 -26.328 -0.768 1 95.69 129 PHE B N 1
ATOM 2737 C CA . PHE B 1 129 ? -1.001 -25.75 0.017 1 95.69 129 PHE B CA 1
ATOM 2738 C C . PHE B 1 129 ? 0.356 -26.25 -0.462 1 95.69 129 PHE B C 1
ATOM 2740 O O . PHE B 1 129 ? 0.623 -27.453 -0.439 1 95.69 129 PHE B O 1
ATOM 2747 N N . ILE B 1 130 ? 1.161 -25.328 -0.863 1 98.31 130 ILE B N 1
ATOM 2748 C CA . ILE B 1 130 ? 2.463 -25.688 -1.419 1 98.31 130 ILE B CA 1
ATOM 2749 C C . ILE B 1 130 ? 3.572 -25.094 -0.547 1 98.31 130 ILE B C 1
ATOM 2751 O O . ILE B 1 130 ? 3.654 -23.875 -0.372 1 98.31 130 ILE B O 1
ATOM 2755 N N . THR B 1 131 ? 4.395 -25.938 0.015 1 98.62 131 THR B N 1
ATOM 2756 C CA . THR B 1 131 ? 5.555 -25.5 0.786 1 98.62 131 THR B CA 1
ATOM 2757 C C . THR B 1 131 ? 6.848 -25.781 0.024 1 98.62 131 THR B C 1
ATOM 2759 O O . THR B 1 131 ? 6.918 -26.719 -0.757 1 98.62 131 THR B O 1
ATOM 2762 N N . GLY B 1 132 ? 7.773 -24.859 0.166 1 98.75 132 GLY B N 1
ATOM 2763 C CA . GLY B 1 132 ? 9.039 -24.984 -0.535 1 98.75 132 GLY B CA 1
ATOM 2764 C C . GLY B 1 132 ? 10.188 -24.312 0.185 1 98.75 132 GLY B C 1
ATOM 2765 O O . GLY B 1 132 ? 10.008 -23.734 1.26 1 98.75 132 GLY B O 1
ATOM 2766 N N . THR B 1 133 ? 11.359 -24.453 -0.409 1 98.69 133 THR B N 1
ATOM 2767 C CA . THR B 1 133 ? 12.602 -23.891 0.114 1 98.69 133 THR B CA 1
ATOM 2768 C C . THR B 1 133 ? 13.234 -22.938 -0.899 1 98.69 133 THR B C 1
ATOM 2770 O O . THR B 1 133 ? 13.266 -23.234 -2.096 1 98.69 133 THR B O 1
ATOM 2773 N N . ILE B 1 134 ? 13.703 -21.859 -0.394 1 98.81 134 ILE B N 1
ATOM 2774 C CA . ILE B 1 134 ? 14.383 -20.891 -1.249 1 98.81 134 ILE B CA 1
ATOM 2775 C C . ILE B 1 134 ? 15.734 -21.438 -1.683 1 98.81 134 ILE B C 1
ATOM 2777 O O . ILE B 1 134 ? 16.562 -21.812 -0.843 1 98.81 134 ILE B O 1
ATOM 2781 N N . LYS B 1 135 ? 15.953 -21.406 -2.969 1 98.38 135 LYS B N 1
ATOM 2782 C CA . LYS B 1 135 ? 17.203 -21.906 -3.521 1 98.38 135 LYS B CA 1
ATOM 2783 C C . LYS B 1 135 ? 18.109 -20.781 -3.979 1 98.38 135 LYS B C 1
ATOM 2785 O O . LYS B 1 135 ? 19.328 -20.922 -4.031 1 98.38 135 LYS B O 1
ATOM 2790 N N . ASP B 1 136 ? 17.484 -19.75 -4.379 1 98.19 136 ASP B N 1
ATOM 2791 C CA . ASP B 1 136 ? 18.203 -18.562 -4.824 1 98.19 136 ASP B CA 1
ATOM 2792 C C . ASP B 1 136 ? 17.406 -17.281 -4.523 1 98.19 136 ASP B C 1
ATOM 2794 O O . ASP B 1 136 ? 16.172 -17.312 -4.5 1 98.19 136 ASP B O 1
ATOM 2798 N N . PHE B 1 137 ? 18.078 -16.328 -4.207 1 98.56 137 PHE B N 1
ATOM 2799 C CA . PHE B 1 137 ? 17.5 -15.016 -3.922 1 98.56 137 PHE B CA 1
ATOM 2800 C C . PHE B 1 137 ? 18.359 -13.914 -4.535 1 98.56 137 PHE B C 1
ATOM 2802 O O . PHE B 1 137 ? 19.5 -13.711 -4.125 1 98.56 137 PHE B O 1
ATOM 2809 N N . VAL B 1 138 ? 17.797 -13.234 -5.504 1 98.31 138 VAL B N 1
ATOM 2810 C CA . VAL B 1 138 ? 18.547 -12.227 -6.254 1 98.31 138 VAL B CA 1
ATOM 2811 C C . VAL B 1 138 ? 17.859 -10.867 -6.117 1 98.31 138 VAL B C 1
ATOM 2813 O O . VAL B 1 138 ? 16.656 -10.75 -6.332 1 98.31 138 VAL B O 1
ATOM 2816 N N . ILE B 1 139 ? 18.672 -9.844 -5.754 1 97.94 139 ILE B N 1
ATOM 2817 C CA . ILE B 1 139 ? 18.188 -8.461 -5.684 1 97.94 139 ILE B CA 1
ATOM 2818 C C . ILE B 1 139 ? 18.734 -7.664 -6.863 1 97.94 139 ILE B C 1
ATOM 2820 O O . ILE B 1 139 ? 19.953 -7.586 -7.055 1 97.94 139 ILE B O 1
ATOM 2824 N N . ARG B 1 140 ? 17.859 -7.105 -7.613 1 97.38 140 ARG B N 1
ATOM 2825 C CA . ARG B 1 140 ? 18.234 -6.309 -8.773 1 97.38 140 ARG B CA 1
ATOM 2826 C C . ARG B 1 140 ? 18.047 -4.82 -8.508 1 97.38 140 ARG B C 1
ATOM 2828 O O . ARG B 1 140 ? 18.688 -3.982 -9.141 1 97.38 140 ARG B O 1
ATOM 2835 N N . ASP B 1 141 ? 17.094 -4.492 -7.719 1 94.81 141 ASP B N 1
ATOM 2836 C CA . ASP B 1 141 ? 16.766 -3.145 -7.266 1 94.81 141 ASP B CA 1
ATOM 2837 C C . ASP B 1 141 ? 16.703 -3.08 -5.742 1 94.81 141 ASP B C 1
ATOM 2839 O O . ASP B 1 141 ? 15.789 -3.648 -5.125 1 94.81 141 ASP B O 1
ATOM 2843 N N . GLU B 1 142 ? 17.594 -2.305 -5.199 1 91.19 142 GLU B N 1
ATOM 2844 C CA . GLU B 1 142 ? 17.719 -2.254 -3.746 1 91.19 142 GLU B CA 1
ATOM 2845 C C . GLU B 1 142 ? 16.484 -1.619 -3.105 1 91.19 142 GLU B C 1
ATOM 2847 O O . GLU B 1 142 ? 16.266 -1.754 -1.899 1 91.19 142 GLU B O 1
ATOM 2852 N N . SER B 1 143 ? 15.68 -0.973 -3.879 1 91.31 143 SER B N 1
ATOM 2853 C CA . SER B 1 143 ? 14.484 -0.329 -3.344 1 91.31 143 SER B CA 1
ATOM 2854 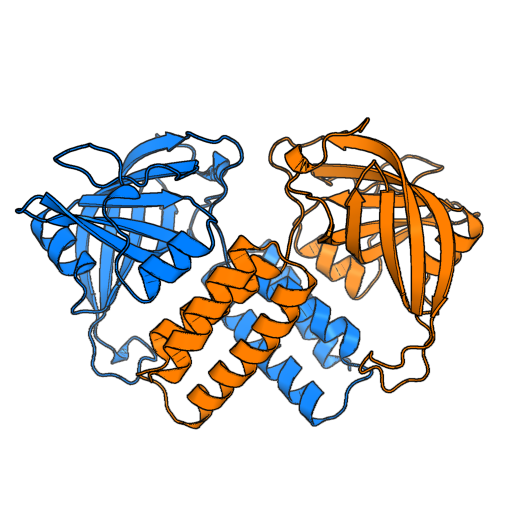C C . SER B 1 143 ? 13.273 -1.249 -3.436 1 91.31 143 SER B C 1
ATOM 2856 O O . SER B 1 143 ? 12.188 -0.909 -2.953 1 91.31 143 SER B O 1
ATOM 2858 N N . ALA B 1 144 ? 13.508 -2.473 -3.986 1 95 144 ALA B N 1
ATOM 2859 C CA . ALA B 1 144 ? 12.398 -3.406 -4.16 1 95 144 ALA B CA 1
ATOM 2860 C C . ALA B 1 144 ? 11.805 -3.811 -2.811 1 95 144 ALA B C 1
ATOM 2862 O O . ALA B 1 144 ? 12.539 -4.113 -1.869 1 95 144 ALA B O 1
ATOM 2863 N N . GLN B 1 145 ? 10.5 -3.736 -2.707 1 95.81 145 GLN B N 1
ATOM 2864 C CA . GLN B 1 145 ? 9.758 -4.148 -1.517 1 95.81 145 GLN B CA 1
ATOM 2865 C C . GLN B 1 145 ? 8.539 -4.988 -1.889 1 95.81 145 GLN B C 1
ATOM 2867 O O . GLN B 1 145 ? 7.789 -4.633 -2.799 1 95.81 145 GLN B O 1
ATOM 2872 N N . ALA B 1 146 ? 8.383 -6.113 -1.233 1 97.81 146 ALA B N 1
ATOM 2873 C CA . ALA B 1 146 ? 7.16 -6.895 -1.417 1 97.81 146 ALA B CA 1
ATOM 2874 C C . ALA B 1 146 ? 5.957 -6.191 -0.801 1 97.81 146 ALA B C 1
ATOM 2876 O O . ALA B 1 146 ? 6.078 -5.531 0.233 1 97.81 146 ALA B O 1
ATOM 2877 N N . PHE B 1 147 ? 4.891 -6.371 -1.424 1 98 147 PHE B N 1
ATOM 2878 C CA . PHE B 1 147 ? 3.705 -5.621 -1.025 1 98 147 PHE B CA 1
ATOM 2879 C C . PHE B 1 147 ? 2.863 -6.422 -0.039 1 98 147 PHE B C 1
ATOM 2881 O O . PHE B 1 147 ? 2.496 -7.566 -0.314 1 98 147 PHE B O 1
ATOM 2888 N N . ASN B 1 148 ? 2.566 -5.906 1.078 1 98.12 148 ASN B N 1
ATOM 2889 C CA . ASN B 1 148 ? 1.677 -6.43 2.109 1 98.12 148 ASN B CA 1
ATOM 2890 C C . ASN B 1 148 ? 0.398 -5.605 2.219 1 98.12 148 ASN B C 1
ATOM 2892 O O . ASN B 1 148 ? 0.452 -4.375 2.293 1 98.12 148 ASN B O 1
ATOM 2896 N N . ARG B 1 149 ? -0.702 -6.227 2.264 1 97.94 149 ARG B N 1
ATOM 2897 C CA . ARG B 1 149 ? -1.977 -5.523 2.174 1 97.94 149 ARG B CA 1
ATOM 2898 C C . ARG B 1 149 ? -2.369 -4.926 3.521 1 97.94 149 ARG B C 1
ATOM 2900 O O . ARG B 1 149 ? -3.32 -4.148 3.607 1 97.94 149 ARG B O 1
ATOM 2907 N N . GLY B 1 150 ? -1.692 -5.293 4.555 1 98.25 150 GLY B N 1
ATOM 2908 C CA . GLY B 1 150 ? -2.084 -4.871 5.891 1 98.25 150 GLY B CA 1
ATOM 2909 C C . GLY B 1 150 ? -2.068 -3.365 6.066 1 98.25 150 GLY B C 1
ATOM 2910 O O . GLY B 1 150 ? -3.082 -2.766 6.434 1 98.25 150 GLY B O 1
ATOM 2911 N N . PHE B 1 151 ? -0.926 -2.746 5.707 1 98.06 151 PHE B N 1
ATOM 2912 C CA . PHE B 1 151 ? -0.774 -1.31 5.906 1 98.06 151 PHE B CA 1
ATOM 2913 C C . PHE B 1 151 ? -1.764 -0.536 5.047 1 98.06 151 PHE B C 1
ATOM 2915 O O . PHE B 1 151 ? -2.363 0.439 5.504 1 98.06 151 PHE B O 1
ATOM 2922 N N . SER B 1 152 ? -1.956 -0.937 3.842 1 98 152 SER B N 1
ATOM 2923 C CA . SER B 1 152 ? -2.895 -0.268 2.947 1 98 152 SER B CA 1
ATOM 2924 C C . SER B 1 152 ? -4.316 -0.325 3.496 1 98 152 SER B C 1
ATOM 2926 O O . SER B 1 152 ? -5.059 0.658 3.42 1 98 152 SER B O 1
ATOM 2928 N N . GLY B 1 153 ? 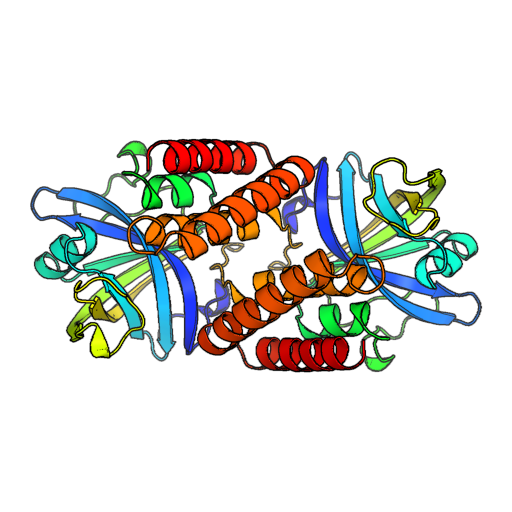-4.715 -1.516 4 1 98.12 153 GLY B N 1
ATOM 2929 C CA . GLY B 1 153 ? -6.016 -1.619 4.641 1 98.12 153 GLY B CA 1
ATOM 2930 C C . GLY B 1 153 ? -6.184 -0.666 5.809 1 98.12 153 GLY B C 1
ATOM 2931 O O . GLY B 1 153 ? -7.254 -0.091 6 1 98.12 153 GLY B O 1
ATOM 2932 N N . LEU B 1 154 ? -5.156 -0.525 6.566 1 98.69 154 LEU B N 1
ATOM 2933 C CA . LEU B 1 154 ? -5.176 0.403 7.691 1 98.69 154 LEU B CA 1
ATOM 2934 C C . LEU B 1 154 ? -5.348 1.839 7.211 1 98.69 154 LEU B C 1
ATOM 2936 O O . LEU B 1 154 ? -6.176 2.584 7.742 1 98.69 154 LEU B O 1
ATOM 2940 N N . ILE B 1 155 ? -4.613 2.275 6.18 1 98.38 155 ILE B N 1
ATOM 2941 C CA . ILE B 1 155 ? -4.68 3.637 5.66 1 98.38 155 ILE B CA 1
ATOM 2942 C C . ILE B 1 155 ? -6.098 3.93 5.168 1 98.38 155 ILE B C 1
ATOM 2944 O O . ILE B 1 155 ? -6.66 4.984 5.473 1 98.38 155 ILE B O 1
ATOM 2948 N N . GLU B 1 156 ? -6.672 2.975 4.469 1 97.19 156 GLU B N 1
ATOM 2949 C CA . GLU B 1 156 ? -8.047 3.17 4.016 1 97.19 156 GLU B CA 1
ATOM 2950 C C . GLU B 1 156 ? -8.992 3.357 5.195 1 97.19 156 GLU B C 1
ATOM 2952 O O . GLU B 1 156 ? -9.891 4.199 5.145 1 97.19 156 GLU B O 1
ATOM 2957 N N . SER B 1 157 ? -8.789 2.557 6.184 1 97.75 157 SER B N 1
ATOM 2958 C CA . SER B 1 157 ? -9.641 2.637 7.367 1 97.75 157 SER B CA 1
ATOM 2959 C C . SER B 1 157 ? -9.461 3.967 8.086 1 97.75 157 SER B C 1
ATOM 2961 O O . SER B 1 157 ? -10.422 4.523 8.625 1 97.75 157 SER B O 1
ATOM 2963 N N . LEU B 1 158 ? -8.281 4.469 8.109 1 97.38 158 LEU B N 1
ATOM 2964 C CA . LEU B 1 158 ? -7.984 5.754 8.734 1 97.38 158 LEU B CA 1
ATOM 2965 C C . LEU B 1 158 ? -8.625 6.898 7.961 1 97.38 158 LEU B C 1
ATOM 2967 O O . LEU B 1 158 ? -9.188 7.82 8.555 1 97.38 158 LEU B O 1
ATOM 2971 N N . VAL B 1 159 ? -8.516 6.867 6.656 1 94.88 159 VAL B N 1
ATOM 2972 C CA . VAL B 1 159 ? -9.133 7.879 5.805 1 94.88 159 VAL B CA 1
ATOM 2973 C C . VAL B 1 159 ? -10.641 7.91 6.055 1 94.88 159 VAL B C 1
ATOM 2975 O O . VAL B 1 159 ? -11.227 8.984 6.207 1 94.88 159 VAL B O 1
ATOM 2978 N N . ASN B 1 160 ? -11.234 6.723 6.117 1 94.25 160 ASN B N 1
ATOM 2979 C CA . ASN B 1 160 ? -12.664 6.621 6.398 1 94.25 160 ASN B CA 1
ATOM 2980 C C . ASN B 1 160 ? -13.008 7.191 7.77 1 94.25 160 ASN B C 1
ATOM 2982 O O . ASN B 1 160 ? -14.016 7.879 7.93 1 94.25 160 ASN B O 1
ATOM 2986 N N . CYS B 1 161 ? -12.203 6.871 8.688 1 93.69 161 CYS B N 1
ATOM 2987 C CA . CYS B 1 161 ? -12.43 7.324 10.055 1 93.69 161 CYS B CA 1
ATOM 2988 C C . CYS B 1 161 ? -12.453 8.844 10.133 1 93.69 161 CYS B C 1
ATOM 2990 O O . CYS B 1 161 ? -13.273 9.43 10.836 1 93.69 161 CYS B O 1
ATOM 2992 N N . SER B 1 162 ? -11.523 9.477 9.422 1 88.12 162 SER B N 1
ATOM 2993 C CA . SER B 1 162 ? -11.422 10.93 9.43 1 88.12 162 SER B CA 1
ATOM 2994 C C . SER B 1 162 ? -12.68 11.57 8.852 1 88.12 162 SER B C 1
ATOM 2996 O O . SER B 1 162 ? -12.984 12.734 9.148 1 88.12 162 SER B O 1
ATOM 2998 N N . ARG B 1 163 ? -13.43 10.836 8.117 1 84.81 163 ARG B N 1
ATOM 2999 C CA . ARG B 1 163 ? -14.641 11.352 7.488 1 84.81 163 ARG B CA 1
ATOM 3000 C C . ARG B 1 163 ? -15.891 10.859 8.211 1 84.81 163 ARG B C 1
ATOM 3002 O O . ARG B 1 163 ? -17 11.289 7.906 1 84.81 163 ARG B O 1
ATOM 3009 N N . TYR B 1 164 ? -15.75 9.977 9.07 1 86.56 164 TYR B N 1
ATOM 3010 C CA . TYR B 1 164 ? -16.812 9.188 9.664 1 86.56 164 TYR B CA 1
ATOM 3011 C C . TYR B 1 164 ? -17.859 10.078 10.328 1 86.56 164 TYR B C 1
ATOM 3013 O O . TYR B 1 164 ? -19.047 9.789 10.281 1 86.56 164 TYR B O 1
ATOM 3021 N N . LYS B 1 165 ? -17.438 11.18 10.867 1 80.5 165 LYS B N 1
ATOM 3022 C CA . LYS B 1 165 ? -18.344 12.031 11.641 1 80.5 165 LYS B CA 1
ATOM 3023 C C . LYS B 1 165 ? -19.172 12.938 10.734 1 80.5 165 LYS B C 1
ATOM 3025 O O . LYS B 1 165 ? -20.188 13.484 11.156 1 80.5 165 LYS B O 1
ATOM 3030 N N . ILE B 1 166 ? -18.828 13.023 9.5 1 80.62 166 ILE B N 1
ATOM 3031 C CA . ILE B 1 166 ? -19.469 14.016 8.656 1 80.62 166 ILE B CA 1
ATOM 3032 C C . ILE B 1 166 ? -20.266 13.312 7.555 1 80.62 166 ILE B C 1
ATOM 3034 O O . ILE B 1 166 ? -20.766 13.961 6.625 1 80.62 166 ILE B O 1
ATOM 3038 N N . VAL B 1 167 ? -20.375 12.039 7.59 1 82.81 167 VAL B N 1
ATOM 3039 C CA . VAL B 1 167 ? -21.109 11.305 6.559 1 82.81 167 VAL B CA 1
ATOM 3040 C C . VAL B 1 167 ? -22.453 10.836 7.109 1 82.81 167 VAL B C 1
ATOM 3042 O O . VAL B 1 167 ? -22.688 10.906 8.32 1 82.81 167 VAL B O 1
ATOM 3045 N N . ASP B 1 168 ? -23.297 10.359 6.184 1 84.06 168 ASP B N 1
ATOM 3046 C CA . ASP B 1 168 ? -24.625 9.914 6.586 1 84.06 168 ASP B CA 1
ATOM 3047 C C . ASP B 1 168 ? -24.594 8.469 7.074 1 84.06 168 ASP B C 1
ATOM 3049 O O . ASP B 1 168 ? -23.531 7.84 7.113 1 84.06 168 ASP B O 1
ATOM 3053 N N . GLY B 1 169 ? -25.75 7.973 7.426 1 85.44 169 GLY B N 1
ATOM 3054 C CA . GLY B 1 169 ? -25.875 6.652 8.023 1 85.44 169 GLY B CA 1
ATOM 3055 C C . GLY B 1 169 ? -25.453 5.535 7.086 1 85.44 169 GLY B C 1
ATOM 3056 O O . GLY B 1 169 ? -24.844 4.559 7.516 1 85.44 169 GLY B O 1
ATOM 3057 N N . GLU B 1 170 ? -25.812 5.652 5.914 1 87.69 170 GLU B N 1
ATOM 3058 C CA . GLU B 1 170 ? -25.469 4.613 4.949 1 87.69 170 GLU B CA 1
ATOM 3059 C C . GLU B 1 170 ? -23.969 4.535 4.734 1 87.69 170 GLU B C 1
ATOM 3061 O O . GLU B 1 170 ? -23.391 3.443 4.727 1 87.69 170 GLU B O 1
ATOM 3066 N N . LYS B 1 171 ? -23.406 5.664 4.617 1 88.62 171 LYS B N 1
ATOM 3067 C CA . LYS B 1 171 ? -21.969 5.719 4.434 1 88.62 171 LYS B CA 1
ATOM 3068 C C . LYS B 1 171 ? -21.234 5.266 5.691 1 88.62 171 LYS B C 1
ATOM 3070 O O . LYS B 1 171 ? -20.172 4.652 5.609 1 88.62 171 LYS B O 1
ATOM 3075 N N . LYS B 1 172 ? -21.781 5.582 6.805 1 90.56 172 LYS B N 1
ATOM 3076 C CA . LYS B 1 172 ? -21.203 5.109 8.055 1 90.56 172 LYS B CA 1
ATOM 3077 C C . LYS B 1 172 ? -21.172 3.584 8.109 1 90.56 172 LYS B C 1
ATOM 3079 O O . LYS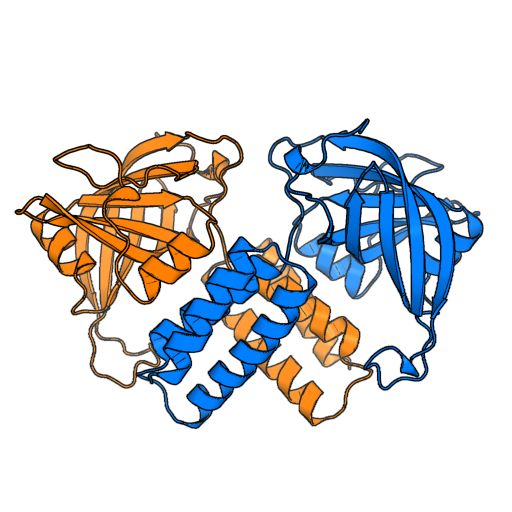 B 1 172 ? -20.172 2.984 8.5 1 90.56 172 LYS B O 1
ATOM 3084 N N . LYS B 1 173 ? -22.297 3.039 7.691 1 90.81 173 LYS B N 1
ATOM 3085 C CA . LYS B 1 173 ? -22.359 1.582 7.645 1 90.81 173 LYS B CA 1
ATOM 3086 C C . LYS B 1 173 ? -21.328 1.012 6.684 1 90.81 173 LYS B C 1
ATOM 3088 O O . LYS B 1 173 ? -20.656 0.019 6.992 1 90.81 173 LYS B O 1
ATOM 3093 N N . TYR B 1 174 ? -21.172 1.662 5.598 1 90.06 174 TYR B N 1
ATOM 3094 C CA . TYR B 1 174 ? -20.188 1.258 4.602 1 90.06 174 TYR B CA 1
ATOM 3095 C C . TYR B 1 174 ? -18.781 1.29 5.18 1 90.06 174 TYR B C 1
ATOM 3097 O O . TYR B 1 174 ? -18 0.35 4.992 1 90.06 174 TYR B O 1
ATOM 3105 N N . TYR B 1 175 ? -18.453 2.322 5.906 1 93.5 175 TYR B N 1
ATOM 3106 C CA . TYR B 1 175 ? -17.141 2.475 6.5 1 93.5 175 TYR B CA 1
ATOM 3107 C C . TYR B 1 175 ? -16.891 1.416 7.57 1 93.5 175 TYR B C 1
ATOM 3109 O O . TYR B 1 175 ? -15.781 0.889 7.691 1 93.5 175 TYR B O 1
ATOM 3117 N N . LYS B 1 176 ? -17.906 1.098 8.305 1 94.12 176 LYS B N 1
ATOM 3118 C CA . LYS B 1 176 ? -17.781 0.08 9.344 1 94.12 176 LYS B CA 1
ATOM 3119 C C . LYS B 1 176 ? -17.562 -1.305 8.734 1 94.12 176 LYS B C 1
ATOM 3121 O O . LYS B 1 176 ? -16.766 -2.094 9.227 1 94.12 176 LYS B O 1
ATOM 3126 N N . ASP B 1 177 ? -18.281 -1.586 7.707 1 92.69 177 ASP B N 1
ATOM 3127 C CA . ASP B 1 177 ? -18.109 -2.855 7.008 1 92.69 177 ASP B CA 1
ATOM 3128 C C . ASP B 1 177 ? -16.688 -2.984 6.465 1 92.69 177 ASP B C 1
ATOM 3130 O O . ASP B 1 177 ? -16.062 -4.047 6.562 1 92.69 177 ASP B O 1
ATOM 3134 N N . ARG B 1 178 ? -16.219 -1.913 5.984 1 93.94 178 ARG B N 1
ATOM 3135 C CA . ARG B 1 178 ? -14.859 -1.912 5.453 1 93.94 178 ARG B CA 1
ATOM 3136 C C . ARG B 1 178 ? -13.836 -2.102 6.57 1 93.94 178 ARG B C 1
ATOM 3138 O O . ARG B 1 178 ? -12.828 -2.793 6.387 1 93.94 178 ARG B O 1
ATOM 3145 N N . LEU B 1 179 ? -14.109 -1.439 7.637 1 96.88 179 LEU B N 1
ATOM 3146 C CA . LEU B 1 179 ? -13.234 -1.592 8.797 1 96.88 179 LEU B CA 1
ATOM 3147 C C . LEU B 1 179 ? -13.148 -3.055 9.219 1 96.88 179 LEU B C 1
ATOM 3149 O O . LEU B 1 179 ? -12.055 -3.562 9.477 1 96.88 179 LEU B O 1
ATOM 3153 N N . GLU B 1 180 ? -14.258 -3.738 9.25 1 96.25 180 GLU B N 1
ATOM 3154 C CA . GLU B 1 180 ? -14.281 -5.133 9.68 1 96.25 180 GLU B CA 1
ATOM 3155 C C . GLU B 1 180 ? -13.539 -6.027 8.688 1 96.25 180 GLU B C 1
ATOM 3157 O O . GLU B 1 180 ? -12.797 -6.926 9.094 1 96.25 180 GLU B O 1
ATOM 3162 N N . GLU B 1 181 ? -13.766 -5.781 7.473 1 94.75 181 GLU B N 1
ATOM 3163 C CA . GLU B 1 181 ? -13.062 -6.551 6.449 1 94.75 181 GLU B CA 1
ATOM 3164 C C . GLU B 1 181 ? -11.555 -6.32 6.527 1 94.75 181 GLU B C 1
ATOM 3166 O O . GLU B 1 181 ? -10.773 -7.273 6.457 1 94.75 181 GLU B O 1
ATOM 3171 N N . ASN B 1 182 ? -11.172 -5.094 6.66 1 97.69 182 ASN B N 1
ATOM 3172 C CA . ASN B 1 182 ? -9.75 -4.781 6.766 1 97.69 182 ASN B CA 1
ATOM 3173 C C . ASN B 1 182 ? -9.133 -5.383 8.031 1 97.69 182 ASN B C 1
ATOM 3175 O O . ASN B 1 182 ? -7.988 -5.832 8.016 1 97.69 182 ASN B O 1
ATOM 3179 N N . LYS B 1 183 ? -9.914 -5.297 9.07 1 98.12 183 LYS B N 1
ATOM 3180 C CA . LYS B 1 183 ? -9.453 -5.902 10.32 1 98.12 183 LYS B CA 1
ATOM 3181 C C . LYS B 1 183 ? -9.188 -7.395 10.141 1 98.12 183 LYS B C 1
ATOM 3183 O O . LYS B 1 183 ? -8.164 -7.902 10.594 1 98.12 183 LYS B O 1
ATOM 3188 N N . ARG B 1 184 ? -10.062 -8.102 9.492 1 96.94 184 ARG B N 1
ATOM 3189 C CA . ARG B 1 184 ? -9.891 -9.523 9.211 1 96.94 184 ARG B CA 1
ATOM 3190 C C . ARG B 1 184 ? -8.633 -9.773 8.391 1 96.94 184 ARG B C 1
ATOM 3192 O O . ARG B 1 184 ? -7.84 -10.664 8.711 1 96.94 184 ARG B O 1
ATOM 3199 N N . VAL B 1 185 ? -8.422 -9.039 7.375 1 96.69 185 VAL B N 1
ATOM 3200 C CA . VAL B 1 185 ? -7.27 -9.188 6.5 1 96.69 185 VAL B CA 1
ATOM 3201 C C . VAL B 1 185 ? -5.984 -8.922 7.281 1 96.69 185 VAL B C 1
ATOM 3203 O O . VAL B 1 185 ? -5.043 -9.711 7.234 1 96.69 185 VAL B O 1
ATOM 3206 N N . ILE B 1 186 ? -5.945 -7.852 8.023 1 98.56 186 ILE B N 1
ATOM 3207 C CA . ILE B 1 186 ? -4.77 -7.43 8.781 1 98.56 186 ILE B CA 1
ATOM 3208 C C . ILE B 1 186 ? -4.391 -8.508 9.789 1 98.56 186 ILE B C 1
ATOM 3210 O O . ILE B 1 186 ? -3.209 -8.812 9.969 1 98.56 186 ILE B O 1
ATOM 3214 N N . GLU B 1 187 ? -5.383 -9.07 10.406 1 97.94 187 GLU B N 1
ATOM 3215 C CA . GLU B 1 187 ? -5.125 -10.133 11.367 1 97.94 187 GLU B CA 1
ATOM 3216 C C . GLU B 1 187 ? -4.391 -11.305 10.727 1 97.94 187 GLU B C 1
ATOM 3218 O O . GLU B 1 187 ? -3.568 -11.961 11.367 1 97.94 187 GLU B O 1
ATOM 3223 N N . LYS B 1 188 ? -4.648 -11.516 9.523 1 96 188 LYS B N 1
ATOM 3224 C CA . LYS B 1 188 ? -4.125 -12.695 8.836 1 96 188 LYS B CA 1
ATOM 3225 C C . LYS B 1 188 ? -2.752 -12.406 8.234 1 96 188 LYS B C 1
ATOM 3227 O O . LYS B 1 188 ? -1.901 -13.297 8.164 1 96 188 LYS B O 1
ATOM 3232 N N . VAL B 1 189 ? -2.467 -11.219 7.793 1 97.88 189 VAL B N 1
ATOM 3233 C CA . VAL B 1 189 ? -1.353 -11.055 6.863 1 97.88 189 VAL B CA 1
ATOM 3234 C C . VAL B 1 189 ? -0.297 -10.141 7.477 1 97.88 189 VAL B C 1
ATOM 3236 O O . VAL B 1 189 ? 0.813 -10.023 6.953 1 97.88 189 VAL B O 1
ATOM 3239 N N . SER B 1 190 ? -0.589 -9.461 8.57 1 98.25 190 SER B N 1
ATOM 3240 C CA . SER B 1 190 ? 0.231 -8.328 8.984 1 98.25 190 SER B CA 1
ATOM 3241 C C . SER B 1 190 ? 0.976 -8.633 10.281 1 98.25 190 SER B C 1
ATOM 3243 O O . SER B 1 190 ? 0.726 -9.648 10.922 1 98.25 190 SER B O 1
ATOM 3245 N N . ASP B 1 191 ? 1.868 -7.781 10.594 1 97.69 191 ASP B N 1
ATOM 3246 C CA . ASP B 1 191 ? 2.66 -7.895 11.82 1 97.69 191 ASP B CA 1
ATOM 3247 C C . ASP B 1 191 ? 1.888 -7.363 13.023 1 97.69 191 ASP B C 1
ATOM 3249 O O . ASP B 1 191 ? 0.804 -6.797 12.875 1 97.69 191 ASP B O 1
ATOM 3253 N N . GLU B 1 192 ? 2.451 -7.512 14.172 1 98 192 GLU B N 1
ATOM 3254 C CA . GLU B 1 192 ? 1.787 -7.168 15.422 1 98 192 GLU B CA 1
ATOM 3255 C C . GLU B 1 192 ? 1.562 -5.66 15.531 1 98 192 GLU B C 1
ATOM 3257 O O . GLU B 1 192 ? 0.558 -5.215 16.094 1 98 192 GLU B O 1
ATOM 3262 N N . LYS B 1 193 ? 2.434 -4.895 15.086 1 98.06 193 LYS B N 1
ATOM 3263 C CA . LYS B 1 193 ? 2.305 -3.441 15.156 1 98.06 193 LYS B CA 1
ATOM 3264 C C . LYS B 1 193 ? 1.087 -2.961 14.375 1 98.06 193 LYS B C 1
ATOM 3266 O O . LYS B 1 193 ? 0.328 -2.115 14.859 1 98.06 193 LYS B O 1
ATOM 3271 N N . THR B 1 194 ? 0.908 -3.5 13.203 1 98.69 194 THR B N 1
ATOM 3272 C CA . THR B 1 194 ? -0.243 -3.158 12.375 1 98.69 194 THR B CA 1
ATOM 3273 C C . THR B 1 194 ? -1.538 -3.635 13.023 1 98.69 194 THR B C 1
ATOM 3275 O O . THR B 1 194 ? -2.545 -2.924 13.008 1 98.69 194 THR B O 1
ATOM 3278 N N . LYS B 1 195 ? -1.5 -4.777 13.578 1 98.75 195 LYS B N 1
ATOM 3279 C CA . LYS B 1 195 ? -2.664 -5.297 14.297 1 98.75 195 LYS B CA 1
ATOM 3280 C C . LYS B 1 195 ? -3.051 -4.379 15.453 1 98.75 195 LYS B C 1
ATOM 3282 O O . LYS B 1 195 ? -4.227 -4.059 15.633 1 98.75 195 LYS B O 1
ATOM 3287 N N . LYS B 1 196 ? -2.094 -3.99 16.172 1 98.5 196 LYS B N 1
ATOM 3288 C CA . LYS B 1 196 ? -2.33 -3.088 17.297 1 98.5 196 LYS B CA 1
ATOM 3289 C C . LYS B 1 196 ? -2.918 -1.762 16.812 1 98.5 196 LYS B C 1
ATOM 3291 O O . LYS B 1 196 ? -3.861 -1.243 17.422 1 98.5 196 LYS B O 1
ATOM 3296 N N . ALA B 1 197 ? -2.352 -1.211 15.766 1 98.38 197 ALA B N 1
ATOM 3297 C CA . ALA B 1 197 ? -2.861 0.034 15.195 1 98.38 197 ALA B CA 1
ATOM 3298 C C . ALA B 1 197 ? -4.332 -0.101 14.812 1 98.38 197 ALA B C 1
ATOM 3300 O O . ALA B 1 197 ? -5.137 0.788 15.094 1 98.38 197 ALA B O 1
ATOM 3301 N N . MET B 1 198 ? -4.66 -1.203 14.195 1 98.62 198 MET B N 1
ATOM 3302 C CA . MET B 1 198 ? -6.039 -1.448 13.789 1 98.62 198 MET B CA 1
ATOM 3303 C C . MET B 1 198 ? -6.961 -1.556 15 1 98.62 198 MET B C 1
ATOM 3305 O O . MET B 1 198 ? -8.094 -1.071 14.969 1 98.62 198 MET B O 1
ATOM 3309 N N . GLU B 1 199 ? -6.484 -2.182 16.016 1 98.12 199 GLU B N 1
ATOM 3310 C CA . GLU B 1 199 ? -7.262 -2.281 17.25 1 98.12 199 GLU B CA 1
ATOM 3311 C C . GLU B 1 199 ? -7.559 -0.901 17.828 1 98.12 199 GLU B C 1
ATOM 3313 O O . GLU B 1 199 ? -8.688 -0.623 18.234 1 98.12 199 GLU B O 1
ATOM 3318 N N . ILE B 1 200 ? -6.594 -0.091 17.875 1 97.19 200 ILE B N 1
ATOM 3319 C CA . ILE B 1 200 ? -6.758 1.272 18.359 1 97.19 200 ILE B CA 1
ATOM 3320 C C . ILE B 1 200 ? -7.797 2.006 17.516 1 97.19 200 ILE B C 1
ATOM 3322 O O . ILE B 1 200 ? -8.68 2.678 18.062 1 97.19 200 ILE B O 1
ATOM 3326 N N . LEU B 1 201 ? -7.707 1.838 16.234 1 97.62 201 LEU B N 1
ATOM 3327 C CA . LEU B 1 201 ? -8.641 2.498 15.328 1 97.62 201 LEU B CA 1
ATOM 3328 C C . LEU B 1 201 ? -10.062 1.982 15.539 1 97.62 201 LEU B C 1
ATOM 3330 O O . LEU B 1 201 ? -11.016 2.764 15.547 1 97.62 201 LEU B O 1
ATOM 3334 N N . ALA B 1 202 ? -10.156 0.686 15.672 1 97 202 ALA B N 1
ATOM 3335 C CA . ALA B 1 202 ? -11.469 0.086 15.883 1 97 202 ALA B CA 1
ATOM 3336 C C . ALA B 1 202 ? -12.133 0.648 17.125 1 97 202 ALA B C 1
ATOM 3338 O O . ALA B 1 202 ? -13.344 0.88 17.141 1 97 202 ALA B O 1
ATOM 3339 N N . GLU B 1 203 ? -11.367 0.876 18.156 1 95.31 203 GLU B N 1
ATOM 3340 C CA . GLU B 1 203 ? -11.891 1.47 19.375 1 95.31 203 GLU B CA 1
ATOM 3341 C C . GLU B 1 203 ? -12.391 2.889 19.141 1 95.31 203 GLU B C 1
ATOM 3343 O O . GLU B 1 203 ? -13.391 3.309 19.734 1 95.31 203 GLU B O 1
ATOM 3348 N N . GLU B 1 204 ? -11.742 3.602 18.312 1 93.31 204 GLU B N 1
ATOM 3349 C CA . GLU B 1 204 ? -12.156 4.957 17.969 1 93.31 204 GLU B CA 1
ATOM 3350 C C . GLU B 1 204 ? -13.516 4.957 17.281 1 93.31 204 GLU B C 1
ATOM 3352 O O . GLU B 1 204 ? -14.344 5.848 17.516 1 93.31 204 GLU B O 1
ATOM 3357 N N . TYR B 1 205 ? -13.742 3.979 16.391 1 91.62 205 TYR B N 1
ATOM 3358 C CA . TYR B 1 205 ? -15.023 3.852 15.703 1 91.62 205 TYR B CA 1
ATOM 3359 C C . TYR B 1 205 ? -16.156 3.609 16.703 1 91.62 205 TYR B C 1
ATOM 3361 O O . TYR B 1 205 ? -17.297 4.02 16.469 1 91.62 205 TYR B O 1
ATOM 3369 N N . GLU B 1 206 ? -15.836 2.975 17.766 1 90.06 206 GLU B N 1
ATOM 3370 C CA . GLU B 1 206 ? -16.844 2.635 18.766 1 90.06 206 GLU B CA 1
ATOM 3371 C C . GLU B 1 206 ? -17.234 3.855 19.594 1 90.06 206 GLU B C 1
ATOM 3373 O O . GLU B 1 206 ? -18.328 3.904 20.156 1 90.06 206 GLU B O 1
ATOM 3378 N N . LYS B 1 207 ? -16.422 4.797 19.672 1 87.31 207 LYS B N 1
ATOM 3379 C CA . LYS B 1 207 ? -16.703 6.023 20.422 1 87.31 207 LYS B CA 1
ATOM 3380 C C . LYS B 1 207 ? -17.625 6.941 19.641 1 87.31 207 LYS B C 1
ATOM 3382 O O . LYS B 1 207 ? -18.234 7.855 20.203 1 87.31 207 LYS B O 1
ATOM 3387 N N . ASN B 1 208 ? -17.766 6.793 18.297 1 76.06 208 ASN B N 1
ATOM 3388 C CA . ASN B 1 208 ? -18.5 7.707 17.438 1 76.06 208 ASN B CA 1
ATOM 3389 C C . ASN B 1 208 ? -19.766 7.055 16.875 1 76.06 208 ASN B C 1
ATOM 3391 O O . ASN B 1 208 ? -20.672 7.742 16.391 1 76.06 208 ASN B O 1
#

pLDDT: mean 93.59, std 8.96, range [50.69, 98.88]

Foldseek 3Di:
DPDDCVLQPADAQFKFWWKKKFAAPVQDIWIAIFIKHHHDPQKIKTKDWPPDPRVVRCVHPQKMKTFFDDDPVSHVCNHPHTDDPVQFDPDRHYTDGPPGQKMWIWGWDDKDKDFCVVPPDPDRIIMIMIMTGTDDIDGNHSNGHTHGCLVVLLVLLVVLLVCLVPDDDVSVVVSVVSLVVSLVSNVNHHDPVSNVSSVVSVVSNVVD/DPDDCVLQPADAQFKFWWKKWFAAPVQDIWIAIFIKHHHDPQKIKTKDWPPDPRVVRCVHPQKMKTFFDDDPVSHVCNHPHTDDPVQFDPDRHYTDGPPGQKMWIWGWDDKDWDACPPDPPPDRIIMIMIMTGTDDIDGNHSNGHTHGCLVVLLVLLVVLLVCLVPDDDVSVVVSVVSLVVSLVSNVNHHDPVSNVSSVVSVVSSVVD

Secondary structure (DSSP, 8-state):
----GGGGT--TT-EEEEEEEEE-TT--EEEEEEEEEEEETTEEEEEEETT-HHHHHHHHHSEEEEEE---HHHHHHHHHS---GGGB-S-SS---BTT-SEEEEEEEEEEEEE-GGGSS-SS---EEEEEEEEEEEEES-TT---B-HHHHHHHHHHHHHHHGGGS-HHHHHHHHHHHHHHHHHHHHHS-HHHHHHHHHHHHHHHH-/----GGGGT--TT-EEEEEEEEE-TT--EEEEEEEEEEEETTEEEEEEETT-HHHHHHHHHSEEEEEE---HHHHHHHHHS---GGGB-S-SS---BTT-SEEEEEEEEEEEEE--SSS---S---EEEEEEEEEEEEES-TT---B-HHHHHHHHHHHHHHHGGGS-HHHHHHHHHHHHHHHHHHHHHS-HHHHHHHHHHHHHHHH-

Organism: NCBI:txid230361

Radius of gyration: 22.38 Å; Cα contacts (8 Å, |Δi|>4): 851; chains: 2; bounding box: 47×62×46 Å

Sequence (416 aa):
MKYDLSSVGIHRNLQYECITTTINSDRKKNSAAFAFIYLGDDRVMCRIFEGSKSLENIKQTKRYVVNITQDPLIFTLSTIDKLPDEYYTDDEDIAILKDSGAYLVIDVDEIEMKTPEDFPIKNDTNIYFITGTIKDFVIRDESAQAFNRGFSGLIESLVNCSRYKIVDGEKKKYYKDRLEENKRVIEKVSDEKTKKAMEILAEEYEKNMKYDLSSVGIHRNLQYECITTTINSDRKKNSAAFAFIYLGDDRVMCRIFEGSKSLENIKQTKRYVVNITQDPLIFTLSTIDKLPDEYYTDDEDIAILKDSGAYLVIDVDEIEMKTPEDFPIKNDTNIYFITGTIKDFVIRDESAQAFNRGFSGLIESLVNCSRYKIVDGEKKKYYKDRLEENKRVIEKVSDEKTKKAMEILAEEYEKN